Protein AF-0000000078277217 (afdb_homodimer)

Structure (mmCIF, N/CA/C/O backbone):
data_AF-0000000078277217-model_v1
#
loop_
_entity.id
_entity.type
_entity.pdbx_description
1 polymer 'Malate dehydrogenase'
#
loop_
_atom_site.group_PDB
_atom_site.id
_atom_site.type_symbol
_atom_site.label_atom_id
_atom_site.label_alt_id
_atom_site.label_comp_id
_atom_site.label_asym_id
_atom_site.label_entity_id
_atom_site.label_seq_id
_atom_site.pdbx_PDB_ins_code
_atom_site.Cartn_x
_atom_site.Cartn_y
_atom_site.Cartn_z
_atom_site.occupancy
_atom_site.B_iso_or_equiv
_atom_site.auth_seq_id
_atom_site.auth_comp_id
_atom_site.auth_asym_id
_atom_site.auth_atom_id
_atom_site.pdbx_PDB_model_num
ATOM 1 N N . MET A 1 1 ? 22.016 -8.727 4.836 1 88.12 1 MET A N 1
ATOM 2 C CA . MET A 1 1 ? 21.5 -7.742 3.887 1 88.12 1 MET A CA 1
ATOM 3 C C . MET A 1 1 ? 20.453 -8.367 2.971 1 88.12 1 MET A C 1
ATOM 5 O O . MET A 1 1 ? 20.609 -9.492 2.51 1 88.12 1 MET A O 1
ATOM 9 N N . VAL A 1 2 ? 19.281 -7.773 2.893 1 97.25 2 VAL A N 1
ATOM 10 C CA . VAL A 1 2 ? 18.25 -8.219 1.96 1 97.25 2 VAL A CA 1
ATOM 11 C C . VAL A 1 2 ? 18.031 -7.156 0.887 1 97.25 2 VAL A C 1
ATOM 13 O O . VAL A 1 2 ? 17.578 -6.047 1.187 1 97.25 2 VAL A O 1
ATOM 16 N N . ALA A 1 3 ? 18.438 -7.477 -0.335 1 98.75 3 ALA A N 1
ATOM 17 C CA . ALA A 1 3 ? 18.328 -6.562 -1.469 1 98.75 3 ALA A CA 1
ATOM 18 C C . ALA A 1 3 ? 17.234 -7.02 -2.441 1 98.75 3 ALA A C 1
ATOM 20 O O . ALA A 1 3 ? 17.281 -8.148 -2.941 1 98.75 3 ALA A O 1
ATOM 21 N N . VAL A 1 4 ? 16.266 -6.184 -2.717 1 98.94 4 VAL A N 1
ATOM 22 C CA . VAL A 1 4 ? 15.125 -6.512 -3.557 1 98.94 4 VAL A CA 1
ATOM 23 C C . VAL A 1 4 ? 15.023 -5.516 -4.707 1 98.94 4 VAL A C 1
ATOM 25 O O . VAL A 1 4 ? 15.219 -4.312 -4.516 1 98.94 4 VAL A O 1
ATOM 28 N N . ALA A 1 5 ? 14.797 -5.957 -5.906 1 98.94 5 ALA A N 1
ATOM 29 C CA . ALA A 1 5 ? 14.508 -5.113 -7.062 1 98.94 5 ALA A CA 1
ATOM 30 C C . ALA A 1 5 ? 13.094 -5.352 -7.578 1 98.94 5 ALA A C 1
ATOM 32 O O . ALA A 1 5 ? 12.633 -6.496 -7.641 1 98.94 5 ALA A O 1
ATOM 33 N N . VAL A 1 6 ? 12.398 -4.309 -7.867 1 99 6 VAL A N 1
ATOM 34 C CA . VAL A 1 6 ? 11.094 -4.375 -8.516 1 99 6 VAL A CA 1
ATOM 35 C C . VAL A 1 6 ? 11.219 -3.906 -9.969 1 99 6 VAL A C 1
ATOM 37 O O . VAL A 1 6 ? 11.516 -2.74 -10.227 1 99 6 VAL A O 1
ATOM 40 N N . LEU A 1 7 ? 11.031 -4.805 -10.906 1 98.94 7 LEU A N 1
ATOM 41 C CA . LEU A 1 7 ? 11.07 -4.488 -12.336 1 98.94 7 LEU A CA 1
ATOM 42 C C . LEU A 1 7 ? 9.672 -4.238 -12.875 1 98.94 7 LEU A C 1
ATOM 44 O O . LEU A 1 7 ? 8.922 -5.18 -13.133 1 98.94 7 LEU A O 1
ATOM 48 N N . GLY A 1 8 ? 9.375 -3.053 -13.156 1 98.75 8 GLY A N 1
ATOM 49 C CA . GLY A 1 8 ? 8.031 -2.562 -13.43 1 98.75 8 GLY A CA 1
ATOM 50 C C . GLY A 1 8 ? 7.438 -1.786 -12.273 1 98.75 8 GLY A C 1
ATOM 51 O O . GLY A 1 8 ? 6.246 -1.917 -11.977 1 98.75 8 GLY A O 1
ATOM 52 N N . ALA A 1 9 ? 8.258 -0.963 -11.586 1 98.81 9 ALA A N 1
ATOM 53 C CA . ALA A 1 9 ? 7.906 -0.316 -10.32 1 98.81 9 ALA A CA 1
ATOM 54 C C . ALA A 1 9 ? 6.902 0.812 -10.539 1 98.81 9 ALA A C 1
ATOM 56 O O . ALA A 1 9 ? 6.203 1.216 -9.609 1 98.81 9 ALA A O 1
ATOM 57 N N . ALA A 1 10 ? 6.789 1.315 -11.773 1 97.94 10 ALA A N 1
ATOM 58 C CA . ALA A 1 10 ? 5.934 2.477 -12.016 1 97.94 10 ALA A CA 1
ATOM 59 C C . ALA A 1 10 ? 4.547 2.049 -12.484 1 97.94 10 ALA A C 1
ATOM 61 O O . ALA A 1 10 ? 3.66 2.887 -12.664 1 97.94 10 ALA A O 1
ATOM 62 N N . GLY A 1 11 ? 4.336 0.714 -12.672 1 97.12 11 GLY A N 1
ATOM 63 C CA . GLY A 1 11 ? 3.055 0.215 -13.141 1 97.12 11 GLY A CA 1
ATOM 64 C C . GLY A 1 11 ? 2.031 0.064 -12.031 1 97.12 11 GLY A C 1
ATOM 65 O O . GLY A 1 11 ? 2.279 0.46 -10.891 1 97.12 11 GLY A O 1
ATOM 66 N N . GLY A 1 12 ? 0.863 -0.48 -12.406 1 96.44 12 GLY A N 1
ATOM 67 C CA . GLY A 1 12 ? -0.26 -0.616 -11.492 1 96.44 12 GLY A CA 1
ATOM 68 C C . GLY A 1 12 ? 0.045 -1.502 -10.297 1 96.44 12 GLY A C 1
ATOM 69 O O . GLY A 1 12 ? -0.364 -1.201 -9.18 1 96.44 12 GLY A O 1
ATOM 70 N N . ILE A 1 13 ? 0.724 -2.594 -10.492 1 98.44 13 ILE A N 1
ATOM 71 C CA . ILE A 1 13 ? 1.123 -3.479 -9.406 1 98.44 13 ILE A CA 1
ATOM 72 C C . ILE A 1 13 ? 2.42 -2.973 -8.781 1 98.44 13 ILE A C 1
ATOM 74 O O . ILE A 1 13 ? 2.598 -3.039 -7.562 1 98.44 13 ILE A O 1
ATOM 78 N N . GLY A 1 14 ? 3.299 -2.416 -9.633 1 98.75 14 GLY A N 1
ATOM 79 C CA . GLY A 1 14 ? 4.637 -2.014 -9.227 1 98.75 14 GLY A CA 1
ATOM 80 C C . GLY A 1 14 ? 4.637 -0.966 -8.133 1 98.75 14 GLY A C 1
ATOM 81 O O . GLY A 1 14 ? 5.41 -1.062 -7.172 1 98.75 14 GLY A O 1
ATOM 82 N N . GLN A 1 15 ? 3.766 0.031 -8.188 1 98.75 15 GLN A N 1
ATOM 83 C CA . GLN A 1 15 ? 3.746 1.127 -7.227 1 98.75 15 GLN A CA 1
ATOM 84 C C . GLN A 1 15 ? 3.314 0.639 -5.844 1 98.75 15 GLN A C 1
ATOM 86 O O . GLN A 1 15 ? 4.051 0.791 -4.867 1 98.75 15 GLN A O 1
ATOM 91 N N . PRO A 1 16 ? 2.164 -0.044 -5.766 1 98.88 16 PRO A N 1
ATOM 92 C CA . PRO A 1 16 ? 1.774 -0.468 -4.418 1 98.88 16 PRO A CA 1
ATOM 93 C C . PRO A 1 16 ? 2.684 -1.559 -3.857 1 98.88 16 PRO A C 1
ATOM 95 O O . PRO A 1 16 ? 2.895 -1.628 -2.645 1 98.88 16 PRO A O 1
ATOM 98 N N . ILE A 1 17 ? 3.24 -2.432 -4.688 1 98.94 17 ILE A N 1
ATOM 99 C CA . ILE A 1 17 ? 4.125 -3.445 -4.125 1 98.94 17 ILE A CA 1
ATOM 100 C C . ILE A 1 17 ? 5.414 -2.789 -3.637 1 98.94 17 ILE A C 1
ATOM 102 O O . ILE A 1 17 ? 5.992 -3.211 -2.631 1 98.94 17 ILE A O 1
ATOM 106 N N . SER A 1 18 ? 5.898 -1.727 -4.359 1 98.94 18 SER A N 1
ATOM 107 C CA . SER A 1 18 ? 7.059 -0.975 -3.896 1 98.94 18 SER A CA 1
ATOM 108 C C . SER A 1 18 ? 6.793 -0.328 -2.541 1 98.94 18 SER A C 1
ATOM 110 O O . SER A 1 18 ? 7.66 -0.328 -1.665 1 98.94 18 SER A O 1
ATOM 112 N N . LEU A 1 19 ? 5.582 0.19 -2.396 1 98.94 19 LEU A N 1
ATOM 113 C CA . LEU A 1 19 ? 5.168 0.743 -1.111 1 98.94 19 LEU A CA 1
ATOM 114 C C . LEU A 1 19 ? 5.219 -0.321 -0.019 1 98.94 19 LEU A C 1
ATOM 116 O O . LEU A 1 19 ? 5.824 -0.105 1.034 1 98.94 19 LEU A O 1
ATOM 120 N N . LEU A 1 20 ? 4.645 -1.483 -0.256 1 98.94 20 LEU A N 1
ATOM 121 C CA . LEU A 1 20 ? 4.566 -2.541 0.745 1 98.94 20 LEU A CA 1
ATOM 122 C C . LEU A 1 20 ? 5.953 -3.092 1.062 1 98.94 20 LEU A C 1
ATOM 124 O O . LEU A 1 20 ? 6.266 -3.373 2.223 1 98.94 20 LEU A O 1
ATOM 128 N N . LEU A 1 21 ? 6.797 -3.213 0.041 1 98.94 21 LEU A N 1
ATOM 129 C CA . LEU A 1 21 ? 8.148 -3.711 0.275 1 98.94 21 LEU A CA 1
ATOM 130 C C . LEU A 1 21 ? 8.977 -2.691 1.049 1 98.94 21 LEU A C 1
ATOM 132 O O . LEU A 1 21 ? 9.828 -3.062 1.857 1 98.94 21 LEU A O 1
ATOM 136 N N . LYS A 1 22 ? 8.758 -1.411 0.792 1 98.88 22 LYS A N 1
ATOM 137 C CA . LYS A 1 22 ? 9.438 -0.362 1.552 1 98.88 22 LYS A CA 1
ATOM 138 C C . LYS A 1 22 ? 9.086 -0.449 3.035 1 98.88 22 LYS A C 1
ATOM 140 O O . LYS A 1 22 ? 9.914 -0.136 3.891 1 98.88 22 LYS A O 1
ATOM 145 N N . LEU A 1 23 ? 7.93 -0.92 3.342 1 98.62 23 LEU A N 1
ATOM 146 C CA . LEU A 1 23 ? 7.465 -0.995 4.723 1 98.62 23 LEU A CA 1
ATOM 147 C C . LEU A 1 23 ? 8.008 -2.242 5.41 1 98.62 23 LEU A C 1
ATOM 149 O O . LEU A 1 23 ? 7.91 -2.373 6.633 1 98.62 23 LEU A O 1
ATOM 153 N N . ASN A 1 24 ? 8.547 -3.217 4.668 1 98.31 24 ASN A N 1
ATOM 154 C CA . ASN A 1 24 ? 9.195 -4.391 5.242 1 98.31 24 ASN A CA 1
ATOM 155 C C . ASN A 1 24 ? 10.586 -4.059 5.781 1 98.31 24 ASN A C 1
ATOM 157 O O . ASN A 1 24 ? 11.531 -3.877 5.012 1 98.31 24 ASN A O 1
ATOM 161 N N . THR A 1 25 ? 10.742 -4 7.062 1 96.38 25 THR A N 1
ATOM 162 C CA . THR A 1 25 ? 11.938 -3.463 7.703 1 96.38 25 THR A CA 1
ATOM 163 C C . THR A 1 25 ? 13.109 -4.43 7.562 1 96.38 25 THR A C 1
ATOM 165 O O . THR A 1 25 ? 14.25 -4.09 7.898 1 96.38 25 THR A O 1
ATOM 168 N N . GLU A 1 26 ? 12.844 -5.617 7.016 1 97.81 26 GLU A N 1
ATOM 169 C CA . GLU A 1 26 ? 13.93 -6.574 6.797 1 97.81 26 GLU A CA 1
ATOM 170 C C . GLU A 1 26 ? 14.633 -6.309 5.473 1 97.81 26 GLU A C 1
ATOM 172 O O . GLU A 1 26 ? 15.719 -6.848 5.223 1 97.81 26 GLU A O 1
ATOM 177 N N . ILE A 1 27 ? 14.047 -5.496 4.641 1 98.31 27 ILE A N 1
ATOM 178 C CA . ILE A 1 27 ? 14.672 -5.113 3.379 1 98.31 27 ILE A CA 1
ATOM 179 C C . ILE A 1 27 ? 15.641 -3.955 3.615 1 98.31 27 ILE A C 1
ATOM 181 O O . ILE A 1 27 ? 15.266 -2.93 4.188 1 98.31 27 ILE A O 1
ATOM 185 N N . THR A 1 28 ? 16.891 -4.102 3.141 1 97.19 28 THR A N 1
ATOM 186 C CA . THR A 1 28 ? 17.906 -3.094 3.389 1 97.19 28 THR A CA 1
ATOM 187 C C . THR A 1 28 ? 18.156 -2.252 2.141 1 97.19 28 THR A C 1
ATOM 189 O O . THR A 1 28 ? 18.594 -1.105 2.234 1 97.19 28 THR A O 1
ATOM 192 N N . LYS A 1 29 ? 17.953 -2.869 0.96 1 98.38 29 LYS A N 1
ATOM 193 C CA . LYS A 1 29 ? 18.078 -2.205 -0.333 1 98.38 29 LYS A CA 1
ATOM 194 C C . LYS A 1 29 ? 16.891 -2.492 -1.23 1 98.38 29 LYS A C 1
ATOM 196 O O . LYS A 1 29 ? 16.531 -3.652 -1.442 1 98.38 29 LYS A O 1
ATOM 201 N N . LEU A 1 30 ? 16.281 -1.443 -1.669 1 98.81 30 LEU A N 1
ATOM 202 C CA . LEU A 1 30 ? 15.141 -1.554 -2.568 1 98.81 30 LEU A CA 1
ATOM 203 C C . LEU A 1 30 ? 15.398 -0.794 -3.867 1 98.81 30 LEU A C 1
ATOM 205 O O . LEU A 1 30 ? 15.453 0.438 -3.871 1 98.81 30 LEU A O 1
ATOM 209 N N . HIS A 1 31 ? 15.648 -1.521 -4.945 1 98.94 31 HIS A N 1
ATOM 210 C CA . HIS A 1 31 ? 15.812 -0.931 -6.266 1 98.94 31 HIS A CA 1
ATOM 211 C C . HIS A 1 31 ? 14.508 -0.939 -7.047 1 98.94 31 HIS A C 1
ATOM 213 O O . HIS A 1 31 ? 13.812 -1.957 -7.09 1 98.94 31 HIS A O 1
ATOM 219 N N . LEU A 1 32 ? 14.195 0.192 -7.539 1 98.94 32 LEU A N 1
ATOM 220 C CA . LEU A 1 32 ? 13.008 0.334 -8.383 1 98.94 32 LEU A CA 1
ATOM 221 C C . LEU A 1 32 ? 13.406 0.623 -9.828 1 98.94 32 LEU A C 1
ATOM 223 O O . LEU A 1 32 ? 14.25 1.487 -10.086 1 98.94 32 LEU A O 1
ATOM 227 N N . TYR A 1 33 ? 12.789 -0.156 -10.766 1 98.94 33 TYR A N 1
ATOM 228 C CA . TYR A 1 33 ? 13.094 0.007 -12.188 1 98.94 33 TYR A CA 1
ATOM 229 C C . TYR A 1 33 ? 11.82 0.067 -13.016 1 98.94 33 TYR A C 1
ATOM 231 O O . TYR A 1 33 ? 10.859 -0.659 -12.742 1 98.94 33 TYR A O 1
ATOM 239 N N . ASP A 1 34 ? 11.828 0.884 -13.961 1 98.75 34 ASP A N 1
ATOM 240 C CA . ASP A 1 34 ? 10.836 0.894 -15.031 1 98.75 34 ASP A CA 1
ATOM 241 C C . ASP A 1 34 ? 11.391 1.576 -16.281 1 98.75 34 ASP A C 1
ATOM 243 O O . ASP A 1 34 ? 12.414 2.258 -16.219 1 98.75 34 ASP A O 1
ATOM 247 N N . ILE A 1 35 ? 10.695 1.354 -17.344 1 97.81 35 ILE A N 1
ATOM 248 C CA . ILE A 1 35 ? 11.125 2 -18.578 1 97.81 35 ILE A CA 1
ATOM 249 C C . ILE A 1 35 ? 10.734 3.477 -18.547 1 97.81 35 ILE A C 1
ATOM 251 O O . ILE A 1 35 ? 11.383 4.309 -19.188 1 97.81 35 ILE A O 1
ATOM 255 N N . VAL A 1 36 ? 9.742 3.797 -17.75 1 96.12 36 VAL A N 1
ATOM 256 C CA . VAL A 1 36 ? 9.289 5.184 -17.688 1 96.12 36 VAL A CA 1
ATOM 257 C C . VAL A 1 36 ? 8.797 5.512 -16.281 1 96.12 36 VAL A C 1
ATOM 259 O O . VAL A 1 36 ? 8.484 4.613 -15.5 1 96.12 36 VAL A O 1
ATOM 262 N N . ARG A 1 37 ? 8.797 6.797 -15.828 1 96.56 37 ARG A N 1
ATOM 263 C CA . ARG A 1 37 ? 8.125 7.402 -14.68 1 96.56 37 ARG A CA 1
ATOM 264 C C . ARG A 1 37 ? 8.703 6.871 -13.367 1 96.56 37 ARG A C 1
ATOM 266 O O . ARG A 1 37 ? 8.188 7.18 -12.289 1 96.56 37 ARG A O 1
ATOM 273 N N . CYS A 1 38 ? 9.812 6.113 -13.383 1 98.06 38 CYS A N 1
ATOM 274 C CA . CYS A 1 38 ? 10.328 5.426 -12.203 1 98.06 38 CYS A CA 1
ATOM 275 C C . CYS A 1 38 ? 10.906 6.414 -11.195 1 98.06 38 CYS A C 1
ATOM 277 O O . CYS A 1 38 ? 10.75 6.238 -9.984 1 98.06 38 CYS A O 1
ATOM 279 N N . PRO A 1 39 ? 11.523 7.551 -11.656 1 98.06 39 PRO A N 1
ATOM 280 C CA . PRO A 1 39 ? 12.102 8.492 -10.695 1 98.06 39 PRO A CA 1
ATOM 281 C C . PRO A 1 39 ? 11.055 9.094 -9.758 1 98.06 39 PRO A C 1
ATOM 283 O O . PRO A 1 39 ? 11.312 9.242 -8.555 1 98.06 39 PRO A O 1
ATOM 286 N N . GLY A 1 40 ? 9.875 9.398 -10.258 1 98 40 GLY A N 1
ATOM 287 C CA . GLY A 1 40 ? 8.812 9.93 -9.422 1 98 40 GLY A CA 1
ATOM 288 C C . GLY A 1 40 ? 8.359 8.961 -8.344 1 98 40 GLY A C 1
ATOM 289 O O . GLY A 1 40 ? 8.172 9.352 -7.191 1 98 40 GLY A O 1
ATOM 290 N N . VAL A 1 41 ? 8.195 7.652 -8.75 1 98.25 41 VAL A N 1
ATOM 291 C CA . VAL A 1 41 ? 7.801 6.613 -7.809 1 98.25 41 VAL A CA 1
ATOM 292 C C . VAL A 1 41 ? 8.891 6.43 -6.75 1 98.25 41 VAL A C 1
ATOM 294 O O . VAL A 1 41 ? 8.594 6.324 -5.559 1 98.25 41 VAL A O 1
ATOM 297 N N . GLY A 1 42 ? 10.109 6.441 -7.215 1 98.62 42 GLY A N 1
ATOM 298 C CA . GLY A 1 42 ? 11.234 6.273 -6.309 1 98.62 42 GLY A CA 1
ATOM 299 C C . GLY A 1 42 ? 11.352 7.387 -5.289 1 98.62 42 GLY A C 1
ATOM 300 O O . GLY A 1 42 ? 11.586 7.133 -4.105 1 98.62 42 GLY A O 1
ATOM 301 N N . ALA A 1 43 ? 11.211 8.625 -5.738 1 98.44 43 ALA A N 1
ATOM 302 C CA . ALA A 1 43 ? 11.258 9.766 -4.824 1 98.44 43 ALA A CA 1
ATOM 303 C C . ALA A 1 43 ? 10.164 9.672 -3.768 1 98.44 43 ALA A C 1
ATOM 305 O O . ALA A 1 43 ? 10.414 9.891 -2.582 1 98.44 43 ALA A O 1
ATOM 306 N N . ASP A 1 44 ? 9.008 9.289 -4.18 1 98.62 44 ASP A N 1
ATOM 307 C CA . ASP A 1 44 ? 7.855 9.156 -3.293 1 98.62 44 ASP A CA 1
ATOM 308 C C . ASP A 1 44 ? 8.086 8.055 -2.258 1 98.62 44 ASP A C 1
ATOM 310 O O . ASP A 1 44 ? 8.047 8.312 -1.052 1 98.62 44 ASP A O 1
ATOM 314 N N . VAL A 1 45 ? 8.477 6.879 -2.711 1 98.81 45 VAL A N 1
ATOM 315 C CA . VAL A 1 45 ? 8.672 5.711 -1.859 1 98.81 45 VAL A CA 1
ATOM 316 C C . VAL A 1 45 ? 9.852 5.953 -0.918 1 98.81 45 VAL A C 1
ATOM 318 O O . VAL A 1 45 ? 9.82 5.531 0.241 1 98.81 45 VAL A O 1
ATOM 321 N N . SER A 1 46 ? 10.852 6.676 -1.374 1 98.5 46 SER A N 1
ATOM 322 C CA . SER A 1 46 ? 12.062 6.891 -0.589 1 98.5 46 SER A CA 1
ATOM 323 C C . SER A 1 46 ? 11.789 7.789 0.611 1 98.5 46 SER A C 1
ATOM 325 O O . SER A 1 46 ? 12.578 7.824 1.558 1 98.5 46 SER A O 1
ATOM 327 N N . HIS A 1 47 ? 10.68 8.523 0.582 1 98.62 47 HIS A N 1
ATOM 328 C CA . HIS A 1 47 ? 10.367 9.43 1.679 1 98.62 47 HIS A CA 1
ATOM 329 C C . HIS A 1 47 ? 9.781 8.672 2.869 1 98.62 47 HIS A C 1
ATOM 331 O O . HIS A 1 47 ? 9.68 9.227 3.967 1 98.62 47 HIS A O 1
ATOM 337 N N . ILE A 1 48 ? 9.406 7.414 2.707 1 98.69 48 ILE A N 1
ATOM 338 C CA . ILE A 1 48 ? 8.859 6.609 3.795 1 98.69 48 ILE A CA 1
ATOM 339 C C . ILE A 1 48 ? 9.969 6.258 4.785 1 98.69 48 ILE A C 1
ATOM 341 O O . ILE A 1 48 ? 11.062 5.871 4.383 1 98.69 48 ILE A O 1
ATOM 345 N N . ASN A 1 49 ? 9.68 6.426 6.066 1 97.88 49 ASN A N 1
ATOM 346 C CA . ASN A 1 49 ? 10.742 6.383 7.07 1 97.88 49 ASN A CA 1
ATOM 347 C C . ASN A 1 49 ? 10.992 4.957 7.555 1 97.88 49 ASN A C 1
ATOM 349 O O . ASN A 1 49 ? 10.828 4.66 8.742 1 97.88 49 ASN A O 1
ATOM 353 N N . THR A 1 50 ? 11.422 4.066 6.719 1 96.38 50 THR A N 1
ATOM 354 C CA . THR A 1 50 ? 12.062 2.801 7.059 1 96.38 50 THR A CA 1
ATOM 355 C C . THR A 1 50 ? 13.531 2.811 6.633 1 96.38 50 THR A C 1
ATOM 357 O O . THR A 1 50 ? 13.961 3.693 5.887 1 96.38 50 THR A O 1
ATOM 360 N N . ASP A 1 51 ? 14.305 1.901 7.047 1 93.25 51 ASP A N 1
ATOM 361 C CA . ASP A 1 51 ? 15.758 2.047 6.992 1 93.25 51 ASP A CA 1
ATOM 362 C C . ASP A 1 51 ? 16.297 1.639 5.625 1 93.25 51 ASP A C 1
ATOM 364 O O . ASP A 1 51 ? 17.453 1.938 5.293 1 93.25 51 ASP A O 1
ATOM 368 N N . SER A 1 52 ? 15.445 1.035 4.793 1 95.44 52 SER A N 1
ATOM 369 C CA . SER A 1 52 ? 15.938 0.569 3.504 1 95.44 52 SER A CA 1
ATOM 370 C C . SER A 1 52 ? 16.359 1.737 2.617 1 95.44 52 SER A C 1
ATOM 372 O O . SER A 1 52 ? 15.719 2.789 2.621 1 95.44 52 SER A O 1
ATOM 374 N N . GLU A 1 53 ? 17.422 1.605 1.904 1 96.5 53 GLU A N 1
ATOM 375 C CA . GLU A 1 53 ? 17.812 2.555 0.87 1 96.5 53 GLU A CA 1
ATOM 376 C C . GLU A 1 53 ? 17.078 2.291 -0.438 1 96.5 53 GLU A C 1
ATOM 378 O O . GLU A 1 53 ? 17.047 1.158 -0.923 1 96.5 53 GLU A O 1
ATOM 383 N N . VAL A 1 54 ? 16.516 3.334 -1.011 1 98.38 54 VAL A N 1
ATOM 384 C CA . VAL A 1 54 ? 15.797 3.217 -2.273 1 98.38 54 VAL A CA 1
ATOM 385 C C . VAL A 1 54 ? 16.609 3.846 -3.398 1 98.38 54 VAL A C 1
ATOM 387 O O . VAL A 1 54 ? 17.078 4.984 -3.277 1 98.38 54 VAL A O 1
ATOM 390 N N . LYS A 1 55 ? 16.844 3.115 -4.438 1 98.56 55 LYS A N 1
ATOM 391 C CA . LYS A 1 55 ? 17.438 3.652 -5.664 1 98.56 55 LYS A CA 1
ATOM 392 C C . LYS A 1 55 ? 16.516 3.418 -6.859 1 98.56 55 LYS A C 1
ATOM 394 O O . LYS A 1 55 ? 15.797 2.418 -6.914 1 98.56 55 LYS A O 1
ATOM 399 N N . THR A 1 56 ? 16.578 4.328 -7.75 1 98.62 56 THR A N 1
ATOM 400 C CA . THR A 1 56 ? 15.711 4.273 -8.922 1 98.62 56 THR A CA 1
ATOM 401 C C . THR A 1 56 ? 16.531 4.152 -10.203 1 98.62 56 THR A C 1
ATOM 403 O O . THR A 1 56 ? 17.625 4.727 -10.305 1 98.62 56 THR A O 1
ATOM 406 N N . PHE A 1 57 ? 16 3.381 -11.094 1 98.75 57 PHE A N 1
ATOM 407 C CA . PHE A 1 57 ? 16.609 3.135 -12.391 1 98.75 57 PHE A CA 1
ATOM 408 C C . PHE A 1 57 ? 15.57 3.219 -13.5 1 98.75 57 PHE A C 1
ATOM 410 O O . PHE A 1 57 ? 14.453 2.719 -13.352 1 98.75 57 PHE A O 1
ATOM 417 N N . GLN A 1 58 ? 15.906 3.922 -14.547 1 98.38 58 GLN A N 1
ATOM 418 C CA . GLN A 1 58 ? 14.938 4.121 -15.617 1 98.38 58 GLN A CA 1
ATOM 419 C C . GLN A 1 58 ? 15.57 3.875 -16.984 1 98.38 58 GLN A C 1
ATOM 421 O O . GLN A 1 58 ? 16.688 4.301 -17.25 1 98.38 58 GLN A O 1
ATOM 426 N N . GLY A 1 59 ? 14.805 3.242 -17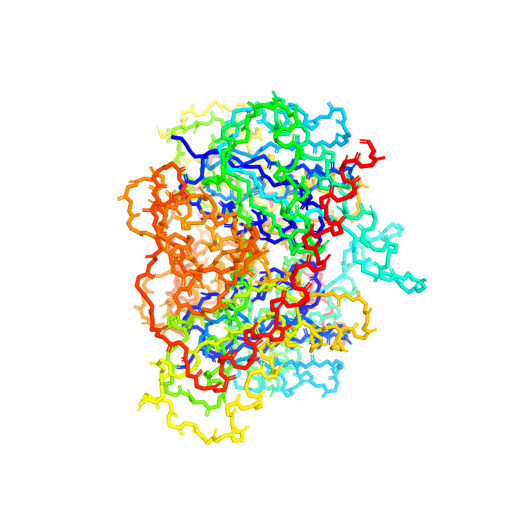.844 1 97.94 59 GLY A N 1
ATOM 427 C CA . GLY A 1 59 ? 15.273 2.975 -19.203 1 97.94 59 GLY A CA 1
ATOM 428 C C . GLY A 1 59 ? 16.094 1.706 -19.297 1 97.94 59 GLY A C 1
ATOM 429 O O . GLY A 1 59 ? 16.75 1.302 -18.344 1 97.94 59 GLY A O 1
ATOM 430 N N . ALA A 1 60 ? 16.109 1.166 -20.484 1 96.88 60 ALA A N 1
ATOM 431 C CA . ALA A 1 60 ? 16.766 -0.119 -20.719 1 96.88 60 ALA A CA 1
ATOM 432 C C . ALA A 1 60 ? 18.234 -0.064 -20.312 1 96.88 60 ALA A C 1
ATOM 434 O O . ALA A 1 60 ? 18.797 -1.055 -19.844 1 96.88 60 ALA A O 1
ATOM 435 N N . THR A 1 61 ? 18.859 1.1 -20.406 1 97.56 61 THR A N 1
ATOM 436 C CA . THR A 1 61 ? 20.297 1.231 -20.203 1 97.56 61 THR A CA 1
ATOM 437 C C . THR A 1 61 ? 20.641 1.118 -18.719 1 97.56 61 THR A C 1
ATOM 439 O O . THR A 1 61 ? 21.781 0.844 -18.359 1 97.56 61 THR A O 1
ATOM 442 N N . GLN A 1 62 ? 19.625 1.274 -17.828 1 98.62 62 GLN A N 1
ATOM 443 C CA . GLN A 1 62 ? 19.922 1.27 -16.406 1 98.62 62 GLN A CA 1
ATOM 444 C C . GLN A 1 62 ? 19.5 -0.048 -15.758 1 98.62 62 GLN A C 1
ATOM 446 O O . GLN A 1 62 ? 19.672 -0.237 -14.555 1 98.62 62 GLN A O 1
ATOM 451 N N . LEU A 1 63 ? 18.969 -0.94 -16.562 1 98.75 63 LEU A N 1
ATOM 452 C CA . LEU A 1 63 ? 18.438 -2.188 -16.031 1 98.75 63 LEU A CA 1
ATOM 453 C C . LEU A 1 63 ? 19.547 -3.016 -15.375 1 98.75 63 LEU A C 1
ATOM 455 O O . LEU A 1 63 ? 19.375 -3.518 -14.266 1 98.75 63 LEU A O 1
ATOM 459 N N . LYS A 1 64 ? 20.641 -3.178 -16.062 1 98.56 64 LYS A N 1
ATOM 460 C CA . LYS A 1 64 ? 21.734 -3.996 -15.523 1 98.56 64 LYS A CA 1
ATOM 461 C C . LYS A 1 64 ? 22.234 -3.445 -14.195 1 98.56 64 LYS A C 1
ATOM 463 O O . LYS A 1 64 ? 22.453 -4.203 -13.25 1 98.56 64 LYS A O 1
ATOM 468 N N . GLU A 1 65 ? 22.438 -2.125 -14.148 1 98.75 65 GLU A N 1
ATOM 469 C CA . GLU A 1 65 ? 22.875 -1.485 -12.914 1 98.75 65 GLU A CA 1
ATOM 470 C C . GLU A 1 65 ? 21.859 -1.709 -11.789 1 98.75 65 GLU A C 1
ATOM 472 O O . GLU A 1 65 ? 22.25 -1.955 -10.641 1 98.75 65 GLU A O 1
ATOM 477 N N . CYS A 1 66 ? 20.609 -1.67 -12.07 1 98.81 66 CYS A N 1
ATOM 478 C CA . CYS A 1 66 ? 19.531 -1.9 -11.109 1 98.81 66 CYS A CA 1
ATOM 479 C C . CYS A 1 66 ? 19.672 -3.27 -10.453 1 98.81 66 CYS A C 1
ATOM 481 O O . CYS A 1 66 ? 19.375 -3.426 -9.273 1 98.81 66 CYS A O 1
ATOM 483 N N . LEU A 1 67 ? 20.156 -4.188 -11.188 1 98.88 67 LEU A N 1
ATOM 484 C CA . LEU A 1 67 ? 20.078 -5.59 -10.797 1 98.88 67 LEU A CA 1
ATOM 485 C C . LEU A 1 67 ? 21.359 -6.012 -10.062 1 98.88 67 LEU A C 1
ATOM 487 O O . LEU A 1 67 ? 21.391 -7.074 -9.438 1 98.88 67 LEU A O 1
ATOM 491 N N . GLU A 1 68 ? 22.391 -5.172 -10.109 1 98.56 68 GLU A N 1
ATOM 492 C CA . GLU A 1 68 ? 23.656 -5.527 -9.484 1 98.56 68 GLU A CA 1
ATOM 493 C C . GLU A 1 68 ? 23.5 -5.75 -7.984 1 98.56 68 GLU A C 1
ATOM 495 O O . GLU A 1 68 ? 23.047 -4.852 -7.262 1 98.56 68 GLU A O 1
ATOM 500 N N . GLY A 1 69 ? 23.734 -6.941 -7.539 1 97.5 69 GLY A N 1
ATOM 501 C CA . GLY A 1 69 ? 23.766 -7.25 -6.117 1 97.5 69 GLY A CA 1
ATOM 502 C C . GLY A 1 69 ? 22.391 -7.602 -5.562 1 97.5 69 GLY A C 1
ATOM 503 O O . GLY A 1 69 ? 22.25 -7.816 -4.355 1 97.5 69 GLY A O 1
ATOM 504 N N . MET A 1 70 ? 21.469 -7.746 -6.391 1 98.75 70 MET A N 1
ATOM 505 C CA . MET A 1 70 ? 20.109 -8.016 -5.914 1 98.75 70 MET A CA 1
ATOM 506 C C . MET A 1 70 ? 19.938 -9.492 -5.578 1 98.75 70 MET A C 1
ATOM 508 O O . MET A 1 70 ? 20.453 -10.359 -6.281 1 98.75 70 MET A O 1
ATOM 512 N N . GLN A 1 71 ? 19.234 -9.758 -4.48 1 98.75 71 GLN A N 1
ATOM 513 C CA . GLN A 1 71 ? 18.984 -11.117 -4.016 1 98.75 71 GLN A CA 1
ATOM 514 C C . GLN A 1 71 ? 17.609 -11.594 -4.453 1 98.75 71 GLN A C 1
ATOM 516 O O . GLN A 1 71 ? 17.391 -12.789 -4.676 1 98.75 71 GLN A O 1
ATOM 521 N N . ILE A 1 72 ? 16.656 -10.742 -4.492 1 98.94 72 ILE A N 1
ATOM 522 C CA . ILE A 1 72 ? 15.289 -11.023 -4.898 1 98.94 72 ILE A CA 1
ATOM 523 C C . ILE A 1 72 ? 14.867 -10.047 -5.992 1 98.94 72 ILE A C 1
ATOM 525 O O . ILE A 1 72 ? 15.07 -8.836 -5.863 1 98.94 72 ILE A O 1
ATOM 529 N N . VAL A 1 73 ? 14.383 -10.547 -7.059 1 99 73 VAL A N 1
ATOM 530 C CA . VAL A 1 73 ? 13.883 -9.75 -8.172 1 99 73 VAL A CA 1
ATOM 531 C C . VAL A 1 73 ? 12.398 -10.031 -8.383 1 99 73 VAL A C 1
ATOM 533 O O . VAL A 1 73 ? 12 -11.18 -8.602 1 99 73 VAL A O 1
ATOM 536 N N . VAL A 1 74 ? 11.578 -9.031 -8.258 1 98.94 74 VAL A N 1
ATOM 537 C CA . VAL A 1 74 ? 10.133 -9.109 -8.461 1 98.94 74 VAL A CA 1
ATOM 538 C C . VAL A 1 74 ? 9.766 -8.5 -9.812 1 98.94 74 VAL A C 1
ATOM 540 O O . VAL A 1 74 ? 10.141 -7.363 -10.102 1 98.94 74 VAL A O 1
ATOM 543 N N . ILE A 1 75 ? 9 -9.211 -10.625 1 98.94 75 ILE A N 1
ATOM 544 C CA . ILE A 1 75 ? 8.758 -8.766 -11.992 1 98.94 75 ILE A CA 1
ATOM 545 C C . ILE A 1 75 ? 7.258 -8.633 -12.234 1 98.94 75 ILE A C 1
ATOM 547 O O . ILE A 1 75 ? 6.629 -9.547 -12.773 1 98.94 75 ILE A O 1
ATOM 551 N N . PRO A 1 76 ? 6.727 -7.531 -11.852 1 98.75 76 PRO A N 1
ATOM 552 C CA . PRO A 1 76 ? 5.336 -7.227 -12.188 1 98.75 76 PRO A CA 1
ATOM 553 C C . PRO A 1 76 ? 5.195 -6.535 -13.539 1 98.75 76 PRO A C 1
ATOM 555 O O . PRO A 1 76 ? 4.086 -6.172 -13.938 1 98.75 76 PRO A O 1
ATOM 558 N N . ALA A 1 77 ? 6.25 -6.395 -14.266 1 98.19 77 ALA A N 1
ATOM 559 C CA . ALA A 1 77 ? 6.258 -5.633 -15.508 1 98.19 77 ALA A CA 1
ATOM 560 C C . ALA A 1 77 ? 5.344 -6.273 -16.547 1 98.19 77 ALA A C 1
ATOM 562 O O . ALA A 1 77 ? 5.27 -7.5 -16.656 1 98.19 77 ALA A O 1
ATOM 563 N N . GLY A 1 78 ? 4.684 -5.527 -17.312 1 93.69 78 GLY A N 1
ATOM 564 C CA . GLY A 1 78 ? 3.785 -5.949 -18.375 1 93.69 78 GLY A CA 1
ATOM 565 C C . GLY A 1 78 ? 2.75 -4.898 -18.734 1 93.69 78 GLY A C 1
ATOM 566 O O . GLY A 1 78 ? 2.746 -3.805 -18.156 1 93.69 78 GLY A O 1
ATOM 567 N N . VAL A 1 79 ? 2.014 -5.207 -19.688 1 89.38 79 VAL A N 1
ATOM 568 C CA . VAL A 1 79 ? 0.917 -4.328 -20.078 1 89.38 79 VAL A CA 1
ATOM 569 C C . VAL A 1 79 ? -0.416 -5.043 -19.875 1 89.38 79 VAL A C 1
ATOM 571 O O . VAL A 1 79 ? -0.5 -6.266 -20.031 1 89.38 79 VAL A O 1
ATOM 574 N N . PRO A 1 80 ? -1.359 -4.273 -19.359 1 80.88 80 PRO A N 1
ATOM 575 C CA . PRO A 1 80 ? -2.699 -4.867 -19.344 1 80.88 80 PRO A CA 1
ATOM 576 C C . PRO A 1 80 ? -3.291 -5.023 -20.734 1 80.88 80 PRO A C 1
ATOM 578 O O . PRO A 1 80 ? -2.816 -4.395 -21.688 1 80.88 80 PRO A O 1
ATOM 581 N N . ARG A 1 81 ? -4.266 -5.992 -20.828 1 76.19 81 ARG A N 1
ATOM 582 C CA . ARG A 1 81 ? -4.938 -6.121 -22.109 1 76.19 81 ARG A CA 1
ATOM 583 C C . ARG A 1 81 ? -5.676 -4.84 -22.484 1 76.19 81 ARG A C 1
ATOM 585 O O . ARG A 1 81 ? -6.434 -4.297 -21.672 1 76.19 81 ARG A O 1
ATOM 592 N N . LYS A 1 82 ? -5.43 -4.262 -23.547 1 77.19 82 LYS A N 1
ATOM 593 C CA . LYS A 1 82 ? -6.094 -3.066 -24.062 1 77.19 82 LYS A CA 1
ATOM 594 C C . LYS A 1 82 ? -7.18 -3.434 -25.062 1 77.19 82 LYS A C 1
ATOM 596 O O . LYS A 1 82 ? -7.152 -4.523 -25.641 1 77.19 82 LYS A O 1
ATOM 601 N N . PRO A 1 83 ? -8.164 -2.518 -25.141 1 79.19 83 PRO A N 1
ATOM 602 C CA . PRO A 1 83 ? -9.172 -2.775 -26.172 1 79.19 83 PRO A CA 1
ATOM 603 C C . PRO A 1 83 ? -8.562 -3.08 -27.531 1 79.19 83 PRO A C 1
ATOM 605 O O . PRO A 1 83 ? -7.609 -2.412 -27.953 1 79.19 83 PRO A O 1
ATOM 608 N N . GLY A 1 84 ? -9.031 -4.09 -28.172 1 83.94 84 GLY A N 1
ATOM 609 C CA . GLY A 1 84 ? -8.555 -4.449 -29.5 1 83.94 84 GLY A CA 1
ATOM 610 C C . GLY A 1 84 ? -7.402 -5.438 -29.469 1 83.94 84 GLY A C 1
ATOM 611 O O . GLY A 1 84 ? -7.051 -6.02 -30.5 1 83.94 84 GLY A O 1
ATOM 612 N N . MET A 1 85 ? -6.809 -5.641 -28.344 1 84.19 85 MET A N 1
ATOM 613 C CA . MET A 1 85 ? -5.672 -6.551 -28.219 1 84.19 85 MET A CA 1
ATOM 614 C C . MET A 1 85 ? -6.148 -7.996 -28.094 1 84.19 85 MET A C 1
ATOM 616 O O . MET A 1 85 ? -7.016 -8.297 -27.266 1 84.19 85 MET A O 1
ATOM 620 N N . THR A 1 86 ? -5.539 -8.82 -29 1 87.94 86 THR A N 1
ATOM 621 C CA . THR A 1 86 ? -5.832 -10.242 -28.875 1 87.94 86 THR A CA 1
ATOM 622 C C . THR A 1 86 ? -5.066 -10.852 -27.703 1 87.94 86 THR A C 1
ATOM 624 O O . THR A 1 86 ? -4.121 -10.25 -27.188 1 87.94 86 THR A O 1
ATOM 627 N N . ARG A 1 87 ? -5.473 -11.992 -27.344 1 83.31 87 ARG A N 1
ATOM 628 C CA . ARG A 1 87 ? -4.754 -12.727 -26.312 1 83.31 87 ARG A CA 1
ATOM 629 C C . ARG A 1 87 ? -3.32 -13.023 -26.734 1 83.31 87 ARG A C 1
ATOM 631 O O . ARG A 1 87 ? -2.396 -12.953 -25.922 1 83.31 87 ARG A O 1
ATOM 638 N N . ASP A 1 88 ? -3.199 -13.312 -27.922 1 89.62 88 ASP A N 1
ATOM 639 C CA . ASP A 1 88 ? -1.879 -13.625 -28.469 1 89.62 88 ASP A CA 1
ATOM 640 C C . ASP A 1 88 ? -0.983 -12.383 -28.469 1 89.62 88 ASP A C 1
ATOM 642 O O . ASP A 1 88 ? 0.216 -12.477 -28.188 1 89.62 88 ASP A O 1
ATOM 646 N N . ASP A 1 89 ? -1.542 -11.281 -28.781 1 90.81 89 ASP A N 1
ATOM 647 C CA . ASP A 1 89 ? -0.787 -10.031 -28.734 1 90.81 89 ASP A CA 1
ATOM 648 C C . ASP A 1 89 ? -0.283 -9.75 -27.312 1 90.81 89 ASP A C 1
ATOM 650 O O . ASP A 1 89 ? 0.892 -9.43 -27.125 1 90.81 89 ASP A O 1
ATOM 654 N N . LEU A 1 90 ? -1.181 -9.891 -26.391 1 89.19 90 LEU A N 1
ATOM 655 C CA . LEU A 1 90 ? -0.822 -9.68 -25 1 89.19 90 LEU A CA 1
ATOM 656 C C . LEU A 1 90 ? 0.286 -10.633 -24.578 1 89.19 90 LEU A C 1
ATOM 658 O O . LEU A 1 90 ? 1.26 -10.219 -23.938 1 89.19 90 LEU A O 1
ATOM 662 N N . PHE A 1 91 ? 0.154 -11.828 -24.969 1 94.19 91 PHE A N 1
ATOM 663 C CA . PHE A 1 91 ? 1.15 -12.844 -24.641 1 94.19 91 PHE A CA 1
ATOM 664 C C . PHE A 1 91 ? 2.514 -12.461 -25.219 1 94.19 91 PHE A C 1
ATOM 666 O O . PHE A 1 91 ? 3.516 -12.477 -24.5 1 94.19 91 PHE A O 1
ATOM 673 N N . ASN A 1 92 ? 2.592 -12.07 -26.438 1 95.44 92 ASN A N 1
ATOM 674 C CA . ASN A 1 92 ? 3.859 -11.781 -27.094 1 95.44 92 ASN A CA 1
ATOM 675 C C . ASN A 1 92 ? 4.559 -10.578 -26.469 1 95.44 92 ASN A C 1
ATOM 677 O O . ASN A 1 92 ? 5.773 -10.594 -26.281 1 95.44 92 ASN A O 1
ATOM 681 N N . ILE A 1 93 ? 3.797 -9.664 -26.141 1 95.56 93 ILE A N 1
ATOM 682 C CA . ILE A 1 93 ? 4.371 -8.461 -25.547 1 95.56 93 ILE A CA 1
ATOM 683 C C . ILE A 1 93 ? 4.949 -8.781 -24.172 1 95.56 93 ILE A C 1
ATOM 685 O O . ILE A 1 93 ? 6.125 -8.516 -23.906 1 95.56 93 ILE A O 1
ATOM 689 N N . ASN A 1 94 ? 4.148 -9.422 -23.297 1 96.88 94 ASN A N 1
ATOM 690 C CA . ASN A 1 94 ? 4.598 -9.695 -21.938 1 96.88 94 ASN A CA 1
ATOM 691 C C . ASN A 1 94 ? 5.688 -10.758 -21.922 1 96.88 94 ASN A C 1
ATOM 693 O O . ASN A 1 94 ? 6.586 -10.719 -21.078 1 96.88 94 ASN A O 1
ATOM 697 N N . ALA A 1 95 ? 5.594 -11.672 -22.875 1 97.81 95 ALA A N 1
ATOM 698 C CA . ALA A 1 95 ? 6.66 -12.664 -23.031 1 97.81 95 ALA A CA 1
ATOM 699 C C . ALA A 1 95 ? 7.992 -11.984 -23.344 1 97.81 95 ALA A C 1
ATOM 701 O O . ALA A 1 95 ? 9.023 -12.344 -22.781 1 97.81 95 ALA A O 1
ATOM 702 N N . GLY A 1 96 ? 7.953 -11.008 -24.281 1 97.94 96 GLY A N 1
ATOM 703 C CA . GLY A 1 96 ? 9.156 -10.266 -24.625 1 97.94 96 GLY A CA 1
ATOM 704 C C . GLY A 1 96 ? 9.719 -9.477 -23.453 1 97.94 96 GLY A C 1
ATOM 705 O O . GLY A 1 96 ? 10.93 -9.453 -23.25 1 97.94 96 GLY A O 1
ATOM 706 N N . ILE A 1 97 ? 8.875 -8.898 -22.719 1 98.19 97 ILE A N 1
ATOM 707 C CA . ILE A 1 97 ? 9.281 -8.109 -21.547 1 98.19 97 ILE A CA 1
ATOM 708 C C . ILE A 1 97 ? 9.961 -9.008 -20.531 1 98.19 97 ILE A C 1
ATOM 710 O O . ILE A 1 97 ? 11.07 -8.719 -20.078 1 98.19 97 ILE A O 1
ATOM 714 N N . VAL A 1 98 ? 9.344 -10.125 -20.203 1 98.62 98 VAL A N 1
ATOM 715 C CA . VAL A 1 98 ? 9.898 -11.031 -19.203 1 98.62 98 VAL A CA 1
ATOM 716 C C . VAL A 1 98 ? 11.211 -11.617 -19.719 1 98.62 98 VAL A C 1
ATOM 718 O O . VAL A 1 98 ? 12.188 -11.711 -18.969 1 98.62 98 VAL A O 1
ATOM 721 N N . ARG A 1 99 ? 11.227 -11.969 -21.016 1 98.5 99 ARG A N 1
ATOM 722 C CA . ARG A 1 99 ? 12.461 -12.477 -21.609 1 98.5 99 ARG A CA 1
ATOM 723 C C . ARG A 1 99 ? 13.609 -11.492 -21.406 1 98.5 99 ARG A C 1
ATOM 725 O O . ARG A 1 99 ? 14.68 -11.859 -20.938 1 98.5 99 ARG A O 1
ATOM 732 N N . ASP A 1 100 ? 13.367 -10.227 -21.719 1 98.38 100 ASP A N 1
ATOM 733 C CA . ASP A 1 100 ? 14.422 -9.219 -21.672 1 98.38 100 ASP A CA 1
ATOM 734 C C . ASP A 1 100 ? 14.859 -8.953 -20.234 1 98.38 100 ASP A C 1
ATOM 736 O O . ASP A 1 100 ? 16.047 -8.797 -19.953 1 98.38 100 ASP A O 1
ATOM 740 N N . LEU A 1 101 ? 13.945 -8.891 -19.344 1 98.88 101 LEU A N 1
ATOM 741 C CA . LEU A 1 101 ? 14.25 -8.648 -17.938 1 98.88 101 LEU A CA 1
ATOM 742 C C . LEU A 1 101 ? 15.039 -9.812 -17.344 1 98.88 101 LEU A C 1
ATOM 744 O O . LEU A 1 101 ? 16.016 -9.602 -16.625 1 98.88 101 LEU A O 1
ATOM 748 N N . VAL A 1 102 ? 14.602 -11.016 -17.656 1 98.88 102 VAL A N 1
ATOM 749 C CA . VAL A 1 102 ? 15.266 -12.188 -17.094 1 98.88 102 VAL A CA 1
ATOM 750 C C . VAL A 1 102 ? 16.641 -12.359 -17.734 1 98.88 102 VAL A C 1
ATOM 752 O O . VAL A 1 102 ? 17.594 -12.797 -17.078 1 98.88 102 VAL A O 1
ATOM 755 N N . GLN A 1 103 ? 16.781 -11.969 -19 1 98.81 103 GLN A N 1
ATOM 756 C CA . GLN A 1 103 ? 18.109 -11.922 -19.609 1 98.81 103 GLN A CA 1
ATOM 757 C C . GLN A 1 103 ? 19.062 -11.047 -18.797 1 98.81 103 GLN A C 1
ATOM 759 O O . GLN A 1 103 ? 20.219 -11.43 -18.547 1 98.81 103 GLN A O 1
ATOM 764 N N . ALA A 1 104 ? 18.594 -9.898 -18.406 1 98.88 104 ALA A N 1
ATOM 765 C CA . ALA A 1 104 ? 19.391 -9 -17.578 1 98.88 104 ALA A CA 1
ATOM 766 C C . ALA A 1 104 ? 19.703 -9.625 -16.219 1 98.88 104 ALA A C 1
ATOM 768 O O . ALA A 1 104 ? 20.797 -9.445 -15.672 1 98.88 104 ALA A O 1
ATOM 769 N N . VAL A 1 105 ? 18.734 -10.344 -15.648 1 98.94 105 VAL A N 1
ATOM 770 C CA . VAL A 1 105 ? 18.953 -11.047 -14.383 1 98.94 105 VAL A CA 1
ATOM 771 C C . VAL A 1 105 ? 20.078 -12.07 -14.547 1 98.94 105 VAL A C 1
ATOM 773 O O . VAL A 1 105 ? 20.984 -12.141 -13.719 1 98.94 105 VAL A O 1
ATOM 776 N N . ALA A 1 106 ? 20.016 -12.852 -15.625 1 98.88 106 ALA A N 1
ATOM 777 C CA . ALA A 1 106 ? 21.016 -13.875 -15.891 1 98.88 106 ALA A CA 1
ATOM 778 C C . ALA A 1 106 ? 22.422 -13.273 -15.922 1 98.88 106 ALA A C 1
ATOM 780 O O . ALA A 1 106 ? 23.391 -13.898 -15.484 1 98.88 106 ALA A O 1
ATOM 781 N N . GLU A 1 107 ? 22.453 -12.031 -16.344 1 98.69 107 GLU A N 1
ATOM 782 C CA . GLU A 1 107 ? 23.75 -11.375 -16.547 1 98.69 107 GLU A CA 1
ATOM 783 C C . GLU A 1 107 ? 24.219 -10.68 -15.266 1 98.69 107 GLU A C 1
ATOM 785 O O . GLU A 1 107 ? 25.406 -10.719 -14.93 1 98.69 107 GLU A O 1
ATOM 790 N N . ALA A 1 108 ? 23.344 -10.094 -14.523 1 98.81 108 ALA A N 1
ATOM 791 C CA . ALA A 1 108 ? 23.75 -9.156 -13.484 1 98.81 108 ALA A CA 1
ATOM 792 C C . ALA A 1 108 ? 23.609 -9.773 -12.102 1 98.81 108 ALA A C 1
ATOM 794 O O . ALA A 1 108 ? 24.328 -9.406 -11.172 1 98.81 108 ALA A O 1
ATOM 795 N N . CYS A 1 109 ? 22.656 -10.688 -11.93 1 98.81 109 CYS A N 1
ATOM 796 C CA . CYS A 1 109 ? 22.453 -11.32 -10.633 1 98.81 109 CYS A CA 1
ATOM 797 C C . CYS A 1 109 ? 21.906 -12.734 -10.805 1 98.81 109 CYS A C 1
ATOM 799 O O . CYS A 1 109 ? 20.812 -13.047 -10.32 1 98.81 109 CYS A O 1
ATOM 801 N N . PRO A 1 110 ? 22.672 -13.648 -11.352 1 98.62 110 PRO A N 1
ATOM 802 C CA . PRO A 1 110 ? 22.203 -14.969 -11.781 1 98.62 110 PRO A CA 1
ATOM 803 C C . PRO A 1 110 ? 21.75 -15.844 -10.617 1 98.62 110 PRO A C 1
ATOM 805 O O . PRO A 1 110 ? 21.125 -16.891 -10.836 1 98.62 110 PRO A O 1
ATOM 808 N N . LYS A 1 111 ? 22.016 -15.492 -9.359 1 98.44 111 LYS A N 1
ATOM 809 C CA . LYS A 1 111 ? 21.641 -16.312 -8.211 1 98.44 111 LYS A CA 1
ATOM 810 C C . LYS A 1 111 ? 20.406 -15.734 -7.516 1 98.44 111 LYS A C 1
ATOM 812 O O . LYS A 1 111 ? 19.969 -16.266 -6.492 1 98.44 111 LYS A O 1
ATOM 817 N N . ALA A 1 112 ? 19.859 -14.656 -8.039 1 98.88 112 ALA A N 1
ATOM 818 C CA . ALA A 1 112 ? 18.703 -14.016 -7.418 1 98.88 112 ALA A CA 1
ATOM 819 C C . ALA A 1 112 ? 17.484 -14.938 -7.441 1 98.88 112 ALA A C 1
ATOM 821 O O . ALA A 1 112 ? 17.359 -15.781 -8.328 1 98.88 112 ALA A O 1
ATOM 822 N N . PHE A 1 113 ? 16.641 -14.828 -6.406 1 98.94 113 PHE A N 1
ATOM 823 C CA . PHE A 1 113 ? 15.281 -15.352 -6.484 1 98.94 113 PHE A CA 1
ATOM 824 C C . PHE A 1 113 ? 14.43 -14.516 -7.438 1 98.94 113 PHE A C 1
ATOM 826 O O . PHE A 1 113 ? 14.32 -13.305 -7.27 1 98.94 113 PHE A O 1
ATOM 833 N N . VAL A 1 114 ? 13.891 -15.156 -8.438 1 98.94 114 VAL A N 1
ATOM 834 C CA . VAL A 1 114 ? 13.102 -14.445 -9.438 1 98.94 114 VAL A CA 1
ATOM 835 C C . VAL A 1 114 ? 11.609 -14.719 -9.211 1 98.94 114 VAL A C 1
ATOM 837 O O . VAL A 1 114 ? 11.156 -15.859 -9.32 1 98.94 114 VAL A O 1
ATOM 840 N N . CYS A 1 115 ? 10.867 -13.672 -8.867 1 98.94 115 CYS A N 1
ATOM 841 C CA . CYS A 1 115 ? 9.43 -13.75 -8.625 1 98.94 115 CYS A CA 1
ATOM 842 C C . CYS A 1 115 ? 8.648 -13.172 -9.797 1 98.94 115 CYS A C 1
ATOM 844 O O . CYS A 1 115 ? 8.586 -11.953 -9.969 1 98.94 115 CYS A O 1
ATOM 846 N N . ILE A 1 116 ? 7.98 -13.984 -10.523 1 98.94 116 ILE A N 1
ATOM 847 C CA . ILE A 1 116 ? 7.289 -13.562 -11.734 1 98.94 116 ILE A CA 1
ATOM 848 C C . ILE A 1 116 ? 5.812 -13.32 -11.43 1 98.94 116 ILE A C 1
ATOM 850 O O . ILE A 1 116 ? 5.09 -14.25 -11.062 1 98.94 116 ILE A O 1
ATOM 854 N N . ILE A 1 117 ? 5.398 -12.109 -11.555 1 98.56 117 ILE A N 1
ATOM 855 C CA . ILE A 1 117 ? 4.004 -11.703 -11.398 1 98.56 117 ILE A CA 1
ATOM 856 C C . ILE A 1 117 ? 3.391 -11.43 -12.773 1 98.56 117 ILE A C 1
ATOM 858 O O . ILE A 1 117 ? 2.18 -11.57 -12.953 1 98.56 117 ILE A O 1
ATOM 862 N N . SER A 1 118 ? 4.219 -11.188 -13.797 1 97.81 118 SER A N 1
ATOM 863 C CA . SER A 1 118 ? 3.801 -10.828 -15.148 1 97.81 118 SER A CA 1
ATOM 864 C C . SER A 1 118 ? 2.932 -11.922 -15.766 1 97.81 118 SER A C 1
ATOM 866 O O . SER A 1 118 ? 3.346 -13.078 -15.852 1 97.81 118 SER A O 1
ATOM 868 N N . ASN A 1 119 ? 1.807 -11.562 -16.234 1 94.31 119 ASN A N 1
ATOM 869 C CA . ASN A 1 119 ? 0.897 -12.5 -16.891 1 94.31 119 ASN A CA 1
ATOM 870 C C . ASN A 1 119 ? 1.318 -12.781 -18.328 1 94.31 119 ASN A C 1
ATOM 872 O O . ASN A 1 119 ? 1.91 -11.922 -18.984 1 94.31 119 ASN A O 1
ATOM 876 N N . PRO A 1 120 ? 1.007 -13.984 -18.734 1 96.31 120 PRO A N 1
ATOM 877 C CA . PRO A 1 120 ? 0.444 -15.117 -18 1 96.31 120 PRO A CA 1
ATOM 878 C C . PRO A 1 120 ? 1.507 -15.922 -17.25 1 96.31 120 PRO A C 1
ATOM 880 O O . PRO A 1 120 ? 2.398 -16.5 -17.875 1 96.31 120 PRO A O 1
ATOM 883 N N . VAL A 1 121 ? 1.377 -16.047 -16.031 1 97.94 121 VAL A N 1
ATOM 884 C CA . VAL A 1 121 ? 2.381 -16.672 -15.172 1 97.94 121 VAL A CA 1
ATOM 885 C C . VAL A 1 121 ? 2.68 -18.094 -15.672 1 97.94 121 VAL A C 1
ATOM 887 O O . VAL A 1 121 ? 3.838 -18.516 -15.695 1 97.94 121 VAL A O 1
ATOM 890 N N . ASN A 1 122 ? 1.677 -18.797 -16.188 1 98.44 122 ASN A N 1
ATOM 891 C CA . ASN A 1 122 ? 1.832 -20.172 -16.656 1 98.44 122 ASN A CA 1
ATOM 892 C C . ASN A 1 122 ? 2.834 -20.266 -17.812 1 98.44 122 ASN A C 1
ATOM 894 O O . ASN A 1 122 ? 3.445 -21.312 -18.031 1 98.44 122 ASN A O 1
ATOM 898 N N . SER A 1 123 ? 2.992 -19.125 -18.531 1 98.44 123 SER A N 1
ATOM 899 C CA . SER A 1 123 ? 3.885 -19.141 -19.688 1 98.44 123 SER A CA 1
ATOM 900 C C . SER A 1 123 ? 5.164 -18.359 -19.406 1 98.44 123 SER A C 1
ATOM 902 O O . SER A 1 123 ? 6.227 -18.672 -19.938 1 98.44 123 SER A O 1
ATOM 904 N N . THR A 1 124 ? 5.039 -17.359 -18.531 1 98.44 124 THR A N 1
ATOM 905 C CA . THR A 1 124 ? 6.18 -16.469 -18.344 1 98.44 124 THR A CA 1
ATOM 906 C C . THR A 1 124 ? 7.219 -17.109 -17.438 1 98.44 124 THR A C 1
ATOM 908 O O . THR A 1 124 ? 8.414 -16.828 -17.547 1 98.44 124 THR A O 1
ATOM 911 N N . VAL A 1 125 ? 6.82 -18.047 -16.547 1 98.88 125 VAL A N 1
ATOM 912 C CA . VAL A 1 125 ? 7.785 -18.766 -15.727 1 98.88 125 VAL A CA 1
ATOM 913 C C . VAL A 1 125 ? 8.625 -19.703 -16.594 1 98.88 125 VAL A C 1
ATOM 915 O O . VAL A 1 125 ? 9.852 -19.688 -16.516 1 98.88 125 VAL A O 1
ATOM 918 N N . PRO A 1 126 ? 7.98 -20.469 -17.5 1 98.81 126 PRO A N 1
ATOM 919 C CA . PRO A 1 126 ? 8.781 -21.266 -18.438 1 98.81 126 PRO A CA 1
ATOM 920 C C . PRO A 1 126 ? 9.703 -20.391 -19.297 1 98.81 126 PRO A C 1
ATOM 922 O O . PRO A 1 126 ? 10.836 -20.797 -19.578 1 98.81 126 PRO A O 1
ATOM 925 N N . ILE A 1 127 ? 9.258 -19.25 -19.719 1 98.81 127 ILE A N 1
ATOM 926 C CA . ILE A 1 127 ? 10.094 -18.344 -20.469 1 98.81 127 ILE A CA 1
ATOM 927 C C . ILE A 1 127 ? 11.336 -17.969 -19.656 1 98.81 127 ILE A C 1
ATOM 929 O O . ILE A 1 127 ? 12.461 -18.047 -20.156 1 98.81 127 ILE A O 1
ATOM 933 N N . ALA A 1 128 ? 11.117 -17.578 -18.422 1 98.88 128 ALA A N 1
ATOM 934 C CA . ALA A 1 128 ? 12.227 -17.219 -17.531 1 98.88 128 ALA A CA 1
ATOM 935 C C . ALA A 1 128 ? 13.195 -18.391 -17.391 1 98.88 128 ALA A C 1
ATOM 937 O O . ALA A 1 128 ? 14.414 -18.203 -17.469 1 98.88 128 ALA A O 1
ATOM 938 N N . ALA A 1 129 ? 12.625 -19.609 -17.188 1 98.81 129 ALA A N 1
ATOM 939 C CA . ALA A 1 129 ? 13.453 -20.797 -17.031 1 98.81 129 ALA A CA 1
ATOM 940 C C . ALA A 1 129 ? 14.336 -21.016 -18.266 1 98.81 129 ALA A C 1
ATOM 942 O O . ALA A 1 129 ? 15.539 -21.234 -18.141 1 98.81 129 ALA A O 1
ATOM 943 N N . GLU A 1 130 ? 13.75 -20.906 -19.453 1 98.69 130 GLU A N 1
ATOM 944 C CA . GLU A 1 130 ? 14.484 -21.141 -20.688 1 98.69 130 GLU A CA 1
ATOM 945 C C . GLU A 1 130 ? 15.57 -20.094 -20.891 1 98.69 130 GLU A C 1
ATOM 947 O O . GLU A 1 130 ? 16.672 -20.406 -21.359 1 98.69 130 GLU A O 1
ATOM 952 N N . VAL A 1 131 ? 15.281 -18.828 -20.594 1 98.75 131 VAL A N 1
ATOM 953 C CA . VAL A 1 131 ? 16.266 -17.766 -20.719 1 98.75 131 VAL A CA 1
ATOM 954 C C . VAL A 1 131 ? 17.453 -18.047 -19.812 1 98.75 131 VAL A C 1
ATOM 956 O O . VAL A 1 131 ? 18.609 -17.922 -20.219 1 98.75 131 VAL A O 1
ATOM 959 N N . LEU A 1 132 ? 17.156 -18.422 -18.578 1 98.88 132 LEU A N 1
ATOM 960 C CA . LEU A 1 132 ? 18.219 -18.703 -17.625 1 98.88 132 LEU A CA 1
ATOM 961 C C . LEU A 1 132 ? 19.016 -19.922 -18.047 1 98.88 132 LEU A C 1
ATOM 963 O O . LEU A 1 132 ? 20.25 -19.969 -17.875 1 98.88 132 LEU A O 1
ATOM 967 N N . LYS A 1 133 ? 18.344 -21 -18.609 1 98.56 133 LYS A N 1
ATOM 968 C CA . LYS A 1 133 ? 19.031 -22.172 -19.125 1 98.56 133 LYS A CA 1
ATOM 969 C C . LYS A 1 133 ? 19.984 -21.812 -20.25 1 98.56 133 LYS A C 1
ATOM 971 O O . LYS A 1 133 ? 21.141 -22.25 -20.266 1 98.56 133 LYS A O 1
ATOM 976 N N . LYS A 1 134 ? 19.5 -20.984 -21.109 1 98.19 134 LYS A N 1
ATOM 977 C CA . LYS A 1 134 ? 20.312 -20.562 -22.266 1 98.19 134 LYS A CA 1
ATOM 978 C C . LYS A 1 134 ? 21.578 -19.844 -21.797 1 98.19 134 LYS A C 1
ATOM 980 O O . LYS A 1 134 ? 22.5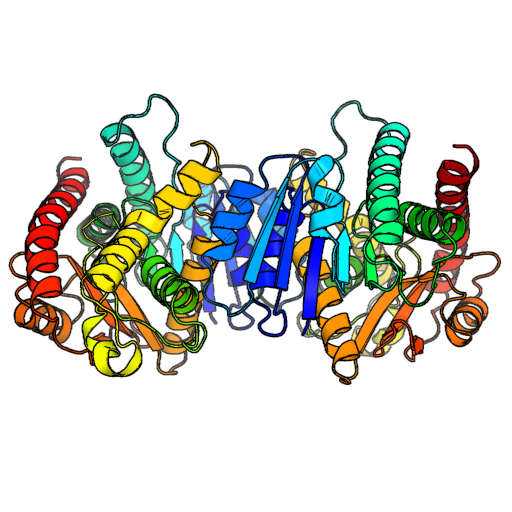94 -19.875 -22.484 1 98.19 134 LYS A O 1
ATOM 985 N N . ASN A 1 135 ? 21.469 -19.203 -20.688 1 98.5 135 ASN A N 1
ATOM 986 C CA . ASN A 1 135 ? 22.609 -18.453 -20.156 1 98.5 135 ASN A CA 1
ATOM 987 C C . ASN A 1 135 ? 23.438 -19.297 -19.203 1 98.5 135 ASN A C 1
ATOM 989 O O . ASN A 1 135 ? 24.406 -18.812 -18.625 1 98.5 135 ASN A O 1
ATOM 993 N N . GLY A 1 136 ? 23.047 -20.578 -18.891 1 98.56 136 GLY A N 1
ATOM 994 C CA . GLY A 1 136 ? 23.812 -21.516 -18.094 1 98.56 136 GLY A CA 1
ATOM 995 C C . GLY A 1 136 ? 23.734 -21.219 -16.609 1 98.56 136 GLY A C 1
ATOM 996 O O . GLY A 1 136 ? 24.641 -21.594 -15.844 1 98.56 136 GLY A O 1
ATOM 997 N N . VAL A 1 137 ? 22.688 -20.516 -16.172 1 98.75 137 VAL A N 1
ATOM 998 C CA . VAL A 1 137 ? 22.656 -20.094 -14.781 1 98.75 137 VAL A CA 1
ATOM 999 C C . VAL A 1 137 ? 21.328 -20.531 -14.141 1 98.75 137 VAL A C 1
ATOM 1001 O O . VAL A 1 137 ? 20.969 -20.062 -13.055 1 98.75 137 VAL A O 1
ATOM 1004 N N . TYR A 1 138 ? 20.656 -21.422 -14.828 1 98.75 138 TYR A N 1
ATOM 1005 C CA . TYR A 1 138 ? 19.328 -21.812 -14.352 1 98.75 138 TYR A CA 1
ATOM 1006 C C . TYR A 1 138 ? 19.438 -22.656 -13.086 1 98.75 138 TYR A C 1
ATOM 1008 O O . TYR A 1 138 ? 20.125 -23.672 -13.055 1 98.75 138 TYR A O 1
ATOM 1016 N N . ASP A 1 139 ? 18.828 -22.219 -12.047 1 98.81 139 ASP A N 1
ATOM 1017 C CA . ASP A 1 139 ? 18.516 -22.969 -10.828 1 98.81 139 ASP A CA 1
ATOM 1018 C C . ASP A 1 139 ? 17 -23.031 -10.594 1 98.81 139 ASP A C 1
ATOM 1020 O O . ASP A 1 139 ? 16.391 -22.031 -10.211 1 98.81 139 ASP A O 1
ATOM 1024 N N . PRO A 1 140 ? 16.375 -24.234 -10.82 1 98.75 140 PRO A N 1
ATOM 1025 C CA . PRO A 1 140 ? 14.914 -24.344 -10.742 1 98.75 140 PRO A CA 1
ATOM 1026 C C . PRO A 1 140 ? 14.375 -24 -9.352 1 98.75 140 PRO A C 1
ATOM 1028 O O . PRO A 1 140 ? 13.172 -23.781 -9.195 1 98.75 140 PRO A O 1
ATOM 1031 N N . ARG A 1 141 ? 15.242 -23.984 -8.312 1 98.62 141 ARG A N 1
ATOM 1032 C CA . ARG A 1 141 ? 14.805 -23.688 -6.949 1 98.62 141 ARG A CA 1
ATOM 1033 C C . ARG A 1 141 ? 14.523 -22.203 -6.77 1 98.62 141 ARG A C 1
ATOM 1035 O O . ARG A 1 141 ? 13.914 -21.797 -5.777 1 98.62 141 ARG A O 1
ATOM 1042 N N . ARG A 1 142 ? 14.883 -21.391 -7.785 1 98.88 142 ARG A N 1
ATOM 1043 C CA . ARG A 1 142 ? 14.977 -19.953 -7.496 1 98.88 142 ARG A CA 1
ATOM 1044 C C . ARG A 1 142 ? 14.086 -19.156 -8.43 1 98.88 142 ARG A C 1
ATOM 1046 O O . ARG A 1 142 ? 14.188 -17.922 -8.5 1 98.88 142 ARG A O 1
ATOM 1053 N N . VAL A 1 143 ? 13.25 -19.781 -9.188 1 98.94 143 VAL A N 1
ATOM 1054 C CA . VAL A 1 143 ? 12.297 -19.109 -10.062 1 98.94 143 VAL A CA 1
ATOM 1055 C C . VAL A 1 143 ? 10.875 -19.453 -9.633 1 98.94 143 VAL A C 1
ATOM 1057 O O . VAL A 1 143 ? 10.5 -20.625 -9.57 1 98.94 143 VAL A O 1
ATOM 1060 N N . PHE A 1 144 ? 10.109 -18.422 -9.344 1 98.94 144 PHE A N 1
ATOM 1061 C CA . PHE A 1 144 ? 8.789 -18.594 -8.75 1 98.94 144 PHE A CA 1
ATOM 1062 C C . PHE A 1 144 ? 7.73 -17.859 -9.562 1 98.94 144 PHE A C 1
ATOM 1064 O O . PHE A 1 144 ? 7.875 -16.672 -9.844 1 98.94 144 PHE A O 1
ATOM 1071 N N . GLY A 1 145 ? 6.734 -18.594 -10.023 1 98.94 145 GLY A N 1
ATOM 1072 C CA . GLY A 1 145 ? 5.496 -17.891 -10.328 1 98.94 145 GLY A CA 1
ATOM 1073 C C . GLY A 1 145 ? 4.699 -17.516 -9.094 1 98.94 145 GLY A C 1
ATOM 1074 O O . GLY A 1 145 ? 4.359 -18.391 -8.281 1 98.94 145 GLY A O 1
ATOM 1075 N N . VAL A 1 146 ? 4.367 -16.281 -8.906 1 98.88 146 VAL A N 1
ATOM 1076 C CA . VAL A 1 146 ? 3.643 -15.812 -7.73 1 98.88 146 VAL A CA 1
ATOM 1077 C C . VAL A 1 146 ? 2.145 -16.047 -7.926 1 98.88 146 VAL A C 1
ATOM 1079 O O . VAL A 1 146 ? 1.471 -15.25 -8.586 1 98.88 146 VAL A O 1
ATOM 1082 N N . THR A 1 147 ? 1.632 -17.094 -7.352 1 98.75 147 THR A N 1
ATOM 1083 C CA . THR A 1 147 ? 0.221 -17.438 -7.453 1 98.75 147 THR A CA 1
ATOM 1084 C C . THR A 1 147 ? -0.511 -17.125 -6.152 1 98.75 147 THR A C 1
ATOM 1086 O O . THR A 1 147 ? -1.652 -17.547 -5.957 1 98.75 147 THR A O 1
ATOM 1089 N N . THR A 1 148 ? 0.162 -16.406 -5.312 1 98.62 148 THR A N 1
ATOM 1090 C CA . THR A 1 148 ? -0.286 -16.141 -3.951 1 98.62 148 THR A CA 1
ATOM 1091 C C . THR A 1 148 ? -1.646 -15.445 -3.957 1 98.62 148 THR A C 1
ATOM 1093 O O . THR A 1 148 ? -2.436 -15.609 -3.025 1 98.62 148 THR A O 1
ATOM 1096 N N . LEU A 1 149 ? -1.944 -14.719 -5.016 1 98.62 149 LEU A N 1
ATOM 1097 C CA . LEU A 1 149 ? -3.236 -14.047 -5.105 1 98.62 149 LEU A CA 1
ATOM 1098 C C . LEU A 1 149 ? -4.379 -15.055 -5.066 1 98.62 149 LEU A C 1
ATOM 1100 O O . LEU A 1 149 ? -5.441 -14.773 -4.512 1 98.62 149 LEU A O 1
ATOM 1104 N N . ASP A 1 150 ? -4.176 -16.281 -5.617 1 98.62 150 ASP A N 1
ATOM 1105 C CA . ASP A 1 150 ? -5.195 -17.328 -5.59 1 98.62 150 ASP A CA 1
ATOM 1106 C C . ASP A 1 150 ? -5.469 -17.781 -4.16 1 98.62 150 ASP A C 1
ATOM 1108 O O . ASP A 1 150 ? -6.617 -18.062 -3.803 1 98.62 150 ASP A O 1
ATOM 1112 N N . VAL A 1 151 ? -4.406 -17.859 -3.375 1 98.38 151 VAL A N 1
ATOM 1113 C CA . VAL A 1 151 ? -4.516 -18.25 -1.975 1 98.38 151 VAL A CA 1
ATOM 1114 C C . VAL A 1 151 ? -5.246 -17.156 -1.189 1 98.38 151 VAL A C 1
ATOM 1116 O O . VAL A 1 151 ? -6.16 -17.453 -0.414 1 98.38 151 VAL A O 1
ATOM 1119 N N . VAL A 1 152 ? -4.863 -15.93 -1.453 1 98.44 152 VAL A N 1
ATOM 1120 C CA . VAL A 1 152 ? -5.461 -14.766 -0.811 1 98.44 152 VAL A CA 1
ATOM 1121 C C . VAL A 1 152 ? -6.961 -14.727 -1.106 1 98.44 152 VAL A C 1
ATOM 1123 O O . VAL A 1 152 ? -7.777 -14.609 -0.19 1 98.44 152 VAL A O 1
ATOM 1126 N N . ARG A 1 153 ? -7.336 -14.883 -2.34 1 98.44 153 ARG A N 1
ATOM 1127 C CA . ARG A 1 153 ? -8.734 -14.883 -2.752 1 98.44 153 ARG A CA 1
ATOM 1128 C C . ARG A 1 153 ? -9.484 -16.062 -2.133 1 98.44 153 ARG A C 1
ATOM 1130 O O . ARG A 1 153 ? -10.625 -15.914 -1.694 1 98.44 153 ARG A O 1
ATOM 1137 N N . SER A 1 154 ? -8.844 -17.219 -2.104 1 98.38 154 SER A N 1
ATOM 1138 C CA . SER A 1 154 ? -9.508 -18.406 -1.567 1 98.38 154 SER A CA 1
ATOM 1139 C C . SER A 1 154 ? -9.914 -18.188 -0.113 1 98.38 154 SER A C 1
ATOM 1141 O O . SER A 1 154 ? -11.07 -18.438 0.252 1 98.38 154 SER A O 1
ATOM 1143 N N . SER A 1 155 ? -8.977 -17.719 0.677 1 97.81 155 SER A N 1
ATOM 1144 C CA . SER A 1 155 ? -9.273 -17.484 2.086 1 97.81 155 SER A CA 1
ATOM 1145 C C . SER A 1 155 ? -10.352 -16.406 2.254 1 97.81 155 SER A C 1
ATOM 1147 O O . SER A 1 155 ? -11.266 -16.578 3.061 1 97.81 155 SER A O 1
ATOM 1149 N N . ARG A 1 156 ? -10.266 -15.359 1.48 1 97.62 156 ARG A N 1
ATOM 1150 C CA . ARG A 1 156 ? -11.211 -14.258 1.595 1 97.62 156 ARG A CA 1
ATOM 1151 C C . ARG A 1 156 ? -12.609 -14.688 1.177 1 97.62 156 ARG A C 1
ATOM 1153 O O . ARG A 1 156 ? -13.594 -14.383 1.856 1 97.62 156 ARG A O 1
ATOM 1160 N N . PHE A 1 157 ? -12.703 -15.391 0.054 1 98 157 PHE A N 1
ATOM 1161 C CA . PHE A 1 157 ? -14 -15.773 -0.502 1 98 157 PHE A CA 1
ATOM 1162 C C . PHE A 1 157 ? -14.688 -16.812 0.384 1 98 157 PHE A C 1
ATOM 1164 O O . PHE A 1 157 ? -15.914 -16.812 0.499 1 98 157 PHE A O 1
ATOM 1171 N N . ILE A 1 158 ? -13.891 -17.688 1.034 1 97.69 158 ILE A N 1
ATOM 1172 C CA . ILE A 1 158 ? -14.469 -18.609 2.004 1 97.69 158 ILE A CA 1
ATOM 1173 C C . ILE A 1 158 ? -15.109 -17.828 3.145 1 97.69 158 ILE A C 1
ATOM 1175 O O . ILE A 1 158 ? -16.25 -18.094 3.537 1 97.69 158 ILE A O 1
ATOM 1179 N N . ARG A 1 159 ? -14.414 -16.844 3.637 1 95.81 159 ARG A N 1
ATOM 1180 C CA . ARG A 1 159 ? -14.922 -16.016 4.73 1 95.81 159 ARG A CA 1
ATOM 1181 C C . ARG A 1 159 ? -16.25 -15.359 4.355 1 95.81 159 ARG A C 1
ATOM 1183 O O . ARG A 1 159 ? -17.125 -15.188 5.207 1 95.81 159 ARG A O 1
ATOM 1190 N N . ASP A 1 160 ? -16.406 -15 3.115 1 95.56 160 ASP A N 1
ATOM 1191 C CA . ASP A 1 160 ? -17.625 -14.344 2.654 1 95.56 160 ASP A CA 1
ATOM 1192 C C . ASP A 1 160 ? -18.844 -15.242 2.867 1 95.56 160 ASP A C 1
ATOM 1194 O O . ASP A 1 160 ? -19.953 -14.75 3.111 1 95.56 160 ASP A O 1
ATOM 1198 N N . ILE A 1 161 ? -18.688 -16.547 2.812 1 95.75 161 ILE A N 1
ATOM 1199 C CA . ILE A 1 161 ? -19.844 -17.422 2.893 1 95.75 161 ILE A CA 1
ATOM 1200 C C . ILE A 1 161 ? -19.844 -18.156 4.23 1 95.75 161 ILE A C 1
ATOM 1202 O O . ILE A 1 161 ? -20.844 -18.75 4.625 1 95.75 161 ILE A O 1
ATOM 1206 N N . ARG A 1 162 ? -18.703 -18.172 4.922 1 96.25 162 ARG A N 1
ATOM 1207 C CA . ARG A 1 162 ? -18.547 -18.672 6.285 1 96.25 162 ARG A CA 1
ATOM 1208 C C . ARG A 1 162 ? -17.875 -17.625 7.176 1 96.25 162 ARG A C 1
ATOM 1210 O O . ARG A 1 162 ? -16.656 -17.672 7.371 1 96.25 162 ARG A O 1
ATOM 1217 N N . PRO A 1 163 ? -18.594 -16.781 7.781 1 92.88 163 PRO A N 1
ATOM 1218 C CA . PRO A 1 163 ? -18.047 -15.656 8.547 1 92.88 163 PRO A CA 1
ATOM 1219 C C . PRO A 1 163 ? -17.156 -16.109 9.711 1 92.88 163 PRO A C 1
ATOM 1221 O O . PRO A 1 163 ? -16.344 -15.336 10.203 1 92.88 163 PRO A O 1
ATOM 1224 N N . GLU A 1 164 ? -17.312 -17.328 10.094 1 92.75 164 GLU A N 1
ATOM 1225 C CA . GLU A 1 164 ? -16.531 -17.844 11.219 1 92.75 164 GLU A CA 1
ATOM 1226 C C . GLU A 1 164 ? -15.141 -18.281 10.758 1 92.75 164 GLU A C 1
ATOM 1228 O O . GLU A 1 164 ? -14.25 -18.5 11.586 1 92.75 164 GLU A O 1
ATOM 1233 N N . PHE A 1 165 ? -14.984 -18.438 9.43 1 94.25 165 PHE A N 1
ATOM 1234 C CA . PHE A 1 165 ? -13.688 -18.844 8.891 1 94.25 165 PHE A CA 1
ATOM 1235 C C . PHE A 1 165 ? -12.664 -17.719 9.039 1 94.25 165 PHE A C 1
ATOM 1237 O O . PHE A 1 165 ? -12.945 -16.578 8.68 1 94.25 165 PHE A O 1
ATOM 1244 N N . SER A 1 166 ? -11.523 -17.984 9.586 1 90.88 166 SER A N 1
ATOM 1245 C CA . SER A 1 166 ? -10.477 -16.984 9.719 1 90.88 166 SER A CA 1
ATOM 1246 C C . SER A 1 166 ? -9.758 -16.766 8.391 1 90.88 166 SER A C 1
ATOM 1248 O O . SER A 1 166 ? -9.266 -17.703 7.777 1 90.88 166 SER A O 1
ATOM 1250 N N . CYS A 1 167 ? -9.555 -15.547 7.977 1 91.69 167 CYS A N 1
ATOM 1251 C CA . CYS A 1 167 ? -8.883 -15.219 6.723 1 91.69 167 CYS A CA 1
ATOM 1252 C C . CYS A 1 167 ? -7.398 -15.531 6.801 1 91.69 167 CYS A C 1
ATOM 1254 O O . CYS A 1 167 ? -6.723 -15.609 5.773 1 91.69 167 CYS A O 1
ATOM 1256 N N . SER A 1 168 ? -6.941 -15.758 7.984 1 88.12 168 SER A N 1
ATOM 1257 C CA . SER A 1 168 ? -5.523 -16.062 8.156 1 88.12 168 SER A CA 1
ATOM 1258 C C . SER A 1 168 ? -5.242 -17.531 7.871 1 88.12 168 SER A C 1
ATOM 1260 O O . SER A 1 168 ? -4.086 -17.922 7.684 1 88.12 168 SER A O 1
ATOM 1262 N N . ARG A 1 169 ? -6.305 -18.328 7.867 1 90.38 169 ARG A N 1
ATOM 1263 C CA . ARG A 1 169 ? -6.148 -19.734 7.504 1 90.38 169 ARG A CA 1
ATOM 1264 C C . ARG A 1 169 ? -5.879 -19.891 6.012 1 90.38 169 ARG A C 1
ATOM 1266 O O . ARG A 1 169 ? -6.648 -19.391 5.184 1 90.38 169 ARG A O 1
ATOM 1273 N N . SER A 1 170 ? -4.801 -20.5 5.742 1 91.12 170 SER A N 1
ATOM 1274 C CA . SER A 1 170 ? -4.41 -20.656 4.344 1 91.12 170 SER A CA 1
ATOM 1275 C C . SER A 1 170 ? -5.156 -21.812 3.686 1 91.12 170 SER A C 1
ATOM 1277 O O . SER A 1 170 ? -5.414 -22.828 4.324 1 91.12 170 SER A O 1
ATOM 1279 N N . VAL A 1 171 ? -5.52 -21.594 2.51 1 95.94 171 VAL A N 1
ATOM 1280 C CA . VAL A 1 171 ? -6.102 -22.609 1.635 1 95.94 171 VAL A CA 1
ATOM 1281 C C . VAL A 1 171 ? -5.086 -23.016 0.567 1 95.94 171 VAL A C 1
ATOM 1283 O O . VAL A 1 171 ? -4.523 -22.156 -0.118 1 95.94 171 VAL A O 1
ATOM 1286 N N . THR A 1 172 ? -4.836 -24.328 0.47 1 97.75 172 THR A N 1
ATOM 1287 C CA . THR A 1 172 ? -3.924 -24.781 -0.573 1 97.75 172 THR A CA 1
ATOM 1288 C C . THR A 1 172 ? -4.547 -24.609 -1.954 1 97.75 172 THR A C 1
ATOM 1290 O O . THR A 1 172 ? -5.668 -25.047 -2.199 1 97.75 172 THR A O 1
ATOM 1293 N N . VAL A 1 173 ? -3.867 -23.922 -2.779 1 98.56 173 VAL A N 1
ATOM 1294 C CA . VAL A 1 173 ? -4.266 -23.766 -4.176 1 98.56 173 VAL A CA 1
ATOM 1295 C C . VAL A 1 173 ? -3.154 -24.281 -5.086 1 98.56 173 VAL A C 1
ATOM 1297 O O . VAL A 1 173 ? -2.014 -23.812 -5.012 1 98.56 173 VAL A O 1
ATOM 1300 N N . ILE A 1 174 ? -3.449 -25.25 -5.969 1 98.56 174 ILE A N 1
ATOM 1301 C CA . ILE A 1 174 ? -2.449 -25.859 -6.844 1 98.56 174 ILE A CA 1
ATOM 1302 C C . ILE A 1 174 ? -2.828 -25.609 -8.305 1 98.56 174 ILE A C 1
ATOM 1304 O O . ILE A 1 174 ? -3.795 -24.906 -8.594 1 98.56 174 ILE A O 1
ATOM 1308 N N . GLY A 1 175 ? -1.994 -26.062 -9.25 1 98.5 175 GLY A N 1
ATOM 1309 C CA . GLY A 1 175 ? -2.281 -25.906 -10.664 1 98.5 175 GLY A CA 1
ATOM 1310 C C . GLY A 1 175 ? -1.472 -24.797 -11.32 1 98.5 175 GLY A C 1
ATOM 1311 O O . GLY A 1 175 ? -0.24 -24.812 -11.281 1 98.5 175 GLY A O 1
ATOM 1312 N N . GLY A 1 176 ? -2.152 -23.859 -11.898 1 98.5 176 GLY A N 1
ATOM 1313 C CA . GLY A 1 176 ? -1.579 -22.672 -12.5 1 98.5 176 GLY A CA 1
ATOM 1314 C C . GLY A 1 176 ? -2.152 -21.391 -11.938 1 98.5 176 GLY A C 1
ATOM 1315 O O . GLY A 1 176 ? -2.52 -21.328 -10.758 1 98.5 176 GLY A O 1
ATOM 1316 N N . HIS A 1 177 ? -2.09 -20.312 -12.703 1 98.06 177 HIS A N 1
ATOM 1317 C CA . HIS A 1 177 ? -2.553 -19.016 -12.234 1 98.06 177 HIS A CA 1
ATOM 1318 C C . HIS A 1 177 ? -3.445 -18.344 -13.273 1 98.06 177 HIS A C 1
ATOM 1320 O O . HIS A 1 177 ? -3.311 -17.141 -13.531 1 98.06 177 HIS A O 1
ATOM 1326 N N . SER A 1 178 ? -4.297 -19.172 -13.914 1 94.88 178 SER A N 1
ATOM 1327 C CA . SER A 1 178 ? -5.234 -18.609 -14.883 1 94.88 178 SER A CA 1
ATOM 1328 C C . SER A 1 178 ? -6.488 -19.469 -15 1 94.88 178 SER A C 1
ATOM 1330 O O . SER A 1 178 ? -6.402 -20.672 -15.273 1 94.88 178 SER A O 1
ATOM 1332 N N . GLY A 1 179 ? -7.551 -18.828 -14.773 1 95.62 179 GLY A N 1
ATOM 1333 C CA . GLY A 1 179 ? -8.836 -19.484 -14.992 1 95.62 179 GLY A CA 1
ATOM 1334 C C . GLY A 1 179 ? -8.93 -20.844 -14.328 1 95.62 179 GLY A C 1
ATOM 1335 O O . GLY A 1 179 ? -8.656 -20.984 -13.141 1 95.62 179 GLY A O 1
ATOM 1336 N N . ASN A 1 180 ? -9.273 -21.859 -15.219 1 96.69 180 ASN A N 1
ATOM 1337 C CA . ASN A 1 180 ? -9.57 -23.203 -14.734 1 96.69 180 ASN A CA 1
ATOM 1338 C C . ASN A 1 180 ? -8.305 -23.922 -14.281 1 96.69 180 ASN A C 1
ATOM 1340 O O . ASN A 1 180 ? -8.375 -25.031 -13.75 1 96.69 180 ASN A O 1
ATOM 1344 N N . THR A 1 181 ? -7.176 -23.312 -14.461 1 98.44 181 THR A N 1
ATOM 1345 C CA . THR A 1 181 ? -5.945 -23.938 -14 1 98.44 181 THR A CA 1
ATOM 1346 C C . THR A 1 181 ? -5.738 -23.688 -12.508 1 98.44 181 THR A C 1
ATOM 1348 O O . THR A 1 181 ? -4.863 -24.281 -11.883 1 98.44 181 THR A O 1
ATOM 1351 N N . ILE A 1 182 ? -6.488 -22.75 -11.914 1 98.69 182 ILE A N 1
ATOM 1352 C CA . ILE A 1 182 ? -6.457 -22.484 -10.477 1 98.69 182 ILE A CA 1
ATOM 1353 C C . ILE A 1 182 ? -7.328 -23.484 -9.742 1 98.69 182 ILE A C 1
ATOM 1355 O O . ILE A 1 182 ? -8.547 -23.531 -9.938 1 98.69 182 ILE A O 1
ATOM 1359 N N . ILE A 1 183 ? -6.727 -24.297 -8.852 1 98.62 183 ILE A N 1
ATOM 1360 C CA . ILE A 1 183 ? -7.477 -25.375 -8.211 1 98.62 183 ILE A CA 1
ATOM 1361 C C . ILE A 1 183 ? -7.363 -25.25 -6.691 1 98.62 183 ILE A C 1
ATOM 1363 O O . ILE A 1 183 ? -6.426 -25.781 -6.09 1 98.62 183 ILE A O 1
ATOM 1367 N N . PRO A 1 184 ? -8.328 -24.609 -6.031 1 98.31 184 PRO A N 1
ATOM 1368 C CA . PRO A 1 184 ? -8.344 -24.609 -4.57 1 98.31 184 PRO A CA 1
ATOM 1369 C C . PRO A 1 184 ? -8.703 -25.984 -3.996 1 98.31 184 PRO A C 1
ATOM 1371 O O . PRO A 1 184 ? -9.656 -26.625 -4.453 1 98.31 184 PRO A O 1
ATOM 1374 N N . ILE A 1 185 ? -7.961 -26.469 -3.059 1 97.88 185 ILE A N 1
ATOM 1375 C CA . ILE A 1 185 ? -8.211 -27.75 -2.432 1 97.88 185 ILE A CA 1
ATOM 1376 C C . ILE A 1 185 ? -9.141 -27.578 -1.234 1 97.88 185 ILE A C 1
ATOM 1378 O O . ILE A 1 185 ? -8.711 -27.703 -0.083 1 97.88 185 ILE A O 1
ATOM 1382 N N . LEU A 1 186 ? -10.422 -27.453 -1.493 1 97.44 186 LEU A N 1
ATOM 1383 C CA . LEU A 1 186 ? -11.43 -27.172 -0.481 1 97.44 186 LEU A CA 1
ATOM 1384 C C . LEU A 1 186 ? -11.773 -28.422 0.306 1 97.44 186 LEU A C 1
ATOM 1386 O O . LEU A 1 186 ? -12.234 -28.344 1.448 1 97.44 186 LEU A O 1
ATOM 1390 N N . SER A 1 187 ? -11.516 -29.594 -0.327 1 95.88 187 SER A N 1
ATOM 1391 C CA . SER A 1 187 ? -11.812 -30.859 0.317 1 95.88 187 SER A CA 1
ATOM 1392 C C . SER A 1 187 ? -11.023 -31.031 1.609 1 95.88 187 SER A C 1
ATOM 1394 O O . SER A 1 187 ? -11.492 -31.672 2.551 1 95.88 187 SER A O 1
ATOM 1396 N N . SER A 1 188 ? -9.852 -30.438 1.667 1 93.94 188 SER A N 1
ATOM 1397 C CA . SER A 1 188 ? -9.008 -30.516 2.857 1 93.94 188 SER A CA 1
ATOM 1398 C C . SER A 1 188 ? -9.648 -29.781 4.035 1 93.94 188 SER A C 1
ATOM 1400 O O . SER A 1 188 ? -9.273 -30 5.188 1 93.94 188 SER A O 1
ATOM 1402 N N . LEU A 1 189 ? -10.578 -28.922 3.779 1 94.56 189 LEU A N 1
ATOM 1403 C CA . LEU A 1 189 ? -11.258 -28.125 4.809 1 94.56 189 LEU A CA 1
ATOM 1404 C C . LEU A 1 189 ? -12.719 -28.547 4.934 1 94.56 189 LEU A C 1
ATOM 1406 O O . LEU A 1 189 ? -13.531 -27.797 5.48 1 94.56 189 LEU A O 1
ATOM 1410 N N . ALA A 1 190 ? -13.102 -29.688 4.422 1 92.31 190 ALA A N 1
ATOM 1411 C CA . ALA A 1 190 ? -14.5 -30.109 4.324 1 92.31 190 ALA A CA 1
ATOM 1412 C C . ALA A 1 190 ? -15.156 -30.156 5.703 1 92.31 190 ALA A C 1
ATOM 1414 O O . ALA A 1 190 ? -16.281 -29.688 5.875 1 92.31 190 ALA A O 1
ATOM 1415 N N . ALA A 1 191 ? -14.445 -30.75 6.66 1 91.25 191 ALA A N 1
ATOM 1416 C CA . ALA A 1 191 ? -15.008 -30.906 8 1 91.25 191 ALA A CA 1
ATOM 1417 C C . ALA A 1 191 ? -15.227 -29.547 8.656 1 91.25 191 ALA A C 1
ATOM 1419 O O . ALA A 1 191 ? -16.172 -29.375 9.43 1 91.25 191 ALA A O 1
ATOM 1420 N N . GLU A 1 192 ? -14.445 -28.625 8.281 1 91.75 192 GLU A N 1
ATOM 1421 C CA . GLU A 1 192 ? -14.508 -27.297 8.891 1 91.75 192 GLU A CA 1
ATOM 1422 C C . GLU A 1 192 ? -15.555 -26.422 8.195 1 91.75 192 GLU A C 1
ATOM 1424 O O . GLU A 1 192 ? -16.297 -25.703 8.859 1 91.75 192 GLU A O 1
ATOM 1429 N N . LEU A 1 193 ? -15.648 -26.5 6.926 1 95 193 LEU A N 1
ATOM 1430 C CA . LEU A 1 193 ? -16.453 -25.562 6.156 1 95 193 LEU A CA 1
ATOM 1431 C C . LEU A 1 193 ? -17.875 -26.078 5.965 1 95 193 LEU A C 1
ATOM 1433 O O . LEU A 1 193 ? -18.812 -25.297 5.797 1 95 193 LEU A O 1
ATOM 1437 N N . ASN A 1 194 ? -18.109 -27.422 5.879 1 95.62 194 ASN A N 1
ATOM 1438 C CA . ASN A 1 194 ? -19.406 -28.047 5.664 1 95.62 194 ASN A CA 1
ATOM 1439 C C . ASN A 1 194 ? -20.141 -27.422 4.48 1 95.62 194 ASN A C 1
ATOM 1441 O O . ASN A 1 194 ? -21.281 -26.969 4.617 1 95.62 194 ASN A O 1
ATOM 1445 N N . LEU A 1 195 ? -19.5 -27.375 3.359 1 95.81 195 LEU A N 1
ATOM 1446 C CA . LEU A 1 195 ? -20.094 -26.797 2.156 1 95.81 195 LEU A CA 1
ATOM 1447 C C . LEU A 1 195 ? -20.891 -27.844 1.383 1 95.81 195 LEU A C 1
ATOM 1449 O O . LEU A 1 195 ? -20.484 -29 1.295 1 95.81 195 LEU A O 1
ATOM 1453 N N . SER A 1 196 ? -21.984 -27.391 0.848 1 96.25 196 SER A N 1
ATOM 1454 C CA . SER A 1 196 ? -22.688 -28.203 -0.128 1 96.25 196 SER A CA 1
ATOM 1455 C C . SER A 1 196 ? -21.922 -28.312 -1.435 1 96.25 196 SER A C 1
ATOM 1457 O O . SER A 1 196 ? -20.969 -27.547 -1.659 1 96.25 196 SER A O 1
ATOM 1459 N N . THR A 1 197 ? -22.281 -29.281 -2.252 1 95.81 197 THR A N 1
ATOM 1460 C CA . THR A 1 197 ? -21.656 -29.422 -3.562 1 95.81 197 THR A CA 1
ATOM 1461 C C . THR A 1 197 ? -21.812 -28.141 -4.375 1 95.81 197 THR A C 1
ATOM 1463 O O . THR A 1 197 ? -20.875 -27.719 -5.062 1 95.81 197 THR A O 1
ATOM 1466 N N . GLU A 1 198 ? -22.984 -27.547 -4.223 1 97.31 198 GLU A N 1
ATOM 1467 C CA . GLU A 1 198 ? -23.266 -26.297 -4.938 1 97.31 198 GLU A CA 1
ATOM 1468 C C . GLU A 1 198 ? -22.359 -25.156 -4.445 1 97.31 198 GLU A C 1
ATOM 1470 O O . GLU A 1 198 ? -21.875 -24.359 -5.242 1 97.31 198 GLU A O 1
ATOM 1475 N N . GLU A 1 199 ? -22.156 -25.109 -3.158 1 97.44 199 GLU A N 1
ATOM 1476 C CA . GLU A 1 199 ? -21.297 -24.078 -2.574 1 97.44 199 GLU A CA 1
ATOM 1477 C C . GLU A 1 199 ? -19.844 -24.266 -2.994 1 97.44 199 GLU A C 1
ATOM 1479 O O . GLU A 1 199 ? -19.141 -23.297 -3.27 1 97.44 199 GLU A O 1
ATOM 1484 N N . VAL A 1 200 ? -19.406 -25.516 -3.053 1 97.5 200 VAL A N 1
ATOM 1485 C CA . VAL A 1 200 ? -18.047 -25.828 -3.463 1 97.5 200 VAL A CA 1
ATOM 1486 C C . VAL A 1 200 ? -17.828 -25.391 -4.91 1 97.5 200 VAL A C 1
ATOM 1488 O O . VAL A 1 200 ? -16.812 -24.766 -5.23 1 97.5 200 VAL A O 1
ATOM 1491 N N . ASP A 1 201 ? -18.781 -25.688 -5.762 1 97.62 201 ASP A N 1
ATOM 1492 C CA . ASP A 1 201 ? -18.672 -25.344 -7.176 1 97.62 201 ASP A CA 1
ATOM 1493 C C . ASP A 1 201 ? -18.656 -23.828 -7.371 1 97.62 201 ASP A C 1
ATOM 1495 O O . ASP A 1 201 ? -17.844 -23.312 -8.148 1 97.62 201 ASP A O 1
ATOM 1499 N N . ALA A 1 202 ? -19.562 -23.156 -6.652 1 98.12 202 ALA A N 1
ATOM 1500 C CA . ALA A 1 202 ? -19.641 -21.703 -6.758 1 98.12 202 ALA A CA 1
ATOM 1501 C C . ALA A 1 202 ? -18.359 -21.047 -6.25 1 98.12 202 ALA A C 1
ATOM 1503 O O . ALA A 1 202 ? -17.859 -20.094 -6.863 1 98.12 202 ALA A O 1
ATOM 1504 N N . LEU A 1 203 ? -17.875 -21.547 -5.141 1 98.19 203 LEU A N 1
ATOM 1505 C CA . LEU A 1 203 ? -16.656 -21 -4.547 1 98.19 203 LEU A CA 1
ATOM 1506 C C . LEU A 1 203 ? -15.461 -21.266 -5.449 1 98.19 203 LEU A C 1
ATOM 1508 O O . LEU A 1 203 ? -14.633 -20.375 -5.66 1 98.19 203 LEU A O 1
ATOM 1512 N N . THR A 1 204 ? -15.336 -22.438 -5.973 1 98.44 204 THR A N 1
ATOM 1513 C CA . THR A 1 204 ? -14.258 -22.781 -6.891 1 98.44 204 THR A CA 1
ATOM 1514 C C . THR A 1 204 ? -14.273 -21.859 -8.109 1 98.44 204 THR A C 1
ATOM 1516 O O . THR A 1 204 ? -13.234 -21.328 -8.5 1 98.44 204 THR A O 1
ATOM 1519 N N . HIS A 1 205 ? -15.453 -21.672 -8.641 1 98.31 205 HIS A N 1
ATOM 1520 C CA . HIS A 1 205 ? -15.594 -20.797 -9.805 1 98.31 205 HIS A CA 1
ATOM 1521 C C . HIS A 1 205 ? -15.172 -19.375 -9.469 1 98.31 205 HIS A C 1
ATOM 1523 O O . HIS A 1 205 ? -14.461 -18.734 -10.25 1 98.31 205 HIS A O 1
ATOM 1529 N N . ARG A 1 206 ? -15.57 -18.875 -8.336 1 98.44 206 ARG A N 1
ATOM 1530 C CA . ARG A 1 206 ? -15.234 -17.516 -7.957 1 98.44 206 ARG A CA 1
ATOM 1531 C C . ARG A 1 206 ? -13.727 -17.359 -7.75 1 98.44 206 ARG A C 1
ATOM 1533 O O . ARG A 1 206 ? -13.148 -16.344 -8.117 1 98.44 206 ARG A O 1
ATOM 1540 N N . ILE A 1 207 ? -13.117 -18.359 -7.16 1 98.44 207 ILE A N 1
ATOM 1541 C CA . ILE A 1 207 ? -11.672 -18.344 -6.945 1 98.44 207 ILE A CA 1
ATOM 1542 C C . ILE A 1 207 ? -10.953 -18.344 -8.289 1 98.44 207 ILE A C 1
ATOM 1544 O O . ILE A 1 207 ? -10.016 -17.578 -8.5 1 98.44 207 ILE A O 1
ATOM 1548 N N . GLN A 1 208 ? -11.43 -19.141 -9.227 1 98.31 208 GLN A N 1
ATOM 1549 C CA . GLN A 1 208 ? -10.812 -19.281 -10.539 1 98.31 208 GLN A CA 1
ATOM 1550 C C . GLN A 1 208 ? -10.961 -18 -11.359 1 98.31 208 GLN A C 1
ATOM 1552 O O . GLN A 1 208 ? -10.07 -17.656 -12.133 1 98.31 208 GLN A O 1
ATOM 1557 N N . PHE A 1 209 ? -12.016 -17.25 -11.117 1 97.25 209 PHE A N 1
ATOM 1558 C CA . PHE A 1 209 ? -12.328 -16.141 -12 1 97.25 209 PHE A CA 1
ATOM 1559 C C . PHE A 1 209 ? -12.484 -14.844 -11.195 1 97.25 209 PHE A C 1
ATOM 1561 O O . PHE A 1 209 ? -13.195 -13.93 -11.617 1 97.25 209 PHE A O 1
ATOM 1568 N N . GLY A 1 210 ? -11.844 -14.844 -9.992 1 96.94 210 GLY A N 1
ATOM 1569 C CA . GLY A 1 210 ? -11.867 -13.648 -9.164 1 96.94 210 GLY A CA 1
ATOM 1570 C C . GLY A 1 210 ? -11.359 -12.414 -9.883 1 96.94 210 GLY A C 1
ATOM 1571 O O . GLY A 1 210 ? -11.883 -11.312 -9.68 1 96.94 210 GLY A O 1
ATOM 1572 N N . GLY A 1 211 ? -10.336 -12.617 -10.773 1 95.69 211 GLY A N 1
ATOM 1573 C CA . GLY A 1 211 ? -9.82 -11.5 -11.547 1 95.69 211 GLY A CA 1
ATOM 1574 C C . GLY A 1 211 ? -10.859 -10.859 -12.445 1 95.69 211 GLY A C 1
ATOM 1575 O O . GLY A 1 211 ? -10.867 -9.641 -12.625 1 95.69 211 GLY A O 1
ATOM 1576 N N . ASP A 1 212 ? -11.727 -11.641 -12.961 1 95 212 ASP A N 1
ATOM 1577 C CA . ASP A 1 212 ? -12.773 -11.148 -13.844 1 95 212 ASP A CA 1
ATOM 1578 C C . ASP A 1 212 ? -13.742 -10.242 -13.094 1 95 212 ASP A C 1
ATOM 1580 O O . ASP A 1 212 ? -14.281 -9.289 -13.664 1 95 212 ASP A O 1
ATOM 1584 N N . GLU A 1 213 ? -13.977 -10.562 -11.797 1 96 213 GLU A N 1
ATOM 1585 C CA . GLU A 1 213 ? -14.82 -9.703 -10.969 1 96 213 GLU A CA 1
ATOM 1586 C C . GLU A 1 213 ? -14.266 -8.281 -10.898 1 96 213 GLU A C 1
ATOM 1588 O O . GLU A 1 213 ? -15.016 -7.309 -11.016 1 96 213 GLU A O 1
ATOM 1593 N N . VAL A 1 214 ? -12.977 -8.211 -10.781 1 96.75 214 VAL A N 1
ATOM 1594 C CA . VAL A 1 214 ? -12.32 -6.91 -10.672 1 96.75 214 VAL A CA 1
ATOM 1595 C C . VAL A 1 214 ? -12.359 -6.195 -12.023 1 96.75 214 VAL A C 1
ATOM 1597 O O . VAL A 1 214 ? -12.641 -5 -12.086 1 96.75 214 VAL A O 1
ATOM 1600 N N . VAL A 1 215 ? -12.047 -6.938 -13.117 1 94.75 215 VAL A N 1
ATOM 1601 C CA . VAL A 1 215 ? -12.055 -6.363 -14.461 1 94.75 215 VAL A CA 1
ATOM 1602 C C . VAL A 1 215 ? -13.438 -5.793 -14.773 1 94.75 215 VAL A C 1
ATOM 1604 O O . VAL A 1 215 ? -13.555 -4.676 -15.281 1 94.75 215 VAL A O 1
ATOM 1607 N N . LYS A 1 216 ? -14.477 -6.582 -14.43 1 95.75 216 LYS A N 1
ATOM 1608 C CA . LYS A 1 216 ? -15.852 -6.141 -14.664 1 95.75 216 LYS A CA 1
ATOM 1609 C C . LYS A 1 216 ? -16.188 -4.898 -13.844 1 95.75 216 LYS A C 1
ATOM 1611 O O . LYS A 1 216 ? -16.781 -3.947 -14.352 1 95.75 216 LYS A O 1
ATOM 1616 N N . ALA A 1 217 ? -15.727 -4.895 -12.594 1 96.75 217 ALA A N 1
ATOM 1617 C CA . ALA A 1 217 ? -16 -3.773 -11.703 1 96.75 217 ALA A CA 1
ATOM 1618 C C . ALA A 1 217 ? -15.266 -2.516 -12.156 1 96.75 217 ALA A C 1
ATOM 1620 O O . ALA A 1 217 ? -15.672 -1.399 -11.828 1 96.75 217 ALA A O 1
ATOM 1621 N N . LYS A 1 218 ? -14.188 -2.658 -12.891 1 94.81 218 LYS A N 1
ATOM 1622 C CA . LYS A 1 218 ? -13.43 -1.539 -13.438 1 94.81 218 LYS A CA 1
ATOM 1623 C C . LYS A 1 218 ? -13.898 -1.193 -14.844 1 94.81 218 LYS A C 1
ATOM 1625 O O . LYS A 1 218 ? -13.203 -0.491 -15.586 1 94.81 218 LYS A O 1
ATOM 1630 N N . ASN A 1 219 ? -14.961 -1.787 -15.289 1 93.38 219 ASN A N 1
ATOM 1631 C CA . ASN A 1 219 ? -15.547 -1.555 -16.609 1 93.38 219 ASN A CA 1
ATOM 1632 C C . ASN A 1 219 ? -14.578 -1.914 -17.734 1 93.38 219 ASN A C 1
ATOM 1634 O O . ASN A 1 219 ? -14.484 -1.198 -18.734 1 93.38 219 ASN A O 1
ATOM 1638 N N . GLY A 1 220 ? -13.773 -3.002 -17.453 1 90.06 220 GLY A N 1
ATOM 1639 C CA . GLY A 1 220 ? -12.859 -3.496 -18.469 1 90.06 220 GLY A CA 1
ATOM 1640 C C . GLY A 1 220 ? -11.602 -2.654 -18.594 1 90.06 220 GLY A C 1
ATOM 1641 O O . GLY A 1 220 ? -10.773 -2.896 -19.469 1 90.06 220 GLY A O 1
ATOM 1642 N N . GLU A 1 221 ? -11.398 -1.664 -17.688 1 86.88 221 GLU A N 1
ATOM 1643 C CA . GLU A 1 221 ? -10.32 -0.696 -17.844 1 86.88 221 GLU A CA 1
ATOM 1644 C C . GLU A 1 221 ? -9.117 -1.072 -16.984 1 86.88 221 GLU A C 1
ATOM 1646 O O . GLU A 1 221 ? -8.172 -0.29 -16.844 1 86.88 221 GLU A O 1
ATOM 1651 N N . GLY A 1 222 ? -9.125 -2.229 -16.438 1 89.56 222 GLY A N 1
ATOM 1652 C CA . GLY A 1 222 ? -7.988 -2.615 -15.617 1 89.56 222 GLY A CA 1
ATOM 1653 C C . GLY A 1 222 ? -8.203 -3.92 -14.875 1 89.56 222 GLY A C 1
ATOM 1654 O O . GLY A 1 222 ? -9.305 -4.48 -14.906 1 89.56 222 GLY A O 1
ATOM 1655 N N . SER A 1 223 ? -7.129 -4.371 -14.273 1 93.19 223 SER A N 1
ATOM 1656 C CA . SER A 1 223 ? -7.148 -5.617 -13.516 1 93.19 223 SER A CA 1
ATOM 1657 C C . SER A 1 223 ? -6.836 -5.367 -12.047 1 93.19 223 SER A C 1
ATOM 1659 O O . SER A 1 223 ? -6.789 -4.219 -11.594 1 93.19 223 SER A O 1
ATOM 1661 N N . ALA A 1 224 ? -6.781 -6.488 -11.32 1 95.5 224 ALA A N 1
ATOM 1662 C CA . ALA A 1 224 ? -6.391 -6.414 -9.914 1 95.5 224 ALA A CA 1
ATOM 1663 C C . ALA A 1 224 ? -4.941 -5.961 -9.773 1 95.5 224 ALA A C 1
ATOM 1665 O O . ALA A 1 224 ? -4.035 -6.562 -10.352 1 95.5 224 ALA A O 1
ATOM 1666 N N . THR A 1 225 ? -4.758 -4.867 -9.086 1 97.69 225 THR A N 1
ATOM 1667 C CA . THR A 1 225 ? -3.404 -4.359 -8.891 1 97.69 225 THR A CA 1
ATOM 1668 C C . THR A 1 225 ? -3.059 -4.305 -7.406 1 97.69 225 THR A C 1
ATOM 1670 O O . THR A 1 225 ? -1.969 -4.711 -7 1 97.69 225 THR A O 1
ATOM 1673 N N . LEU A 1 226 ? -4.004 -3.871 -6.555 1 98.75 226 LEU A N 1
ATOM 1674 C CA . LEU A 1 226 ? -3.773 -3.697 -5.125 1 98.75 226 LEU A CA 1
ATOM 1675 C C . LEU A 1 226 ? -3.701 -5.047 -4.418 1 98.75 226 LEU A C 1
ATOM 1677 O O . LEU A 1 226 ? -2.793 -5.289 -3.619 1 98.75 226 LEU A O 1
ATOM 1681 N N . SER A 1 227 ? -4.613 -5.934 -4.727 1 98.81 227 SER A N 1
ATOM 1682 C CA . SER A 1 227 ? -4.598 -7.254 -4.105 1 98.81 227 SER A CA 1
ATOM 1683 C C . SER A 1 227 ? -3.398 -8.07 -4.574 1 98.81 227 SER A C 1
ATOM 1685 O O . SER A 1 227 ? -2.811 -8.828 -3.793 1 98.81 227 SER A O 1
ATOM 1687 N N . MET A 1 228 ? -3.035 -7.918 -5.867 1 98.62 228 MET A N 1
ATOM 1688 C CA . MET A 1 228 ? -1.853 -8.625 -6.359 1 98.62 228 MET A CA 1
ATOM 1689 C C . MET A 1 228 ? -0.585 -8.07 -5.715 1 98.62 228 MET A C 1
ATOM 1691 O O . MET A 1 228 ? 0.343 -8.82 -5.414 1 98.62 228 MET A O 1
ATOM 1695 N N . ALA A 1 229 ? -0.516 -6.727 -5.512 1 98.94 229 ALA A N 1
ATOM 1696 C CA . ALA A 1 229 ? 0.62 -6.125 -4.824 1 98.94 229 ALA A CA 1
ATOM 1697 C C . ALA A 1 229 ? 0.776 -6.695 -3.416 1 98.94 229 ALA A C 1
ATOM 1699 O O . ALA A 1 229 ? 1.888 -7.016 -2.988 1 98.94 229 ALA A O 1
ATOM 1700 N N . TYR A 1 230 ? -0.365 -6.871 -2.746 1 98.88 230 TYR A N 1
ATOM 1701 C CA . TYR A 1 230 ? -0.332 -7.492 -1.426 1 98.88 230 TYR A CA 1
ATOM 1702 C C . TYR A 1 230 ? 0.166 -8.93 -1.511 1 98.88 230 TYR A C 1
ATOM 1704 O O . TYR A 1 230 ? 1.066 -9.328 -0.768 1 98.88 230 TYR A O 1
ATOM 1712 N N . ALA A 1 231 ? -0.39 -9.695 -2.449 1 98.81 231 ALA A N 1
ATOM 1713 C CA . ALA A 1 231 ? -0.004 -11.094 -2.623 1 98.81 231 ALA A CA 1
ATOM 1714 C C . ALA A 1 231 ? 1.483 -11.219 -2.938 1 98.81 231 ALA A C 1
ATOM 1716 O O . ALA A 1 231 ? 2.18 -12.047 -2.355 1 98.81 231 ALA A O 1
ATOM 1717 N N . GLY A 1 232 ? 1.943 -10.383 -3.848 1 98.88 232 GLY A N 1
ATOM 1718 C CA . GLY A 1 232 ? 3.355 -10.383 -4.195 1 98.88 232 GLY A CA 1
ATOM 1719 C C . GLY A 1 232 ? 4.258 -10.016 -3.027 1 98.88 232 GLY A C 1
ATOM 1720 O O . GLY A 1 232 ? 5.293 -10.648 -2.816 1 98.88 232 GLY A O 1
ATOM 1721 N N . SER A 1 233 ? 3.863 -8.969 -2.262 1 98.88 233 SER A N 1
ATOM 1722 C CA . SER A 1 233 ? 4.656 -8.555 -1.108 1 98.88 233 SER A CA 1
ATOM 1723 C C . SER A 1 233 ? 4.699 -9.648 -0.045 1 98.88 233 SER A C 1
ATOM 1725 O O . SER A 1 233 ? 5.723 -9.828 0.621 1 98.88 233 SER A O 1
ATOM 1727 N N . ARG A 1 234 ? 3.594 -10.367 0.16 1 98.5 234 ARG A N 1
ATOM 1728 C CA . ARG A 1 234 ? 3.543 -11.5 1.076 1 98.5 234 ARG A CA 1
ATOM 1729 C C . ARG A 1 234 ? 4.516 -12.594 0.649 1 98.5 234 ARG A C 1
ATOM 1731 O O . ARG A 1 234 ? 5.215 -13.172 1.484 1 98.5 234 ARG A O 1
ATOM 1738 N N . PHE A 1 235 ? 4.531 -12.891 -0.658 1 98.88 235 PHE A N 1
ATOM 1739 C CA . PHE A 1 235 ? 5.438 -13.906 -1.168 1 98.88 235 PHE A CA 1
ATOM 1740 C C . PHE A 1 235 ? 6.887 -13.531 -0.902 1 98.88 235 PHE A C 1
ATOM 1742 O O . PHE A 1 235 ? 7.676 -14.359 -0.442 1 98.88 235 PHE A O 1
ATOM 1749 N N . VAL A 1 236 ? 7.254 -12.281 -1.182 1 98.94 236 VAL A N 1
ATOM 1750 C CA . VAL A 1 236 ? 8.609 -11.797 -0.967 1 98.94 236 VAL A CA 1
ATOM 1751 C C . VAL A 1 236 ? 8.961 -11.875 0.516 1 98.94 236 VAL A C 1
ATOM 1753 O O . VAL A 1 236 ? 10.078 -12.266 0.875 1 98.94 236 VAL A O 1
ATOM 1756 N N . SER A 1 237 ? 8.016 -11.547 1.378 1 98.75 237 SER A N 1
ATOM 1757 C CA . SER A 1 237 ? 8.242 -11.656 2.814 1 98.75 237 SER A CA 1
ATOM 1758 C C . SER A 1 237 ? 8.531 -13.094 3.223 1 98.75 237 SER A C 1
ATOM 1760 O O . SER A 1 237 ? 9.359 -13.344 4.102 1 98.75 237 SER A O 1
ATOM 1762 N N . SER A 1 238 ? 7.824 -14.031 2.602 1 98.62 238 SER A N 1
ATOM 1763 C CA . SER A 1 238 ? 8.078 -15.438 2.873 1 98.62 238 SER A CA 1
ATOM 1764 C C . SER A 1 238 ? 9.477 -15.844 2.436 1 98.62 238 SER A C 1
ATOM 1766 O O . SER A 1 238 ? 10.156 -16.609 3.129 1 98.62 238 SER A O 1
ATOM 1768 N N . LEU A 1 239 ? 9.898 -15.352 1.263 1 98.81 239 LEU A N 1
ATOM 1769 C CA . LEU A 1 239 ? 11.258 -15.625 0.799 1 98.81 239 LEU A CA 1
ATOM 1770 C C . LEU A 1 239 ? 12.289 -15.055 1.769 1 98.81 239 LEU A C 1
ATOM 1772 O O . LEU A 1 239 ? 13.281 -15.711 2.078 1 98.81 239 LEU A O 1
ATOM 1776 N N . ILE A 1 240 ? 12.07 -13.828 2.264 1 98.81 240 ILE A N 1
ATOM 1777 C CA . ILE A 1 240 ? 12.984 -13.18 3.197 1 98.81 240 ILE A CA 1
ATOM 1778 C C . ILE A 1 240 ? 13.055 -13.984 4.492 1 98.81 240 ILE A C 1
ATOM 1780 O O . ILE A 1 240 ? 14.141 -14.203 5.035 1 98.81 240 ILE A O 1
ATOM 1784 N N . ALA A 1 241 ? 11.867 -14.453 4.945 1 98.56 241 ALA A N 1
ATOM 1785 C CA . ALA A 1 241 ? 11.844 -15.305 6.133 1 98.56 241 ALA A CA 1
ATOM 1786 C C . ALA A 1 241 ? 12.711 -16.547 5.934 1 98.56 241 ALA A C 1
ATOM 1788 O O . ALA A 1 241 ? 13.508 -16.891 6.805 1 98.56 241 ALA A O 1
ATOM 1789 N N . ALA A 1 242 ? 12.594 -17.141 4.793 1 97.94 242 ALA A N 1
ATOM 1790 C CA . ALA A 1 242 ? 13.344 -18.359 4.484 1 97.94 242 ALA A CA 1
ATOM 1791 C C . ALA A 1 242 ? 14.844 -18.078 4.434 1 97.94 242 ALA A C 1
ATOM 1793 O O . ALA A 1 242 ? 15.641 -18.844 4.984 1 97.94 242 ALA A O 1
ATOM 1794 N N . VAL A 1 243 ? 15.195 -17 3.777 1 97.12 243 VAL A N 1
ATOM 1795 C CA . VAL A 1 243 ? 16.594 -16.594 3.658 1 97.12 243 VAL A CA 1
ATOM 1796 C C . VAL A 1 243 ? 17.188 -16.359 5.047 1 97.12 243 VAL A C 1
ATOM 1798 O O . VAL A 1 243 ? 18.359 -16.656 5.289 1 97.12 243 VAL A O 1
ATOM 1801 N N . LYS A 1 244 ? 16.375 -15.953 5.969 1 97.19 244 LYS A N 1
ATOM 1802 C CA . LYS A 1 244 ? 16.828 -15.641 7.324 1 97.19 244 LYS A CA 1
ATOM 1803 C C . LYS A 1 244 ? 16.688 -16.859 8.234 1 97.19 244 LYS A C 1
ATOM 1805 O O . LYS A 1 244 ? 16.891 -16.766 9.445 1 97.19 244 LYS A O 1
ATOM 1810 N N . GLY A 1 245 ? 16.234 -17.922 7.77 1 96.25 245 GLY A N 1
ATOM 1811 C CA . GLY A 1 245 ? 16.234 -19.188 8.5 1 96.25 245 GLY A CA 1
ATOM 1812 C C . GLY A 1 245 ? 14.914 -19.469 9.195 1 96.25 245 GLY A C 1
ATOM 1813 O O . GLY A 1 245 ? 14.812 -20.406 9.992 1 96.25 245 GLY A O 1
ATOM 1814 N N . ARG A 1 246 ? 13.898 -18.688 8.922 1 97.56 246 ARG A N 1
ATOM 1815 C CA . ARG A 1 246 ? 12.578 -18.906 9.5 1 97.56 246 ARG A CA 1
ATOM 1816 C C . ARG A 1 246 ? 11.719 -19.781 8.586 1 97.56 246 ARG A C 1
ATOM 1818 O O . ARG A 1 246 ? 11.812 -19.672 7.359 1 97.56 246 ARG A O 1
ATOM 1825 N N . PRO A 1 247 ? 10.914 -20.641 9.102 1 95.38 247 PRO A N 1
ATOM 1826 C CA . PRO A 1 247 ? 10.031 -21.469 8.273 1 95.38 247 PRO A CA 1
ATOM 1827 C C . PRO A 1 247 ? 9.07 -20.625 7.426 1 95.38 247 PRO A C 1
ATOM 1829 O O . PRO A 1 247 ? 8.531 -19.625 7.902 1 95.38 247 PRO A O 1
ATOM 1832 N N . ALA A 1 248 ? 8.984 -20.969 6.203 1 97.19 248 ALA A N 1
ATOM 1833 C CA . ALA A 1 248 ? 8.062 -20.281 5.293 1 97.19 248 ALA A CA 1
ATOM 1834 C C . ALA A 1 248 ? 7.586 -21.234 4.195 1 97.19 248 ALA A C 1
ATOM 1836 O O . ALA A 1 248 ? 8.352 -22.062 3.711 1 97.19 248 ALA A O 1
ATOM 1837 N N . SER A 1 249 ? 6.289 -21.141 3.869 1 97.5 249 SER A N 1
ATOM 1838 C CA . SER A 1 249 ? 5.684 -21.906 2.785 1 97.5 249 SER A CA 1
ATOM 1839 C C . SER A 1 249 ? 4.68 -21.062 2.006 1 97.5 249 SER A C 1
ATOM 1841 O O . SER A 1 249 ? 3.961 -20.25 2.59 1 97.5 249 SER A O 1
ATOM 1843 N N . GLU A 1 250 ? 4.629 -21.188 0.76 1 98.06 250 GLU A N 1
ATOM 1844 C CA . GLU A 1 250 ? 3.686 -20.531 -0.139 1 98.06 250 GLU A CA 1
ATOM 1845 C C . GLU A 1 250 ? 3.303 -21.453 -1.299 1 98.06 250 GLU A C 1
ATOM 1847 O O . GLU A 1 250 ? 4.098 -22.281 -1.723 1 98.06 250 GLU A O 1
ATOM 1852 N N . CYS A 1 251 ? 2.072 -21.344 -1.751 1 98.56 251 CYS A N 1
ATOM 1853 C CA . CYS A 1 251 ? 1.801 -21.922 -3.057 1 98.56 251 CYS A CA 1
ATOM 1854 C C . CYS A 1 251 ? 2.51 -21.156 -4.164 1 98.56 251 CYS A C 1
ATOM 1856 O O . CYS A 1 251 ? 2.502 -19.922 -4.168 1 98.56 251 CYS A O 1
ATOM 1858 N N . SER A 1 252 ? 3.15 -21.812 -5.023 1 98.88 252 SER A N 1
ATOM 1859 C CA . SER A 1 252 ? 3.896 -21.156 -6.098 1 98.88 252 SER A CA 1
ATOM 1860 C C . SER A 1 252 ? 3.99 -22.062 -7.328 1 98.88 252 SER A C 1
ATOM 1862 O O . SER A 1 252 ? 4.07 -23.281 -7.203 1 98.88 252 SER A O 1
ATOM 1864 N N . TYR A 1 253 ? 3.881 -21.406 -8.461 1 98.94 253 TYR A N 1
ATOM 1865 C CA . TYR A 1 253 ? 4.125 -22.078 -9.734 1 98.94 253 TYR A CA 1
ATOM 1866 C C . TYR A 1 253 ? 5.621 -22.25 -9.977 1 98.94 253 TYR A C 1
ATOM 1868 O O . TYR A 1 253 ? 6.34 -21.281 -10.195 1 98.94 253 TYR A O 1
ATOM 1876 N N . ILE A 1 254 ? 6.113 -23.531 -9.914 1 98.94 254 ILE A N 1
ATOM 1877 C CA . ILE A 1 254 ? 7.551 -23.781 -9.93 1 98.94 254 ILE A CA 1
ATOM 1878 C C . ILE A 1 254 ? 7.875 -24.859 -10.953 1 98.94 254 ILE A C 1
ATOM 1880 O O . ILE A 1 254 ? 6.977 -25.562 -11.43 1 98.94 254 ILE A O 1
ATOM 1884 N N . ASP A 1 255 ? 9.141 -24.891 -11.352 1 98.88 255 ASP A N 1
ATOM 1885 C CA . ASP A 1 255 ? 9.68 -26.047 -12.062 1 98.88 255 ASP A CA 1
ATOM 1886 C C . ASP A 1 255 ? 9.68 -27.297 -11.164 1 98.88 255 ASP A C 1
ATOM 1888 O O . ASP A 1 255 ? 10.234 -27.266 -10.062 1 98.88 255 ASP A O 1
ATOM 1892 N N . LEU A 1 256 ? 9.062 -28.359 -11.617 1 98.62 256 LEU A N 1
ATOM 1893 C CA . LEU A 1 256 ? 8.93 -29.562 -10.812 1 98.62 256 LEU A CA 1
ATOM 1894 C C . LEU A 1 256 ? 10.289 -30.203 -10.57 1 98.62 256 LEU A C 1
ATOM 1896 O O . LEU A 1 256 ? 10.422 -31.062 -9.688 1 98.62 256 LEU A O 1
ATOM 1900 N N . ASP A 1 257 ? 11.336 -29.734 -11.25 1 98.38 257 ASP A N 1
ATOM 1901 C CA . ASP A 1 257 ? 12.711 -30.188 -11.039 1 98.38 257 ASP A CA 1
ATOM 1902 C C . ASP A 1 257 ? 13.367 -29.422 -9.891 1 98.38 257 ASP A C 1
ATOM 1904 O O . ASP A 1 257 ? 14.5 -29.719 -9.508 1 98.38 257 ASP A O 1
ATOM 1908 N N . ALA A 1 258 ? 12.672 -28.469 -9.312 1 98.5 258 ALA A N 1
ATOM 1909 C CA . ALA A 1 258 ? 13.219 -27.656 -8.227 1 98.5 258 ALA A CA 1
ATOM 1910 C C . ALA A 1 258 ? 13.562 -28.516 -7.012 1 98.5 258 ALA A C 1
ATOM 1912 O O . ALA A 1 258 ? 14.43 -28.156 -6.211 1 98.5 258 ALA A O 1
ATOM 1913 N N . HIS A 1 259 ? 12.883 -29.594 -6.883 1 98.19 259 HIS A N 1
ATOM 1914 C CA . HIS A 1 259 ? 13.094 -30.547 -5.789 1 98.19 259 HIS A CA 1
ATOM 1915 C C . HIS A 1 259 ? 12.484 -31.906 -6.113 1 98.19 259 HIS A C 1
ATOM 1917 O O . HIS A 1 259 ? 11.414 -31.969 -6.719 1 98.19 259 HIS A O 1
ATOM 1923 N N . PRO A 1 260 ? 13.062 -33 -5.629 1 97.75 260 PRO A N 1
ATOM 1924 C CA . PRO A 1 260 ? 12.484 -34.312 -5.883 1 97.75 260 PRO A CA 1
ATOM 1925 C C . PRO A 1 260 ? 11.07 -34.438 -5.328 1 97.75 260 PRO A C 1
ATOM 1927 O O . PRO A 1 260 ? 10.203 -35.062 -5.965 1 97.75 260 PRO A O 1
ATOM 1930 N N . SER A 1 261 ? 10.875 -33.844 -4.258 1 97.62 261 SER A N 1
ATOM 1931 C CA . SER A 1 261 ? 9.555 -33.938 -3.639 1 97.62 261 SER A CA 1
ATOM 1932 C C . SER A 1 261 ? 8.492 -33.25 -4.473 1 97.62 261 SER A C 1
ATOM 1934 O O . SER A 1 261 ? 7.305 -33.531 -4.348 1 97.62 261 SER A O 1
ATOM 1936 N N . ALA A 1 262 ? 8.906 -32.25 -5.305 1 97.69 262 ALA A N 1
ATOM 1937 C CA . ALA A 1 262 ? 7.953 -31.562 -6.168 1 97.69 262 ALA A CA 1
ATOM 1938 C C . ALA A 1 262 ? 7.41 -32.5 -7.246 1 97.69 262 ALA A C 1
ATOM 1940 O O . ALA A 1 262 ? 6.191 -32.625 -7.414 1 97.69 262 ALA A O 1
ATOM 1941 N N . ALA A 1 263 ? 8.281 -33.188 -7.895 1 96 263 ALA A N 1
ATOM 1942 C CA . ALA A 1 263 ? 7.891 -34.156 -8.922 1 96 263 ALA A CA 1
ATOM 1943 C C . ALA A 1 263 ? 7.047 -35.281 -8.32 1 96 263 ALA A C 1
ATOM 1945 O O . ALA A 1 263 ? 6.047 -35.688 -8.914 1 96 263 ALA A O 1
ATOM 1946 N N . GLU A 1 264 ? 7.477 -35.719 -7.152 1 96.44 264 GLU A N 1
ATOM 1947 C CA . GLU A 1 264 ? 6.758 -36.781 -6.48 1 96.44 264 GLU A CA 1
ATOM 1948 C C . GLU A 1 264 ? 5.348 -36.344 -6.094 1 96.44 264 GLU A C 1
ATOM 1950 O O . GLU A 1 264 ? 4.387 -37.094 -6.289 1 96.44 264 GLU A O 1
ATOM 1955 N N . SER A 1 265 ? 5.297 -35.188 -5.539 1 96.69 265 SER A N 1
ATOM 1956 C CA . SER A 1 265 ? 3.998 -34.656 -5.129 1 96.69 265 SER A CA 1
ATOM 1957 C C . SER A 1 265 ? 3.064 -34.5 -6.324 1 96.69 265 SER A C 1
ATOM 1959 O O . SER A 1 265 ? 1.879 -34.812 -6.242 1 96.69 265 SER A O 1
ATOM 1961 N N . ALA A 1 266 ? 3.566 -33.938 -7.426 1 96.75 266 ALA A N 1
ATOM 1962 C CA . ALA A 1 266 ? 2.775 -33.781 -8.641 1 96.75 266 ALA A CA 1
ATOM 1963 C C . ALA A 1 266 ? 2.285 -35.125 -9.156 1 96.75 266 ALA A C 1
ATOM 1965 O O . ALA A 1 266 ? 1.104 -35.281 -9.477 1 96.75 266 ALA A O 1
ATOM 1966 N N . ALA A 1 267 ? 3.15 -36.062 -9.164 1 95.38 267 ALA A N 1
ATOM 1967 C CA . ALA A 1 267 ? 2.799 -37.406 -9.633 1 95.38 267 ALA A CA 1
ATOM 1968 C C . ALA A 1 267 ? 1.725 -38.031 -8.742 1 95.38 267 ALA A C 1
ATOM 1970 O O . ALA A 1 267 ? 0.83 -38.719 -9.242 1 95.38 267 ALA A O 1
ATOM 1971 N N . HIS A 1 268 ? 1.857 -37.812 -7.496 1 94.88 268 HIS A N 1
ATOM 1972 C CA . HIS A 1 268 ? 0.945 -38.375 -6.516 1 94.88 268 HIS A CA 1
ATOM 1973 C C . HIS A 1 268 ? -0.485 -37.906 -6.746 1 94.88 268 HIS A C 1
ATOM 1975 O O . HIS A 1 268 ? -1.44 -38.625 -6.41 1 94.88 268 HIS A O 1
ATOM 1981 N N . ILE A 1 269 ? -0.605 -36.781 -7.34 1 95.19 269 ILE A N 1
ATOM 1982 C CA . ILE A 1 269 ? -1.954 -36.25 -7.535 1 95.19 269 ILE A CA 1
ATOM 1983 C C . ILE A 1 269 ? -2.35 -36.375 -9 1 95.19 269 ILE A C 1
ATOM 1985 O O . ILE A 1 269 ? -3.281 -35.719 -9.461 1 95.19 269 ILE A O 1
ATOM 1989 N N . GLY A 1 270 ? -1.571 -37.062 -9.766 1 92.88 270 GLY A N 1
ATOM 1990 C CA . GLY A 1 270 ? -1.946 -37.438 -11.125 1 92.88 270 GLY A CA 1
ATOM 1991 C C . GLY A 1 270 ? -1.398 -36.469 -12.164 1 92.88 270 GLY A C 1
ATOM 1992 O O . GLY A 1 270 ? -1.852 -36.469 -13.312 1 92.88 270 GLY A O 1
ATOM 1993 N N . VAL A 1 271 ? -0.551 -35.594 -11.781 1 95.81 271 VAL A N 1
ATOM 1994 C CA . VAL A 1 271 ? 0.043 -34.656 -12.711 1 95.81 271 VAL A CA 1
ATOM 1995 C C . VAL A 1 271 ? 1.274 -35.281 -13.367 1 95.81 271 VAL A C 1
ATOM 1997 O O . VAL A 1 271 ? 2.271 -35.562 -12.695 1 95.81 271 VAL A O 1
ATOM 2000 N N . THR A 1 272 ? 1.128 -35.562 -14.633 1 90.38 272 THR A N 1
ATOM 2001 C CA . THR A 1 272 ? 2.234 -36.125 -15.383 1 90.38 272 THR A CA 1
ATOM 2002 C C . THR A 1 272 ? 2.521 -35.344 -16.641 1 90.38 272 THR A C 1
ATOM 2004 O O . THR A 1 272 ? 1.611 -34.75 -17.234 1 90.38 272 THR A O 1
ATOM 2007 N N . GLY A 1 273 ? 3.75 -35.219 -16.969 1 93.19 273 GLY A N 1
ATOM 2008 C CA . GLY A 1 273 ? 4.137 -34.656 -18.25 1 93.19 273 GLY A CA 1
ATOM 2009 C C . GLY A 1 273 ? 4.258 -33.125 -18.203 1 93.19 273 GLY A C 1
ATOM 2010 O O . GLY A 1 273 ? 4.297 -32.469 -19.234 1 93.19 273 GLY A O 1
ATOM 2011 N N . LEU A 1 274 ? 4.16 -32.594 -17.062 1 97.88 274 LEU A N 1
ATOM 2012 C CA . LEU A 1 274 ? 4.332 -31.156 -16.906 1 97.88 274 LEU A CA 1
ATOM 2013 C C . LEU A 1 274 ? 5.695 -30.844 -16.312 1 97.88 274 LEU A C 1
ATOM 2015 O O . LEU A 1 274 ? 6.176 -31.547 -15.43 1 97.88 274 LEU A O 1
ATOM 2019 N N . SER A 1 275 ? 6.266 -29.781 -16.797 1 98.44 275 SER A N 1
ATOM 2020 C CA . SER A 1 275 ? 7.523 -29.328 -16.219 1 98.44 275 SER A CA 1
ATOM 2021 C C . SER A 1 275 ? 7.277 -28.359 -15.062 1 98.44 275 SER A C 1
ATOM 2023 O O . SER A 1 275 ? 8.117 -28.219 -14.18 1 98.44 275 SER A O 1
ATOM 2025 N N . HIS A 1 276 ? 6.184 -27.656 -15.117 1 98.81 276 HIS A N 1
ATOM 2026 C CA . HIS A 1 276 ? 5.855 -26.656 -14.102 1 98.81 276 HIS A CA 1
ATOM 2027 C C . HIS A 1 276 ? 4.453 -26.875 -13.539 1 98.81 276 HIS A C 1
ATOM 2029 O O . HIS A 1 276 ? 3.551 -27.297 -14.266 1 98.81 276 HIS A O 1
ATOM 2035 N N . PHE A 1 277 ? 4.277 -26.562 -12.367 1 98.88 277 PHE A N 1
ATOM 2036 C CA . PHE A 1 277 ? 3.008 -26.719 -11.664 1 98.88 277 PHE A CA 1
ATOM 2037 C C . PHE A 1 277 ? 3.033 -25.969 -10.336 1 98.88 277 PHE A C 1
ATOM 2039 O O . PHE A 1 277 ? 4.094 -25.812 -9.727 1 98.88 277 PHE A O 1
ATOM 2046 N N . SER A 1 278 ? 1.903 -25.406 -9.914 1 98.81 278 SER A N 1
ATOM 2047 C CA . SER A 1 278 ? 1.826 -24.75 -8.609 1 98.81 278 SER A CA 1
ATOM 2048 C C . SER A 1 278 ? 1.6 -25.766 -7.492 1 98.81 278 SER A C 1
ATOM 2050 O O . SER A 1 278 ? 0.726 -26.625 -7.598 1 98.81 278 SER A O 1
ATOM 2052 N N . LEU A 1 279 ? 2.377 -25.766 -6.461 1 98.5 279 LEU A N 1
ATOM 2053 C CA . LEU A 1 279 ? 2.33 -26.609 -5.277 1 98.5 279 LEU A CA 1
ATOM 2054 C C . LEU A 1 279 ? 2.607 -25.812 -4.016 1 98.5 279 LEU A C 1
ATOM 2056 O O . LEU A 1 279 ? 3.107 -24.688 -4.09 1 98.5 279 LEU A O 1
ATOM 2060 N N . PRO A 1 280 ? 2.174 -26.266 -2.855 1 98.12 280 PRO A N 1
ATOM 2061 C CA . PRO A 1 280 ? 2.637 -25.641 -1.614 1 98.12 280 PRO A CA 1
ATOM 2062 C C . PRO A 1 280 ? 4.117 -25.906 -1.337 1 98.12 280 PRO A C 1
ATOM 2064 O O . PRO A 1 280 ? 4.469 -26.969 -0.821 1 98.12 280 PRO A O 1
ATOM 2067 N N . VAL A 1 281 ? 4.914 -24.969 -1.594 1 98.5 281 VAL A N 1
ATOM 2068 C CA . VAL A 1 281 ? 6.363 -25.125 -1.547 1 98.5 281 VAL A CA 1
ATOM 2069 C C . VAL A 1 281 ? 6.887 -24.719 -0.174 1 98.5 281 VAL A C 1
ATOM 2071 O O . VAL A 1 281 ? 6.422 -23.719 0.4 1 98.5 281 VAL A O 1
ATOM 2074 N N . ALA A 1 282 ? 7.746 -25.516 0.398 1 98.44 282 ALA A N 1
ATOM 2075 C CA . ALA A 1 282 ? 8.57 -25.109 1.536 1 98.44 282 ALA A CA 1
ATOM 2076 C C . ALA A 1 282 ? 9.797 -24.328 1.076 1 98.44 282 ALA A C 1
ATOM 2078 O O . ALA A 1 282 ? 10.5 -24.766 0.156 1 98.44 282 ALA A O 1
ATOM 2079 N N . LEU A 1 283 ? 10.016 -23.203 1.666 1 98.62 283 LEU A N 1
ATOM 2080 C CA . LEU A 1 283 ? 11.102 -22.328 1.251 1 98.62 283 LEU A CA 1
ATOM 2081 C C . LEU A 1 283 ? 12.258 -22.391 2.244 1 98.62 283 LEU A C 1
ATOM 2083 O O . LEU A 1 283 ? 12.039 -22.453 3.455 1 98.62 283 LEU A O 1
ATOM 2087 N N . GLY A 1 284 ? 13.43 -22.438 1.761 1 97.94 284 GLY A N 1
ATOM 2088 C CA . GLY A 1 284 ? 14.656 -22.328 2.531 1 97.94 284 GLY A CA 1
ATOM 2089 C C . GLY A 1 284 ? 15.578 -21.234 2.041 1 97.94 284 GLY A C 1
ATOM 2090 O O . GLY A 1 284 ? 15.211 -20.469 1.148 1 97.94 284 GLY A O 1
ATOM 2091 N N . PRO A 1 285 ? 16.781 -21.141 2.57 1 97.38 285 PRO A N 1
ATOM 2092 C CA . PRO A 1 285 ? 17.688 -20.047 2.229 1 97.38 285 PRO A CA 1
ATOM 2093 C C . PRO A 1 285 ? 18.109 -20.062 0.759 1 97.38 285 PRO A C 1
ATOM 2095 O O . PRO A 1 285 ? 18.516 -19.031 0.216 1 97.38 285 PRO A O 1
ATOM 2098 N N . ASP A 1 286 ? 17.938 -21.266 0.097 1 97.44 286 ASP A N 1
ATOM 2099 C CA . ASP A 1 286 ? 18.375 -21.375 -1.292 1 97.44 286 ASP A CA 1
ATOM 2100 C C . ASP A 1 286 ? 17.172 -21.5 -2.232 1 97.44 286 ASP A C 1
ATOM 2102 O O . ASP A 1 286 ? 17.328 -21.875 -3.398 1 97.44 286 ASP A O 1
ATOM 2106 N N . GLY A 1 287 ? 15.969 -21.203 -1.716 1 98.25 287 GLY A N 1
ATOM 2107 C CA . GLY A 1 287 ? 14.766 -21.312 -2.527 1 98.25 287 GLY A CA 1
ATOM 2108 C C . GLY A 1 287 ? 13.898 -22.5 -2.154 1 98.25 287 GLY A C 1
ATOM 2109 O O . GLY A 1 287 ? 13.68 -22.766 -0.971 1 98.25 287 GLY A O 1
ATOM 2110 N N . VAL A 1 288 ? 13.422 -23.203 -3.125 1 98.75 288 VAL A N 1
ATOM 2111 C CA . VAL A 1 288 ? 12.57 -24.359 -2.875 1 98.75 288 VAL A CA 1
ATOM 2112 C C . VAL A 1 288 ? 13.352 -25.406 -2.098 1 98.75 288 VAL A C 1
ATOM 2114 O O . VAL A 1 288 ? 14.422 -25.844 -2.529 1 98.75 288 VAL A O 1
ATOM 2117 N N . ASP A 1 289 ? 12.82 -25.75 -0.939 1 98.12 289 ASP A N 1
ATOM 2118 C CA . ASP A 1 289 ? 13.492 -26.719 -0.066 1 98.12 289 ASP A CA 1
ATOM 2119 C C . ASP A 1 289 ? 12.633 -27.953 0.15 1 98.12 289 ASP A C 1
ATOM 2121 O O . ASP A 1 289 ? 12.922 -28.781 1.022 1 98.12 289 ASP A O 1
ATOM 2125 N N . GLY A 1 290 ? 11.492 -28.047 -0.516 1 98.06 290 GLY A N 1
ATOM 2126 C CA . GLY A 1 290 ? 10.555 -29.156 -0.45 1 98.06 290 GLY A CA 1
ATOM 2127 C C . GLY A 1 290 ? 9.117 -28.75 -0.728 1 98.06 290 GLY A C 1
ATOM 2128 O O . GLY A 1 290 ? 8.859 -27.609 -1.153 1 98.06 290 GLY A O 1
ATOM 2129 N N . ILE A 1 291 ? 8.289 -29.688 -0.669 1 98.06 291 ILE A N 1
ATOM 2130 C CA . ILE A 1 291 ? 6.855 -29.438 -0.792 1 98.06 291 ILE A CA 1
ATOM 2131 C C . ILE A 1 291 ? 6.18 -29.641 0.562 1 98.06 291 ILE A C 1
ATOM 2133 O O . ILE A 1 291 ? 6.352 -30.672 1.205 1 98.06 291 ILE A O 1
ATOM 2137 N N . ALA A 1 292 ? 5.531 -28.578 0.99 1 94.69 292 ALA A N 1
ATO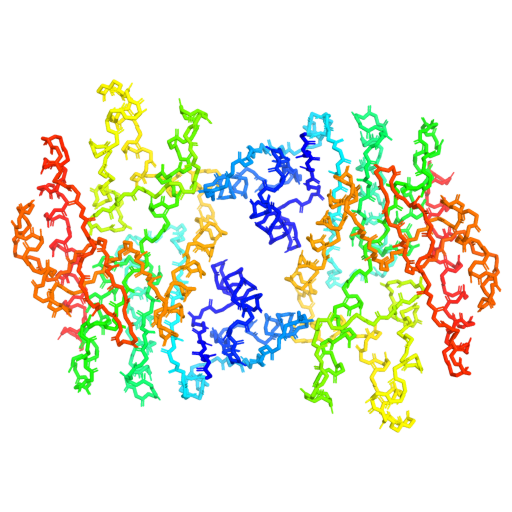M 2138 C CA . ALA A 1 292 ? 4.836 -28.641 2.273 1 94.69 292 ALA A CA 1
ATOM 2139 C C . ALA A 1 292 ? 3.754 -29.719 2.26 1 94.69 292 ALA A C 1
ATOM 2141 O O . ALA A 1 292 ? 3.1 -29.938 1.237 1 94.69 292 ALA A O 1
ATOM 2142 N N . PRO A 1 293 ? 3.582 -30.406 3.391 1 89.56 293 PRO A N 1
ATOM 2143 C CA . PRO A 1 293 ? 2.504 -31.391 3.463 1 89.56 293 PRO A CA 1
ATOM 2144 C C . PRO A 1 293 ? 1.144 -30.812 3.09 1 89.56 293 PRO A C 1
ATOM 2146 O O . PRO A 1 293 ? 0.816 -29.688 3.49 1 89.56 293 PRO A O 1
ATOM 2149 N N . HIS A 1 294 ? 0.517 -31.516 2.248 1 89.12 294 HIS A N 1
ATOM 2150 C CA . HIS A 1 294 ? -0.825 -31.109 1.854 1 89.12 294 HIS A CA 1
ATOM 2151 C C . HIS A 1 294 ? -1.7 -32.312 1.527 1 89.12 294 HIS A C 1
ATOM 2153 O O . HIS A 1 294 ? -1.19 -33.375 1.169 1 89.12 294 HIS A O 1
ATOM 2159 N N . ASP A 1 295 ? -2.916 -32.156 1.732 1 87.88 295 ASP A N 1
ATOM 2160 C CA . ASP A 1 295 ? -3.871 -33.25 1.568 1 87.88 295 ASP A CA 1
ATOM 2161 C C . ASP A 1 295 ? -4.051 -33.594 0.095 1 87.88 295 ASP A C 1
ATOM 2163 O O . ASP A 1 295 ? -3.834 -32.75 -0.783 1 87.88 295 ASP A O 1
ATOM 2167 N N . LYS A 1 296 ? -4.523 -34.844 -0.025 1 89.25 296 LYS A N 1
ATOM 2168 C CA . LYS A 1 296 ? -4.887 -35.312 -1.367 1 89.25 296 LYS A CA 1
ATOM 2169 C C . LYS A 1 296 ? -6.18 -34.656 -1.839 1 89.25 296 LYS A C 1
ATOM 2171 O O . LYS A 1 296 ? -7.129 -34.5 -1.065 1 89.25 296 LYS A O 1
ATOM 2176 N N . PRO A 1 297 ? -6.09 -34.312 -3.104 1 96 297 PRO A N 1
ATOM 2177 C CA . PRO A 1 297 ? -7.312 -33.719 -3.652 1 96 297 PRO A CA 1
ATOM 2178 C C . PRO A 1 297 ? -8.492 -34.688 -3.645 1 96 297 PRO A C 1
ATOM 2180 O O . PRO A 1 297 ? -8.312 -35.875 -3.818 1 96 297 PRO A O 1
ATOM 2183 N N . GLY A 1 298 ? -9.656 -34.125 -3.426 1 95.19 298 GLY A N 1
ATOM 2184 C CA . GLY A 1 298 ? -10.867 -34.938 -3.561 1 95.19 298 GLY A CA 1
ATOM 2185 C C . GLY A 1 298 ? -11.203 -35.25 -5 1 95.19 298 GLY A C 1
ATOM 2186 O O . GLY A 1 298 ? -10.461 -34.906 -5.918 1 95.19 298 GLY A O 1
ATOM 2187 N N . ALA A 1 299 ? -12.344 -36 -5.207 1 94.44 299 ALA A N 1
ATOM 2188 C CA . ALA A 1 299 ? -12.734 -36.469 -6.531 1 94.44 299 ALA A CA 1
ATOM 2189 C C . ALA A 1 299 ? -12.953 -35.312 -7.496 1 94.44 299 ALA A C 1
ATOM 2191 O O . ALA A 1 299 ? -12.492 -35.344 -8.633 1 94.44 299 ALA A O 1
ATOM 2192 N N . ARG A 1 300 ? -13.688 -34.375 -7.039 1 94.88 300 ARG A N 1
ATOM 2193 C CA . ARG A 1 300 ? -13.977 -33.219 -7.879 1 94.88 300 ARG A CA 1
ATOM 2194 C C . ARG A 1 300 ? -12.703 -32.469 -8.258 1 94.88 300 ARG A C 1
ATOM 2196 O O . ARG A 1 300 ? -12.523 -32.062 -9.406 1 94.88 300 ARG A O 1
ATOM 2203 N N . GLU A 1 301 ? -11.82 -32.219 -7.301 1 97.62 301 GLU A N 1
ATOM 2204 C CA . GLU A 1 301 ? -10.547 -31.531 -7.535 1 97.62 301 GLU A CA 1
ATOM 2205 C C . GLU A 1 301 ? -9.648 -32.344 -8.469 1 97.62 301 GLU A C 1
ATOM 2207 O O . GLU A 1 301 ? -8.922 -31.766 -9.281 1 97.62 301 GLU A O 1
ATOM 2212 N N . ALA A 1 302 ? -9.734 -33.656 -8.398 1 96.88 302 ALA A N 1
ATOM 2213 C CA . ALA A 1 302 ? -8.977 -34.531 -9.305 1 96.88 302 ALA A CA 1
ATOM 2214 C C . ALA A 1 302 ? -9.406 -34.312 -10.75 1 96.88 302 ALA A C 1
ATOM 2216 O O . ALA A 1 302 ? -8.578 -34.344 -11.664 1 96.88 302 ALA A O 1
ATOM 2217 N N . GLU A 1 303 ? -10.664 -34.125 -10.93 1 96.94 303 GLU A N 1
ATOM 2218 C CA . GLU A 1 303 ? -11.172 -33.844 -12.266 1 96.94 303 GLU A CA 1
ATOM 2219 C C . GLU A 1 303 ? -10.68 -32.5 -12.773 1 96.94 303 GLU A C 1
ATOM 2221 O O . GLU A 1 303 ? -10.336 -32.344 -13.945 1 96.94 303 GLU A O 1
ATOM 2226 N N . LEU A 1 304 ? -10.711 -31.5 -11.867 1 97.62 304 LEU A N 1
ATOM 2227 C CA . LEU A 1 304 ? -10.211 -30.172 -12.227 1 97.62 304 LEU A CA 1
ATOM 2228 C C . LEU A 1 304 ? -8.734 -30.234 -12.609 1 97.62 304 LEU A C 1
ATOM 2230 O O . LEU A 1 304 ? -8.297 -29.531 -13.523 1 97.62 304 LEU A O 1
ATOM 2234 N N . ILE A 1 305 ? -8 -31.078 -11.898 1 98.12 305 ILE A N 1
ATOM 2235 C CA . ILE A 1 305 ? -6.574 -31.234 -12.164 1 98.12 305 ILE A CA 1
ATOM 2236 C C . ILE A 1 305 ? -6.375 -31.781 -13.586 1 98.12 305 ILE A C 1
ATOM 2238 O O . ILE A 1 305 ? -5.531 -31.266 -14.328 1 98.12 305 ILE A O 1
ATOM 2242 N N . LYS A 1 306 ? -7.156 -32.75 -13.992 1 96.69 306 LYS A N 1
ATOM 2243 C CA . LYS A 1 306 ? -7.047 -33.312 -15.328 1 96.69 306 LYS A CA 1
ATOM 2244 C C . LYS A 1 306 ? -7.246 -32.25 -16.406 1 96.69 306 LYS A C 1
ATOM 2246 O O . LYS A 1 306 ? -6.508 -32.219 -17.391 1 96.69 306 LYS A O 1
ATOM 2251 N N . GLU A 1 307 ? -8.203 -31.453 -16.141 1 96.06 307 GLU A N 1
ATOM 2252 C CA . GLU A 1 307 ? -8.477 -30.359 -17.078 1 96.06 307 GLU A CA 1
ATOM 2253 C C . GLU A 1 307 ? -7.352 -29.344 -17.078 1 96.06 307 GLU A C 1
ATOM 2255 O O . GLU A 1 307 ? -6.941 -28.859 -18.141 1 96.06 307 GLU A O 1
ATOM 2260 N N . ALA A 1 308 ? -6.895 -28.984 -15.93 1 97.69 308 ALA A N 1
ATOM 2261 C CA . ALA A 1 308 ? -5.859 -27.969 -15.773 1 97.69 308 ALA A CA 1
ATOM 2262 C C . ALA A 1 308 ? -4.559 -28.406 -16.438 1 97.69 308 ALA A C 1
ATOM 2264 O O . ALA A 1 308 ? -3.846 -27.578 -17.016 1 97.69 308 ALA A O 1
ATOM 2265 N N . VAL A 1 309 ? -4.285 -29.719 -16.344 1 97.81 309 VAL A N 1
ATOM 2266 C CA . VAL A 1 309 ? -3.037 -30.266 -16.875 1 97.81 309 VAL A CA 1
ATOM 2267 C C . VAL A 1 309 ? -2.955 -30.016 -18.375 1 97.81 309 VAL A C 1
ATOM 2269 O O . VAL A 1 309 ? -1.895 -29.656 -18.891 1 97.81 309 VAL A O 1
ATOM 2272 N N . VAL A 1 310 ? -4.043 -30.125 -19.094 1 97 310 VAL A N 1
ATOM 2273 C CA . VAL A 1 310 ? -4.082 -29.922 -20.531 1 97 310 VAL A CA 1
ATOM 2274 C C . VAL A 1 310 ? -3.758 -28.453 -20.859 1 97 310 VAL A C 1
ATOM 2276 O O . VAL A 1 310 ? -2.906 -28.188 -21.703 1 97 310 VAL A O 1
ATOM 2279 N N . ALA A 1 311 ? -4.406 -27.578 -20.156 1 97.06 311 ALA A N 1
ATOM 2280 C CA . ALA A 1 311 ? -4.203 -26.141 -20.391 1 97.06 311 ALA A CA 1
ATOM 2281 C C . ALA A 1 311 ? -2.785 -25.734 -20.016 1 97.06 311 ALA A C 1
ATOM 2283 O O . ALA A 1 311 ? -2.137 -24.984 -20.75 1 97.06 311 ALA A O 1
ATOM 2284 N N . ILE A 1 312 ? -2.311 -26.203 -18.891 1 98.5 312 ILE A N 1
ATOM 2285 C CA . ILE A 1 312 ? -0.988 -25.828 -18.406 1 98.5 312 ILE A CA 1
ATOM 2286 C C . ILE A 1 312 ? 0.081 -26.344 -19.375 1 98.5 312 ILE A C 1
ATOM 2288 O O . ILE A 1 312 ? 1.063 -25.641 -19.641 1 98.5 312 ILE A O 1
ATOM 2292 N N . LYS A 1 313 ? -0.129 -27.578 -19.875 1 98.12 313 LYS A N 1
ATOM 2293 C CA . LYS A 1 313 ? 0.806 -28.125 -20.844 1 98.12 313 LYS A CA 1
ATOM 2294 C C . LYS A 1 313 ? 0.944 -27.219 -22.062 1 98.12 313 LYS A C 1
ATOM 2296 O O . LYS A 1 313 ? 2.057 -26.953 -22.516 1 98.12 313 LYS A O 1
ATOM 2301 N N . SER A 1 314 ? -0.161 -26.75 -22.547 1 97.38 314 SER A N 1
ATOM 2302 C CA . SER A 1 314 ? -0.169 -25.844 -23.688 1 97.38 314 SER A CA 1
ATOM 2303 C C . SER A 1 314 ? 0.514 -24.516 -23.344 1 97.38 314 SER A C 1
ATOM 2305 O O . SER A 1 314 ? 1.248 -23.969 -24.156 1 97.38 314 SER A O 1
ATOM 2307 N N . ASN A 1 315 ? 0.262 -23.969 -22.141 1 97.5 315 ASN A N 1
ATOM 2308 C CA . ASN A 1 315 ? 0.874 -22.719 -21.719 1 97.5 315 ASN A CA 1
ATOM 2309 C C . ASN A 1 315 ? 2.393 -22.844 -21.625 1 97.5 315 ASN A C 1
ATOM 2311 O O . ASN A 1 315 ? 3.119 -21.938 -22.047 1 97.5 315 ASN A O 1
ATOM 2315 N N . ILE A 1 316 ? 2.842 -23.969 -21.016 1 98.44 316 ILE A N 1
ATOM 2316 C CA . ILE A 1 316 ? 4.273 -24.219 -20.891 1 98.44 316 ILE A CA 1
ATOM 2317 C C . ILE A 1 316 ? 4.91 -24.297 -22.281 1 98.44 316 ILE A C 1
ATOM 2319 O O . ILE A 1 316 ? 5.949 -23.672 -22.516 1 98.44 316 ILE A O 1
ATOM 2323 N N . ALA A 1 317 ? 4.258 -25 -23.172 1 97.88 317 ALA A N 1
ATOM 2324 C CA . ALA A 1 317 ? 4.77 -25.156 -24.531 1 97.88 317 ALA A CA 1
ATOM 2325 C C . ALA A 1 317 ? 4.883 -23.812 -25.234 1 97.88 317 ALA A C 1
ATOM 2327 O O . ALA A 1 317 ? 5.859 -23.547 -25.938 1 97.88 317 ALA A O 1
ATOM 2328 N N . ALA A 1 318 ? 3.885 -23 -25.078 1 96.94 318 ALA A N 1
ATOM 2329 C CA . ALA A 1 318 ? 3.902 -21.672 -25.688 1 96.94 318 ALA A CA 1
ATOM 2330 C C . ALA A 1 318 ? 5.074 -20.844 -25.172 1 96.94 318 ALA A C 1
ATOM 2332 O O . ALA A 1 318 ? 5.758 -20.172 -25.953 1 96.94 318 ALA A O 1
ATOM 2333 N N . GLY A 1 319 ? 5.324 -20.875 -23.859 1 97.5 319 GLY A N 1
ATOM 2334 C CA . GLY A 1 319 ? 6.438 -20.156 -23.266 1 97.5 319 GLY A CA 1
ATOM 2335 C C . GLY A 1 319 ? 7.789 -20.641 -23.75 1 97.5 319 GLY A C 1
ATOM 2336 O O . GLY A 1 319 ? 8.648 -19.844 -24.125 1 97.5 319 GLY A O 1
ATOM 2337 N N . THR A 1 320 ? 7.922 -21.969 -23.75 1 97.12 320 THR A N 1
ATOM 2338 C CA . THR A 1 320 ? 9.188 -22.562 -24.156 1 97.12 320 THR A CA 1
ATOM 2339 C C . THR A 1 320 ? 9.469 -22.297 -25.625 1 97.12 320 THR A C 1
ATOM 2341 O O . THR A 1 320 ? 10.594 -21.953 -26 1 97.12 320 THR A O 1
ATOM 2344 N N . ALA A 1 321 ? 8.453 -22.375 -26.438 1 96.5 321 ALA A N 1
ATOM 2345 C CA . ALA A 1 321 ? 8.594 -22.156 -27.859 1 96.5 321 ALA A CA 1
ATOM 2346 C C . ALA A 1 321 ? 8.961 -20.703 -28.156 1 96.5 321 ALA A C 1
ATOM 2348 O O . ALA A 1 321 ? 9.703 -20.422 -29.109 1 96.5 321 ALA A O 1
ATOM 2349 N N . PHE A 1 322 ? 8.422 -19.812 -27.422 1 96.19 322 PHE A N 1
ATOM 2350 C CA . PHE A 1 322 ? 8.711 -18.391 -27.609 1 96.19 322 PHE A CA 1
ATOM 2351 C C . PHE A 1 322 ? 10.211 -18.125 -27.547 1 96.19 322 PHE A C 1
ATOM 2353 O O . PHE A 1 322 ? 10.742 -17.359 -28.344 1 96.19 322 PHE A O 1
ATOM 2360 N N . VAL A 1 323 ? 10.914 -18.734 -26.547 1 95.12 323 VAL A N 1
ATOM 2361 C CA . VAL A 1 323 ? 12.336 -18.484 -26.328 1 95.12 323 VAL A CA 1
ATOM 2362 C C . VAL A 1 323 ? 13.156 -19.297 -27.328 1 95.12 323 VAL A C 1
ATOM 2364 O O . VAL A 1 323 ? 14.148 -18.812 -27.875 1 95.12 323 VAL A O 1
ATOM 2367 N N . LEU A 1 324 ? 12.719 -20.547 -27.609 1 91.19 324 LEU A N 1
ATOM 2368 C CA . LEU A 1 324 ? 13.508 -21.438 -28.453 1 91.19 324 LEU A CA 1
ATOM 2369 C C . LEU A 1 324 ? 13.414 -21.031 -29.922 1 91.19 324 LEU A C 1
ATOM 2371 O O . LEU A 1 324 ? 14.328 -21.297 -30.703 1 91.19 324 LEU A O 1
ATOM 2375 N N . ASN A 1 325 ? 12.383 -20.453 -30.312 1 83.31 325 ASN A N 1
ATOM 2376 C CA . ASN A 1 325 ? 12.227 -20.031 -31.703 1 83.31 325 ASN A CA 1
ATOM 2377 C C . ASN A 1 325 ? 12.82 -18.641 -31.938 1 83.31 325 ASN A C 1
ATOM 2379 O O . ASN A 1 325 ? 12.828 -18.156 -33.062 1 83.31 325 ASN A O 1
ATOM 2383 N N . LYS A 1 326 ? 13.344 -18.031 -31.016 1 68.62 326 LYS A N 1
ATOM 2384 C CA . LYS A 1 326 ? 13.914 -16.688 -31.141 1 68.62 326 LYS A CA 1
ATOM 2385 C C . LYS A 1 326 ? 15.367 -16.672 -30.672 1 68.62 326 LYS A C 1
ATOM 2387 O O . LYS A 1 326 ? 15.719 -17.328 -29.703 1 68.62 326 LYS A O 1
ATOM 2392 N N . MET B 1 1 ? -15.867 -2.635 17.484 1 88.25 1 MET B N 1
ATOM 2393 C CA . MET B 1 1 ? -15.961 -2.451 16.047 1 88.25 1 MET B CA 1
ATOM 2394 C C . MET B 1 1 ? -15.258 -1.17 15.609 1 88.25 1 MET B C 1
ATOM 2396 O O . MET B 1 1 ? -15.375 -0.139 16.281 1 88.25 1 MET B O 1
ATOM 2400 N N . VAL B 1 2 ? -14.352 -1.266 14.656 1 97.25 2 VAL B N 1
ATOM 2401 C CA . VAL B 1 2 ? -13.703 -0.088 14.086 1 97.25 2 VAL B CA 1
ATOM 2402 C C . VAL B 1 2 ? -14.133 0.086 12.633 1 97.25 2 VAL B C 1
ATOM 2404 O O . VAL B 1 2 ? -13.828 -0.756 11.789 1 97.25 2 VAL B O 1
ATOM 2407 N N . ALA B 1 3 ? -14.906 1.127 12.383 1 98.75 3 ALA B N 1
ATOM 2408 C CA . ALA B 1 3 ? -15.43 1.42 11.047 1 98.75 3 ALA B CA 1
ATOM 2409 C C . ALA B 1 3 ? -14.75 2.646 10.453 1 98.75 3 ALA B C 1
ATOM 2411 O O . ALA B 1 3 ? -14.773 3.727 11.047 1 98.75 3 ALA B O 1
ATOM 2412 N N . VAL B 1 4 ? -14.148 2.504 9.297 1 98.94 4 VAL B N 1
ATOM 2413 C CA . VAL B 1 4 ? -13.383 3.562 8.648 1 98.94 4 VAL B CA 1
ATOM 2414 C C . VAL B 1 4 ? -13.93 3.811 7.246 1 98.94 4 VAL B C 1
ATOM 2416 O O . VAL B 1 4 ? -14.266 2.865 6.527 1 98.94 4 VAL B O 1
ATOM 2419 N N . ALA B 1 5 ? -14.109 5.035 6.848 1 98.94 5 ALA B N 1
ATOM 2420 C CA . ALA B 1 5 ? -14.469 5.422 5.488 1 98.94 5 ALA B CA 1
ATOM 2421 C C . ALA B 1 5 ? -13.352 6.23 4.836 1 98.94 5 ALA B C 1
ATOM 2423 O O . ALA B 1 5 ? -12.734 7.086 5.477 1 98.94 5 ALA B O 1
ATOM 2424 N N . VAL B 1 6 ? -13.039 5.914 3.621 1 99 6 VAL B N 1
ATOM 2425 C CA . VAL B 1 6 ? -12.109 6.695 2.811 1 99 6 VAL B CA 1
ATOM 2426 C C . VAL B 1 6 ? -12.875 7.461 1.736 1 99 6 VAL B C 1
ATOM 2428 O O . VAL B 1 6 ? -13.477 6.859 0.844 1 99 6 VAL B O 1
ATOM 2431 N N . LEU B 1 7 ? -12.898 8.773 1.836 1 98.94 7 LEU B N 1
ATOM 2432 C CA . LEU B 1 7 ? -13.555 9.633 0.855 1 98.94 7 LEU B CA 1
ATOM 2433 C C . LEU B 1 7 ? -12.547 10.148 -0.172 1 98.94 7 LEU B C 1
ATOM 2435 O O . LEU B 1 7 ? -11.789 11.078 0.108 1 98.94 7 LEU B O 1
ATOM 2439 N N . GLY B 1 8 ? -12.617 9.664 -1.323 1 98.75 8 GLY B N 1
ATOM 2440 C CA . GLY B 1 8 ? -11.609 9.812 -2.359 1 98.75 8 GLY B CA 1
ATOM 2441 C C . GLY B 1 8 ? -10.773 8.562 -2.557 1 98.75 8 GLY B C 1
ATOM 2442 O O . GLY B 1 8 ? -9.562 8.648 -2.766 1 98.75 8 GLY B O 1
ATOM 2443 N N . ALA B 1 9 ? -11.398 7.367 -2.496 1 98.81 9 ALA B N 1
ATOM 2444 C CA . ALA B 1 9 ? -10.719 6.074 -2.443 1 98.81 9 ALA B CA 1
ATOM 2445 C C . ALA B 1 9 ? -10.125 5.715 -3.799 1 98.81 9 ALA B C 1
ATOM 2447 O O . ALA B 1 9 ? -9.203 4.891 -3.879 1 98.81 9 ALA B O 1
ATOM 2448 N N . ALA B 1 10 ? -10.602 6.344 -4.871 1 97.94 10 ALA B N 1
ATOM 2449 C CA . ALA B 1 10 ? -10.148 5.953 -6.207 1 97.94 10 ALA B CA 1
ATOM 2450 C C . ALA B 1 10 ? -9 6.84 -6.684 1 97.94 10 ALA B C 1
ATOM 2452 O O . ALA B 1 10 ? -8.438 6.609 -7.754 1 97.94 10 ALA B O 1
ATOM 2453 N N . GLY B 1 11 ? -8.625 7.859 -5.867 1 97.12 11 GLY B N 1
ATOM 2454 C CA . GLY B 1 11 ? -7.559 8.773 -6.246 1 97.12 11 GLY B CA 1
ATOM 2455 C C . GLY B 1 11 ? -6.172 8.227 -5.945 1 97.12 11 GLY B C 1
ATOM 2456 O O . GLY B 1 11 ? -6.027 7.07 -5.543 1 97.12 11 GLY B O 1
ATOM 2457 N N . GLY B 1 12 ? -5.168 9.078 -6.191 1 96.44 12 GLY B N 1
ATOM 2458 C CA . GLY B 1 12 ? -3.773 8.695 -6.043 1 96.44 12 GLY B CA 1
ATOM 2459 C C . GLY B 1 12 ? -3.412 8.305 -4.621 1 96.44 12 GLY B C 1
ATOM 2460 O O . GLY B 1 12 ? -2.664 7.348 -4.406 1 96.44 12 GLY B O 1
ATOM 2461 N N . ILE B 1 13 ? -3.891 9.016 -3.639 1 98.38 13 ILE B N 1
ATOM 2462 C CA . ILE B 1 13 ? -3.652 8.688 -2.238 1 98.38 13 ILE B CA 1
ATOM 2463 C C . ILE B 1 13 ? -4.672 7.648 -1.772 1 98.38 13 ILE B C 1
ATOM 2465 O O . ILE B 1 13 ? -4.344 6.746 -1.001 1 98.38 13 ILE B O 1
ATOM 2469 N N . GLY B 1 14 ? -5.898 7.762 -2.299 1 98.75 14 GLY B N 1
ATOM 2470 C CA . GLY B 1 14 ? -7.02 6.945 -1.861 1 98.75 14 GLY B CA 1
ATOM 2471 C C . GLY B 1 14 ? -6.793 5.457 -2.061 1 98.75 14 GLY B C 1
ATOM 2472 O O . GLY B 1 14 ? -7.09 4.656 -1.174 1 98.75 14 GLY B O 1
ATOM 2473 N N . GLN B 1 15 ? -6.223 5.043 -3.18 1 98.75 15 GLN B N 1
ATOM 2474 C CA . GLN B 1 15 ? -6.035 3.629 -3.492 1 98.75 15 GLN B CA 1
ATOM 2475 C C . GLN B 1 15 ? -5.016 2.988 -2.559 1 98.75 15 GLN B C 1
ATOM 2477 O O . GLN B 1 15 ? -5.324 2.021 -1.859 1 98.75 15 GLN B O 1
ATOM 2482 N N . PRO B 1 16 ? -3.814 3.576 -2.461 1 98.88 16 PRO B N 1
ATOM 2483 C CA . PRO B 1 16 ? -2.855 2.914 -1.573 1 98.88 16 PRO B CA 1
ATOM 2484 C C . PRO B 1 16 ? -3.248 3.014 -0.101 1 98.88 16 PRO B C 1
ATOM 2486 O O . PRO B 1 16 ? -2.949 2.109 0.684 1 98.88 16 PRO B O 1
ATOM 2489 N N . ILE B 1 17 ? -3.914 4.082 0.328 1 98.94 17 ILE B N 1
ATOM 2490 C CA . ILE B 1 17 ? -4.297 4.137 1.734 1 98.94 17 ILE B CA 1
ATOM 2491 C C . ILE B 1 17 ? -5.391 3.105 2.01 1 98.94 17 ILE B C 1
ATOM 2493 O O . ILE B 1 17 ? -5.434 2.51 3.09 1 98.94 17 ILE B O 1
ATOM 2497 N N . SER B 1 18 ? -6.312 2.881 1.013 1 98.94 18 SER B N 1
ATOM 2498 C CA . SER B 1 18 ? -7.32 1.833 1.154 1 98.94 18 SER B CA 1
ATOM 2499 C C . SER B 1 18 ? -6.672 0.459 1.29 1 98.94 18 SER B C 1
ATOM 2501 O O . SER B 1 18 ? -7.109 -0.362 2.098 1 98.94 18 SER B O 1
ATOM 2503 N N . LEU B 1 19 ? -5.625 0.252 0.507 1 98.94 19 LEU B N 1
ATOM 2504 C CA . LEU B 1 19 ? -4.852 -0.98 0.614 1 98.94 19 LEU B CA 1
ATOM 2505 C C . LEU B 1 19 ? -4.27 -1.136 2.016 1 98.94 19 LEU B C 1
ATOM 2507 O O . LEU B 1 19 ? -4.441 -2.178 2.652 1 98.94 19 LEU B O 1
ATOM 2511 N N . LEU B 1 20 ? -3.625 -0.109 2.537 1 98.94 20 LEU B N 1
ATOM 2512 C CA . LEU B 1 20 ? -2.961 -0.174 3.834 1 98.94 20 LEU B CA 1
ATOM 2513 C C . LEU B 1 20 ? -3.979 -0.326 4.961 1 98.94 20 LEU B C 1
ATOM 2515 O O . LEU B 1 20 ? -3.75 -1.074 5.91 1 98.94 20 LEU B O 1
ATOM 2519 N N . LEU B 1 21 ? -5.113 0.354 4.836 1 98.94 21 LEU B N 1
ATOM 2520 C CA . LEU B 1 21 ? -6.141 0.236 5.863 1 98.94 21 LEU B CA 1
ATOM 2521 C C . LEU B 1 21 ? -6.781 -1.149 5.84 1 98.94 21 LEU B C 1
ATOM 2523 O O . LEU B 1 21 ? -7.156 -1.683 6.887 1 98.94 21 LEU B O 1
ATOM 2527 N N . LYS B 1 22 ? -6.934 -1.723 4.652 1 98.88 22 LYS B N 1
ATOM 2528 C CA . LYS B 1 22 ? -7.441 -3.086 4.539 1 98.88 22 LYS B CA 1
ATOM 2529 C C . LYS B 1 22 ? -6.531 -4.078 5.258 1 98.88 22 LYS B C 1
ATOM 2531 O O . LYS B 1 22 ? -7.004 -5.074 5.809 1 98.88 22 LYS B O 1
ATOM 2536 N N . LEU B 1 23 ? -5.277 -3.789 5.316 1 98.62 23 LEU B N 1
ATOM 2537 C CA . LEU B 1 23 ? -4.305 -4.688 5.926 1 98.62 23 LEU B CA 1
ATOM 2538 C C . LEU B 1 23 ? -4.281 -4.516 7.441 1 98.62 23 LEU B C 1
ATOM 2540 O O . LEU B 1 23 ? -3.693 -5.336 8.156 1 98.62 23 LEU B O 1
ATOM 2544 N N . ASN B 1 24 ? -4.871 -3.445 7.996 1 98.31 24 ASN B N 1
ATOM 2545 C CA . ASN B 1 24 ? -5.008 -3.254 9.438 1 98.31 24 ASN B CA 1
ATOM 2546 C C . ASN B 1 24 ? -6.105 -4.137 10.016 1 98.31 24 ASN B C 1
ATOM 2548 O O . ASN B 1 24 ? -7.293 -3.861 9.836 1 98.31 24 ASN B O 1
ATOM 2552 N N . THR B 1 25 ? -5.754 -5.16 10.727 1 96.31 25 THR B N 1
ATOM 2553 C CA . THR B 1 25 ? -6.676 -6.215 11.133 1 96.31 25 THR B CA 1
ATOM 2554 C C . THR B 1 25 ? -7.602 -5.719 12.242 1 96.31 25 THR B C 1
ATOM 2556 O O . THR B 1 25 ? -8.555 -6.406 12.609 1 96.31 25 THR B O 1
ATOM 2559 N N . GLU B 1 26 ? -7.363 -4.504 12.727 1 97.75 26 GLU B N 1
ATOM 2560 C CA . GLU B 1 26 ? -8.242 -3.941 13.75 1 97.75 26 GLU B CA 1
ATOM 2561 C C . GLU B 1 26 ? -9.445 -3.25 13.117 1 97.75 26 GLU B C 1
ATOM 2563 O O . GLU B 1 26 ? -10.414 -2.93 13.812 1 97.75 26 GLU B O 1
ATOM 2568 N N . ILE B 1 27 ? -9.398 -3.031 11.844 1 98.25 27 ILE B N 1
ATOM 2569 C CA . ILE B 1 27 ? -10.531 -2.447 11.125 1 98.25 27 ILE B CA 1
ATOM 2570 C C . ILE B 1 27 ? -11.531 -3.541 10.758 1 98.25 27 ILE B C 1
ATOM 2572 O O . ILE B 1 27 ? -11.164 -4.551 10.148 1 98.25 27 ILE B O 1
ATOM 2576 N N . THR B 1 28 ? -12.812 -3.33 11.102 1 97.19 28 THR B N 1
ATOM 2577 C CA . THR B 1 28 ? -13.828 -4.352 10.875 1 97.19 28 THR B CA 1
ATOM 2578 C C . THR B 1 28 ? -14.695 -3.992 9.68 1 97.19 28 THR B C 1
ATOM 2580 O O . THR B 1 28 ? -15.281 -4.871 9.039 1 97.19 28 THR B O 1
ATOM 2583 N N . LYS B 1 29 ? -14.859 -2.678 9.43 1 98.31 29 LYS B N 1
ATOM 2584 C CA . LYS B 1 29 ? -15.609 -2.152 8.297 1 98.31 29 LYS B CA 1
ATOM 2585 C C . LYS B 1 29 ? -14.828 -1.07 7.562 1 98.31 29 LYS B C 1
ATOM 2587 O O . LYS B 1 29 ? -14.359 -0.108 8.18 1 98.31 29 LYS B O 1
ATOM 2592 N N . LEU B 1 30 ? -14.664 -1.297 6.309 1 98.81 30 LEU B N 1
ATOM 2593 C CA . LEU B 1 30 ? -13.961 -0.334 5.461 1 98.81 30 LEU B CA 1
ATOM 2594 C C . LEU B 1 30 ? -14.844 0.109 4.301 1 98.81 30 LEU B C 1
ATOM 2596 O O . LEU B 1 30 ? -15.133 -0.678 3.395 1 98.81 30 LEU B O 1
ATOM 2600 N N . HIS B 1 31 ? -15.352 1.338 4.371 1 98.94 31 HIS B N 1
ATOM 2601 C CA . HIS B 1 31 ? -16.125 1.924 3.289 1 98.94 31 HIS B CA 1
ATOM 2602 C C . HIS B 1 31 ? -15.258 2.766 2.365 1 98.94 31 HIS B C 1
ATOM 2604 O O . HIS B 1 31 ? -14.453 3.572 2.834 1 98.94 31 HIS B O 1
ATOM 2610 N N . LEU B 1 32 ? -15.383 2.469 1.128 1 98.94 32 LEU B N 1
ATOM 2611 C CA . LEU B 1 32 ? -14.68 3.238 0.109 1 98.94 32 LEU B CA 1
ATOM 2612 C C . LEU B 1 32 ? -15.656 4.062 -0.723 1 98.94 32 LEU B C 1
ATOM 2614 O O . LEU B 1 32 ? -16.672 3.543 -1.177 1 98.94 32 LEU B O 1
ATOM 2618 N N . TYR B 1 33 ? -15.32 5.383 -0.875 1 98.94 33 TYR B N 1
ATOM 2619 C CA . TYR B 1 33 ? -16.188 6.281 -1.635 1 98.94 33 TYR B CA 1
ATOM 2620 C C . TYR B 1 33 ? -15.367 7.109 -2.625 1 98.94 33 TYR B C 1
ATOM 2622 O O . TYR B 1 33 ? -14.258 7.547 -2.312 1 98.94 33 TYR B O 1
ATOM 2630 N N . ASP B 1 34 ? -15.906 7.293 -3.736 1 98.75 34 ASP B N 1
ATOM 2631 C CA . ASP B 1 34 ? -15.438 8.281 -4.703 1 98.75 34 ASP B CA 1
ATOM 2632 C C . ASP B 1 34 ? -16.547 8.68 -5.668 1 98.75 34 ASP B C 1
ATOM 2634 O O . ASP B 1 34 ? -17.578 8.016 -5.738 1 98.75 34 ASP B O 1
ATOM 2638 N N . ILE B 1 35 ? -16.297 9.75 -6.344 1 97.75 35 ILE B N 1
ATOM 2639 C CA . ILE B 1 35 ? -17.297 10.188 -7.316 1 97.75 35 ILE B CA 1
ATOM 2640 C C . ILE B 1 35 ? -17.219 9.305 -8.562 1 97.75 35 ILE B C 1
ATOM 2642 O O . ILE B 1 35 ? -18.219 9.141 -9.266 1 97.75 35 ILE B O 1
ATOM 2646 N N . VAL B 1 36 ? -16.078 8.68 -8.758 1 96 36 VAL B N 1
ATOM 2647 C CA . VAL B 1 36 ? -15.922 7.844 -9.945 1 96 36 VAL B CA 1
ATOM 2648 C C . VAL B 1 36 ? -14.992 6.672 -9.633 1 96 36 VAL B C 1
ATOM 2650 O O . VAL B 1 36 ? -14.227 6.719 -8.664 1 96 36 VAL B O 1
ATOM 2653 N N . ARG B 1 37 ? -15.062 5.512 -10.359 1 96.5 37 ARG B N 1
ATOM 2654 C CA . ARG B 1 37 ? -14.133 4.395 -10.461 1 96.5 37 ARG B CA 1
ATOM 2655 C C . ARG B 1 37 ? -14.023 3.645 -9.141 1 96.5 37 ARG B C 1
ATOM 2657 O O . ARG B 1 37 ? -13.195 2.748 -8.992 1 96.5 37 ARG B O 1
ATOM 2664 N N . CYS B 1 38 ? -14.891 3.916 -8.141 1 98.06 38 CYS B N 1
ATOM 2665 C CA . CYS B 1 38 ? -14.75 3.375 -6.793 1 98.06 38 CYS B CA 1
ATOM 2666 C C . CYS B 1 38 ? -15.062 1.884 -6.773 1 98.06 38 CYS B C 1
ATOM 2668 O O . CYS B 1 38 ? -14.414 1.119 -6.055 1 98.06 38 CYS B O 1
ATOM 2670 N N . PRO B 1 39 ? -16.016 1.395 -7.625 1 98.06 39 PRO B N 1
ATOM 2671 C CA . PRO B 1 39 ? -16.328 -0.034 -7.586 1 98.06 39 PRO B CA 1
ATOM 2672 C C . PRO B 1 39 ? -15.141 -0.917 -7.941 1 98.06 39 PRO B C 1
ATOM 2674 O O . PRO B 1 39 ? -14.93 -1.957 -7.312 1 98.06 39 PRO B O 1
ATOM 2677 N N . GLY B 1 40 ? -14.344 -0.51 -8.898 1 98 40 GLY B N 1
ATOM 2678 C CA . GLY B 1 40 ? -13.164 -1.27 -9.273 1 98 40 GLY B CA 1
ATOM 2679 C C . GLY B 1 40 ? -12.141 -1.376 -8.148 1 98 40 GLY B C 1
ATOM 2680 O O . GLY B 1 40 ? -11.594 -2.451 -7.906 1 98 40 GLY B O 1
ATOM 2681 N N . VAL B 1 41 ? -11.898 -0.218 -7.445 1 98.25 41 VAL B N 1
ATOM 2682 C CA . VAL B 1 41 ? -10.977 -0.186 -6.32 1 98.25 41 VAL B CA 1
ATOM 2683 C C . VAL B 1 41 ? -11.5 -1.073 -5.191 1 98.25 41 VAL B C 1
ATOM 2685 O O . VAL B 1 41 ? -10.742 -1.845 -4.598 1 98.25 41 VAL B O 1
ATOM 2688 N N . GLY B 1 42 ? -12.789 -0.974 -4.977 1 98.62 42 GLY B N 1
ATOM 2689 C CA . GLY B 1 42 ? -13.406 -1.761 -3.922 1 98.62 42 GLY B CA 1
ATOM 2690 C C . GLY B 1 42 ? -13.328 -3.256 -4.168 1 98.62 42 GLY B C 1
ATOM 2691 O O . GLY B 1 42 ? -13.023 -4.027 -3.256 1 98.62 42 GLY B O 1
ATOM 2692 N N . ALA B 1 43 ? -13.617 -3.672 -5.395 1 98.44 43 ALA B N 1
ATOM 2693 C CA . ALA B 1 43 ? -13.523 -5.086 -5.746 1 98.44 43 ALA B CA 1
ATOM 2694 C C . ALA B 1 43 ? -12.102 -5.605 -5.539 1 98.44 43 ALA B C 1
ATOM 2696 O O . ALA B 1 43 ? -11.906 -6.684 -4.977 1 98.44 43 ALA B O 1
ATOM 2697 N N . ASP B 1 44 ? -11.148 -4.832 -5.922 1 98.62 44 ASP B N 1
ATOM 2698 C CA . ASP B 1 44 ? -9.742 -5.188 -5.797 1 98.62 44 ASP B CA 1
ATOM 2699 C C . ASP B 1 44 ? -9.328 -5.312 -4.332 1 98.62 44 ASP B C 1
ATOM 2701 O O . ASP B 1 44 ? -8.875 -6.375 -3.898 1 98.62 44 ASP B O 1
ATOM 2705 N N . VAL B 1 45 ? -9.633 -4.305 -3.535 1 98.81 45 VAL B N 1
ATOM 2706 C CA . VAL B 1 45 ? -9.258 -4.238 -2.127 1 98.81 45 VAL B CA 1
ATOM 2707 C C . VAL B 1 45 ? -9.992 -5.324 -1.345 1 98.81 45 VAL B C 1
ATOM 2709 O O . VAL B 1 45 ? -9.43 -5.922 -0.422 1 98.81 45 VAL B O 1
ATOM 2712 N N . SER B 1 46 ? -11.211 -5.629 -1.746 1 98.5 46 SER B N 1
ATOM 2713 C CA . SER B 1 46 ? -12.039 -6.586 -1.013 1 98.5 46 SER B CA 1
ATOM 2714 C C . SER B 1 46 ? -11.492 -8 -1.153 1 98.5 46 SER B C 1
ATOM 2716 O O . SER B 1 46 ? -11.844 -8.891 -0.368 1 98.5 46 SER B O 1
ATOM 2718 N N . HIS B 1 47 ? -10.641 -8.234 -2.152 1 98.62 47 HIS B N 1
ATOM 2719 C CA . HIS B 1 47 ? -10.102 -9.57 -2.369 1 98.62 47 HIS B CA 1
ATOM 2720 C C . HIS B 1 47 ? -8.969 -9.867 -1.396 1 98.62 47 HIS B C 1
ATOM 2722 O O . HIS B 1 47 ? -8.539 -11.016 -1.268 1 98.62 47 HIS B O 1
ATOM 2728 N N . ILE B 1 48 ? -8.445 -8.875 -0.688 1 98.69 48 ILE B N 1
ATOM 2729 C CA . ILE B 1 48 ? -7.371 -9.078 0.279 1 98.69 48 ILE B CA 1
ATOM 2730 C C . ILE B 1 48 ? -7.91 -9.805 1.507 1 98.69 48 ILE B C 1
ATOM 2732 O O . ILE B 1 48 ? -8.984 -9.469 2.014 1 98.69 48 ILE B O 1
ATOM 2736 N N . ASN B 1 49 ? -7.188 -10.812 1.96 1 97.88 49 ASN B N 1
ATOM 2737 C CA . ASN B 1 49 ? -7.738 -11.734 2.943 1 97.88 49 ASN B CA 1
ATOM 2738 C C . ASN B 1 49 ? -7.508 -11.242 4.367 1 97.88 49 ASN B C 1
ATOM 2740 O O . ASN B 1 49 ? -6.848 -11.914 5.164 1 97.88 49 ASN B O 1
ATOM 2744 N N . THR B 1 50 ? -8.039 -10.133 4.75 1 96.25 50 THR B N 1
ATOM 2745 C CA . THR B 1 50 ? -8.25 -9.703 6.133 1 96.25 50 THR B CA 1
ATOM 2746 C C . THR B 1 50 ? -9.734 -9.672 6.469 1 96.25 50 THR B C 1
ATOM 2748 O O . THR B 1 50 ? -10.586 -9.75 5.574 1 96.25 50 THR B O 1
ATOM 2751 N N . ASP B 1 51 ? -10.102 -9.531 7.676 1 92.94 51 ASP B N 1
ATOM 2752 C CA . ASP B 1 51 ? -11.453 -9.859 8.109 1 92.94 51 ASP B CA 1
ATOM 2753 C C . ASP B 1 51 ? -12.398 -8.68 7.887 1 92.94 51 ASP B C 1
ATOM 2755 O O . ASP B 1 51 ? -13.625 -8.844 7.938 1 92.94 51 ASP B O 1
ATOM 2759 N N . SER B 1 52 ? -11.844 -7.523 7.562 1 95.31 52 SER B N 1
ATOM 2760 C CA . SER B 1 52 ? -12.703 -6.355 7.414 1 95.31 52 SER B CA 1
ATOM 2761 C C . SER B 1 52 ? -13.656 -6.52 6.234 1 95.31 52 SER B C 1
ATOM 2763 O O . SER B 1 52 ? -13.281 -7.066 5.195 1 95.31 52 SER B O 1
ATOM 2765 N N . GLU B 1 53 ? -14.867 -6.113 6.371 1 96.44 53 GLU B N 1
ATOM 2766 C CA . GLU B 1 53 ? -15.812 -6.02 5.266 1 96.44 53 GLU B CA 1
ATOM 2767 C C . GLU B 1 53 ? -15.609 -4.73 4.473 1 96.44 53 GLU B C 1
ATOM 2769 O O . GLU B 1 53 ? -15.562 -3.641 5.051 1 96.44 53 GLU B O 1
ATOM 2774 N N . VAL B 1 54 ? -15.531 -4.855 3.166 1 98.38 54 VAL B N 1
ATOM 2775 C CA . VAL B 1 54 ? -15.352 -3.695 2.297 1 98.38 54 VAL B CA 1
ATOM 2776 C C . VAL B 1 54 ? -16.656 -3.406 1.55 1 98.38 54 VAL B C 1
ATOM 2778 O O . VAL B 1 54 ? -17.25 -4.305 0.944 1 98.38 54 VAL B O 1
ATOM 2781 N N . LYS B 1 55 ? -17.125 -2.203 1.633 1 98.56 55 LYS B N 1
ATOM 2782 C CA . LYS B 1 55 ? -18.234 -1.737 0.807 1 98.56 55 LYS B CA 1
ATOM 2783 C C . LYS B 1 55 ? -17.828 -0.515 -0.014 1 98.56 55 LYS B C 1
ATOM 2785 O O . LYS B 1 55 ? -17.016 0.295 0.428 1 98.56 55 LYS B O 1
ATOM 2790 N N . THR B 1 56 ? -18.406 -0.438 -1.153 1 98.62 56 THR B N 1
ATOM 2791 C CA . THR B 1 56 ? -18.078 0.645 -2.072 1 98.62 56 THR B CA 1
ATOM 2792 C C . THR B 1 56 ? -19.297 1.521 -2.344 1 98.62 56 THR B C 1
ATOM 2794 O O . THR B 1 56 ? -20.422 1.023 -2.398 1 98.62 56 THR B O 1
ATOM 2797 N N . PHE B 1 57 ? -19.016 2.775 -2.438 1 98.75 57 PHE B N 1
ATOM 2798 C CA . PHE B 1 57 ? -20.031 3.791 -2.713 1 98.75 57 PHE B CA 1
ATOM 2799 C C . PHE B 1 57 ? -19.547 4.766 -3.777 1 98.75 57 PHE B C 1
ATOM 2801 O O . PHE B 1 57 ? -18.391 5.184 -3.758 1 98.75 57 PHE B O 1
ATOM 2808 N N . GLN B 1 58 ? -20.391 5.047 -4.73 1 98.38 58 GLN B N 1
ATOM 2809 C CA . GLN B 1 58 ? -19.969 5.906 -5.832 1 98.38 58 GLN B CA 1
ATOM 2810 C C . GLN B 1 58 ? -21.031 6.969 -6.129 1 98.38 58 GLN B C 1
ATOM 2812 O O . GLN B 1 58 ? -22.234 6.68 -6.141 1 98.38 58 GLN B O 1
ATOM 2817 N N . GLY B 1 59 ? -20.562 8.164 -6.398 1 97.88 59 GLY B N 1
ATOM 2818 C CA . GLY B 1 59 ? -21.453 9.258 -6.738 1 97.88 59 GLY B CA 1
ATOM 2819 C C . GLY B 1 59 ? -22 9.977 -5.52 1 97.88 59 GLY B C 1
ATOM 2820 O O . GLY B 1 59 ? -22.125 9.383 -4.445 1 97.88 59 GLY B O 1
ATOM 2821 N N . ALA B 1 60 ? -22.391 11.188 -5.742 1 96.81 60 ALA B N 1
ATOM 2822 C CA . ALA B 1 60 ? -22.828 12.055 -4.648 1 96.81 60 ALA B CA 1
ATOM 2823 C C . ALA B 1 60 ? -24.016 11.438 -3.9 1 96.81 60 ALA B C 1
ATOM 2825 O O . ALA B 1 60 ? -24.141 11.602 -2.686 1 96.81 60 ALA B O 1
ATOM 2826 N N . THR B 1 61 ? -24.812 10.641 -4.578 1 97.5 61 THR B N 1
ATOM 2827 C CA . THR B 1 61 ? -26.047 10.125 -4.004 1 97.5 61 THR B CA 1
ATOM 2828 C C . THR B 1 61 ? -25.766 9.023 -2.99 1 97.5 61 THR B C 1
ATOM 2830 O O . THR B 1 61 ? -26.594 8.711 -2.141 1 97.5 61 THR B O 1
ATOM 2833 N N . GLN B 1 62 ? -24.516 8.453 -3.039 1 98.62 62 GLN B N 1
ATOM 2834 C CA . GLN B 1 62 ? -24.219 7.328 -2.152 1 98.62 62 GLN B CA 1
ATOM 2835 C C . GLN B 1 62 ? -23.344 7.762 -0.989 1 98.62 62 GLN B C 1
ATOM 2837 O O . GLN B 1 62 ? -22.984 6.949 -0.135 1 98.62 62 GLN B O 1
ATOM 2842 N N . LEU B 1 63 ? -23 9.031 -0.958 1 98.75 63 LEU B N 1
ATOM 2843 C CA . LEU B 1 63 ? -22.078 9.523 0.052 1 98.75 63 LEU B CA 1
ATOM 2844 C C . LEU B 1 63 ? -22.656 9.359 1.452 1 98.75 63 LEU B C 1
ATOM 2846 O O . LEU B 1 63 ? -21.969 8.883 2.359 1 98.75 63 LEU B O 1
ATOM 2850 N N . LYS B 1 64 ? -23.875 9.75 1.638 1 98.56 64 LYS B N 1
ATOM 2851 C CA . LYS B 1 64 ? -24.484 9.664 2.961 1 98.56 64 LYS B CA 1
ATOM 2852 C C . LYS B 1 64 ? -24.531 8.219 3.459 1 98.56 64 LYS B C 1
ATOM 2854 O O . LYS B 1 64 ? -24.219 7.953 4.621 1 98.56 64 LYS B O 1
ATOM 2859 N N . GLU B 1 65 ? -24.953 7.32 2.58 1 98.75 65 GLU B N 1
ATOM 2860 C CA . GLU B 1 65 ? -24.984 5.902 2.936 1 98.75 65 GLU B CA 1
ATOM 2861 C C . GLU B 1 65 ? -23.594 5.398 3.307 1 98.75 65 GLU B C 1
ATOM 2863 O O . GLU B 1 65 ? -23.438 4.625 4.254 1 98.75 65 GLU B O 1
ATOM 2868 N N . CYS B 1 66 ? -22.578 5.82 2.625 1 98.81 66 CYS B N 1
ATOM 2869 C CA . CYS B 1 66 ? -21.188 5.457 2.887 1 98.81 66 CYS B CA 1
ATOM 2870 C C . CYS B 1 66 ? -20.797 5.809 4.312 1 98.81 66 CYS B C 1
ATOM 2872 O O . CYS B 1 66 ? -20.031 5.074 4.949 1 98.81 66 CYS B O 1
ATOM 2874 N N . LEU B 1 67 ? -21.344 6.844 4.809 1 98.88 67 LEU B N 1
ATOM 2875 C CA . LEU B 1 67 ? -20.859 7.453 6.043 1 98.88 67 LEU B CA 1
ATOM 2876 C C . LEU B 1 67 ? -21.625 6.926 7.25 1 98.88 67 LEU B C 1
ATOM 2878 O O . LEU B 1 67 ? -21.219 7.125 8.391 1 98.88 67 LEU B O 1
ATOM 2882 N N . GLU B 1 68 ? -22.734 6.238 7 1 98.56 68 GLU B N 1
ATOM 2883 C CA . GLU B 1 68 ? -23.562 5.75 8.102 1 98.56 68 GLU B CA 1
ATOM 2884 C C . GLU B 1 68 ? -22.781 4.793 9 1 98.56 68 GLU B C 1
ATOM 2886 O O . GLU B 1 68 ? -22.281 3.771 8.531 1 98.56 68 GLU B O 1
ATOM 2891 N N . GLY B 1 69 ? -22.594 5.172 10.227 1 97.5 69 GLY B N 1
ATOM 2892 C CA . GLY B 1 69 ? -22 4.297 11.227 1 97.5 69 GLY B CA 1
ATOM 2893 C C . GLY B 1 69 ? -20.484 4.363 11.25 1 97.5 69 GLY B C 1
ATOM 2894 O O . GLY B 1 69 ? -19.844 3.623 11.992 1 97.5 69 GLY B O 1
ATOM 2895 N N . MET B 1 70 ? -19.953 5.254 10.547 1 98.75 70 MET B N 1
ATOM 2896 C CA . MET B 1 70 ? -18.484 5.328 10.477 1 98.75 70 MET B CA 1
ATOM 2897 C C . MET B 1 70 ? -17.922 6.047 11.695 1 98.75 70 MET B C 1
ATOM 2899 O O . MET B 1 70 ? -18.5 7.027 12.172 1 98.75 70 MET B O 1
ATOM 2903 N N . GLN B 1 71 ? -16.812 5.531 12.203 1 98.75 71 GLN B N 1
ATOM 2904 C CA . GLN B 1 71 ? -16.141 6.09 13.367 1 98.75 71 GLN B CA 1
ATOM 2905 C C . GLN B 1 71 ? -14.977 6.988 12.953 1 98.75 71 GLN B C 1
ATOM 2907 O O . GLN B 1 71 ? -14.648 7.953 13.648 1 98.75 71 GLN B O 1
ATOM 2912 N N . ILE B 1 72 ? -14.305 6.648 11.93 1 98.94 72 ILE B N 1
ATOM 2913 C CA . ILE B 1 72 ? -13.18 7.395 11.383 1 98.94 72 ILE B CA 1
ATOM 2914 C C . ILE B 1 72 ? -13.414 7.672 9.898 1 98.94 72 ILE B C 1
ATOM 2916 O O . ILE B 1 72 ? -13.773 6.77 9.141 1 98.94 72 ILE B O 1
ATOM 2920 N N . VAL B 1 73 ? -13.305 8.883 9.516 1 99 73 VAL B N 1
ATOM 2921 C CA . VAL B 1 73 ? -13.445 9.305 8.133 1 99 73 VAL B CA 1
ATOM 2922 C C . VAL B 1 73 ? -12.133 9.93 7.648 1 99 73 VAL B C 1
ATOM 2924 O O . VAL B 1 73 ? -11.641 10.891 8.242 1 99 73 VAL B O 1
ATOM 2927 N N . VAL B 1 74 ? -11.539 9.352 6.641 1 98.94 74 VAL B N 1
ATOM 2928 C CA . VAL B 1 74 ? -10.305 9.836 6.027 1 98.94 74 VAL B CA 1
ATOM 2929 C C . VAL B 1 74 ? -10.625 10.523 4.703 1 98.94 74 VAL B C 1
ATOM 2931 O O . VAL B 1 74 ? -11.289 9.953 3.84 1 98.94 74 VAL B O 1
ATOM 2934 N N . ILE B 1 75 ? -10.117 11.734 4.504 1 98.94 75 ILE B N 1
ATOM 2935 C CA . ILE B 1 75 ? -10.516 12.523 3.346 1 98.94 75 ILE B CA 1
ATOM 2936 C C . ILE B 1 75 ? -9.289 12.906 2.531 1 98.94 75 ILE B C 1
ATOM 2938 O O . ILE B 1 75 ? -8.75 14.008 2.686 1 98.94 75 ILE B O 1
ATOM 2942 N N . PRO B 1 76 ? -8.875 12.023 1.694 1 98.75 76 PRO B N 1
ATOM 2943 C CA . PRO B 1 76 ? -7.812 12.344 0.741 1 98.75 76 PRO B CA 1
ATOM 2944 C C . PRO B 1 76 ? -8.344 12.953 -0.556 1 98.75 76 PRO B C 1
ATOM 2946 O O . PRO B 1 76 ? -7.574 13.227 -1.476 1 98.75 76 PRO B O 1
ATOM 2949 N N . ALA B 1 77 ? -9.609 13.211 -0.633 1 98.12 77 ALA B N 1
ATOM 2950 C CA . ALA B 1 77 ? -10.25 13.656 -1.866 1 98.12 77 ALA B CA 1
ATOM 2951 C C . ALA B 1 77 ? -9.703 15.016 -2.305 1 98.12 77 ALA B C 1
ATOM 2953 O O . ALA B 1 77 ? -9.445 15.883 -1.471 1 98.12 77 ALA B O 1
ATOM 2954 N N . GLY B 1 78 ? -9.562 15.227 -3.527 1 93.62 78 GLY B N 1
ATOM 2955 C CA . GLY B 1 78 ? -9.078 16.453 -4.133 1 93.62 78 GLY B CA 1
ATOM 2956 C C . GLY B 1 78 ? -8.492 16.25 -5.516 1 93.62 78 GLY B C 1
ATOM 2957 O O . GLY B 1 78 ? -8.469 15.133 -6.027 1 93.62 78 GLY B O 1
ATOM 2958 N N . VAL B 1 79 ? -8.148 17.297 -6.086 1 89.06 79 VAL B N 1
ATOM 2959 C CA . VAL B 1 79 ? -7.492 17.25 -7.387 1 89.06 79 VAL B CA 1
ATOM 2960 C C . VAL B 1 79 ? -6.074 17.797 -7.273 1 89.06 79 VAL B C 1
ATOM 2962 O O . VAL B 1 79 ? -5.816 18.703 -6.477 1 89.06 79 VAL B O 1
ATOM 2965 N N . PRO B 1 80 ? -5.172 17.109 -7.945 1 80.19 80 PRO B N 1
ATOM 2966 C CA . PRO B 1 80 ? -3.844 17.734 -8.023 1 80.19 80 PRO B CA 1
ATOM 2967 C C . PRO B 1 80 ? -3.826 18.984 -8.883 1 80.19 80 PRO B C 1
ATOM 2969 O O . PRO B 1 80 ? -4.75 19.219 -9.672 1 80.19 80 PRO B O 1
ATOM 2972 N N . ARG B 1 81 ? -2.791 19.828 -8.586 1 75.69 81 ARG B N 1
ATOM 2973 C CA . ARG B 1 81 ? -2.664 21.016 -9.438 1 75.69 81 ARG B CA 1
ATOM 2974 C C . ARG B 1 81 ? -2.396 20.609 -10.883 1 75.69 81 ARG B C 1
ATOM 2976 O O . ARG B 1 81 ? -1.509 19.812 -11.156 1 75.69 81 ARG B O 1
ATOM 2983 N N . LYS B 1 82 ? -3.148 21 -11.773 1 76.44 82 LYS B N 1
ATOM 2984 C CA . LYS B 1 82 ? -2.986 20.766 -13.203 1 76.44 82 LYS B CA 1
ATOM 2985 C C . LYS B 1 82 ? -2.34 21.953 -13.898 1 76.44 82 LYS B C 1
ATOM 2987 O O . LYS B 1 82 ? -2.377 23.078 -13.375 1 76.44 82 LYS B O 1
ATOM 2992 N N . PRO B 1 83 ? -1.655 21.625 -15.008 1 78.56 83 PRO B N 1
ATOM 2993 C CA . PRO B 1 83 ? -1.105 22.75 -15.758 1 78.56 83 PRO B CA 1
ATOM 2994 C C . PRO B 1 83 ? -2.137 23.844 -16.016 1 78.56 83 PRO B C 1
ATOM 2996 O O . PRO B 1 83 ? -3.283 23.547 -16.359 1 78.56 83 PRO B O 1
ATOM 2999 N N . GLY B 1 84 ? -1.767 25.062 -15.781 1 83.56 84 GLY B N 1
ATOM 3000 C CA . GLY B 1 84 ? -2.65 26.188 -16.031 1 83.56 84 GLY B CA 1
ATOM 3001 C C . GLY B 1 84 ? -3.479 26.578 -14.812 1 83.56 84 GLY B C 1
ATOM 3002 O O . GLY B 1 84 ? -4.086 27.656 -14.789 1 83.56 84 GLY B O 1
ATOM 3003 N N . MET B 1 85 ? -3.518 25.734 -13.836 1 83.5 85 MET B N 1
ATOM 3004 C CA . MET B 1 85 ? -4.312 26 -12.641 1 83.5 85 MET B CA 1
ATOM 3005 C C . MET B 1 85 ? -3.561 26.922 -11.68 1 83.5 85 MET B C 1
ATOM 3007 O O . MET B 1 85 ? -2.398 26.672 -11.359 1 83.5 85 MET B O 1
ATOM 3011 N N . THR B 1 86 ? -4.309 28.016 -11.32 1 87.06 86 THR B N 1
ATOM 3012 C CA . THR B 1 86 ? -3.725 28.891 -10.297 1 87.06 86 THR B CA 1
ATOM 3013 C C . THR B 1 86 ? -3.834 28.25 -8.922 1 87.06 86 THR B C 1
ATOM 3015 O O . THR B 1 86 ? -4.594 27.297 -8.727 1 87.06 86 THR B O 1
ATOM 3018 N N . ARG B 1 87 ? -3.107 28.766 -8.031 1 82.69 87 ARG B N 1
ATOM 3019 C CA . ARG B 1 87 ? -3.205 28.312 -6.645 1 82.69 87 ARG B CA 1
ATOM 3020 C C . ARG B 1 87 ? -4.605 28.562 -6.09 1 82.69 87 ARG B C 1
ATOM 3022 O O . ARG B 1 87 ? -5.133 27.719 -5.348 1 82.69 87 ARG B O 1
ATOM 3029 N N . ASP B 1 88 ? -5.137 29.609 -6.461 1 89.31 88 ASP B N 1
ATOM 3030 C CA . ASP B 1 88 ? -6.477 29.953 -5.996 1 89.31 88 ASP B CA 1
ATOM 3031 C C . ASP B 1 88 ? -7.52 29 -6.57 1 89.31 88 ASP B C 1
ATOM 3033 O O . ASP B 1 88 ? -8.477 28.625 -5.883 1 89.31 88 ASP B O 1
ATOM 3037 N N . ASP B 1 89 ? -7.363 28.641 -7.781 1 90.5 89 ASP B N 1
ATOM 3038 C CA . ASP B 1 89 ? -8.266 27.672 -8.391 1 90.5 89 ASP B CA 1
ATOM 3039 C C . ASP B 1 89 ? -8.211 26.344 -7.648 1 90.5 89 ASP B C 1
ATOM 3041 O O . ASP B 1 89 ? -9.25 25.766 -7.324 1 90.5 89 ASP B O 1
ATOM 3045 N N . LEU B 1 90 ? -7.016 25.906 -7.418 1 88.81 90 LEU B N 1
ATOM 3046 C CA . LEU B 1 90 ? -6.828 24.656 -6.688 1 88.81 90 LEU B CA 1
ATOM 3047 C C . LEU B 1 90 ? -7.469 24.734 -5.309 1 88.81 90 LEU B C 1
ATOM 3049 O O . LEU B 1 90 ? -8.172 23.812 -4.895 1 88.81 90 LEU B O 1
ATOM 3053 N N . PH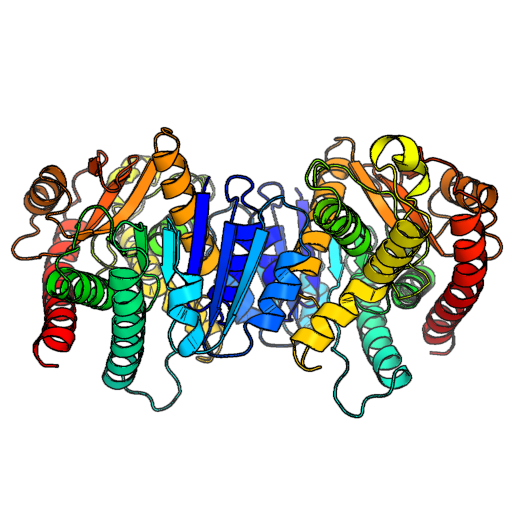E B 1 91 ? -7.289 25.828 -4.68 1 93.94 91 PHE B N 1
ATOM 3054 C CA . PHE B 1 91 ? -7.863 26.016 -3.354 1 93.94 91 PHE B CA 1
ATOM 3055 C C . PHE B 1 91 ? -9.383 25.953 -3.406 1 93.94 91 PHE B C 1
ATOM 3057 O O . PHE B 1 91 ? -10 25.234 -2.621 1 93.94 91 PHE B O 1
ATOM 3064 N N . ASN B 1 92 ? -10.008 26.609 -4.312 1 95.19 92 ASN B N 1
ATOM 3065 C CA . ASN B 1 92 ? -11.461 26.672 -4.387 1 95.19 92 ASN B CA 1
ATOM 3066 C C . ASN B 1 92 ? -12.07 25.297 -4.676 1 95.19 92 ASN B C 1
ATOM 3068 O O . ASN B 1 92 ? -13.094 24.938 -4.094 1 95.19 92 ASN B O 1
ATOM 3072 N N . ILE B 1 93 ? -11.43 24.625 -5.488 1 95.31 93 ILE B N 1
ATOM 3073 C CA . ILE B 1 93 ? -11.945 23.312 -5.852 1 95.31 93 ILE B CA 1
ATOM 3074 C C . ILE B 1 93 ? -11.859 22.375 -4.648 1 95.31 93 ILE B C 1
ATOM 3076 O O . ILE B 1 93 ? -12.859 21.781 -4.242 1 95.31 93 ILE B O 1
ATOM 3080 N N . ASN B 1 94 ? -10.672 22.266 -4.016 1 96.75 94 ASN B N 1
ATOM 3081 C CA . ASN B 1 94 ? -10.492 21.344 -2.906 1 96.75 94 ASN B CA 1
ATOM 3082 C C . ASN B 1 94 ? -11.258 21.797 -1.668 1 96.75 94 ASN B C 1
ATOM 3084 O O . ASN B 1 94 ? -11.742 20.969 -0.898 1 96.75 94 ASN B O 1
ATOM 3088 N N . ALA B 1 95 ? -11.383 23.109 -1.543 1 97.69 95 ALA B N 1
ATOM 3089 C CA . ALA B 1 95 ? -12.211 23.641 -0.467 1 97.69 95 ALA B CA 1
ATOM 3090 C C . ALA B 1 95 ? -13.664 23.203 -0.618 1 97.69 95 ALA B C 1
ATOM 3092 O O . ALA B 1 95 ? -14.305 22.812 0.361 1 97.69 95 ALA B O 1
ATOM 3093 N N . GLY B 1 96 ? -14.18 23.297 -1.862 1 97.88 96 GLY B N 1
ATOM 3094 C CA . GLY B 1 96 ? -15.539 22.859 -2.131 1 97.88 96 GLY B CA 1
ATOM 3095 C C . GLY B 1 96 ? -15.734 21.375 -1.872 1 97.88 96 GLY B C 1
ATOM 3096 O O . GLY B 1 96 ? -16.75 20.969 -1.306 1 97.88 96 GLY B O 1
ATOM 3097 N N . ILE B 1 97 ? -14.797 20.609 -2.24 1 98.12 97 ILE B N 1
ATOM 3098 C CA . ILE B 1 97 ? -14.859 19.156 -2.053 1 98.12 97 ILE B CA 1
ATOM 3099 C C . ILE B 1 97 ? -14.898 18.844 -0.561 1 98.12 97 ILE B C 1
ATOM 3101 O O . ILE B 1 97 ? -15.773 18.094 -0.102 1 98.12 97 ILE B O 1
ATOM 3105 N N . VAL B 1 98 ? -14.008 19.422 0.203 1 98.62 98 VAL B N 1
ATOM 3106 C CA . VAL B 1 98 ? -13.938 19.141 1.635 1 98.62 98 VAL B CA 1
ATOM 3107 C C . VAL B 1 98 ? -15.211 19.641 2.316 1 98.62 98 VAL B C 1
ATOM 3109 O O . VAL B 1 98 ? -15.781 18.953 3.168 1 98.62 98 VAL B O 1
ATOM 3112 N N . ARG B 1 99 ? -15.656 20.828 1.896 1 98.5 99 ARG B N 1
ATOM 3113 C CA . ARG B 1 99 ? -16.906 21.359 2.441 1 98.5 99 ARG B CA 1
ATOM 3114 C C . ARG B 1 99 ? -18.047 20.375 2.254 1 98.5 99 ARG B C 1
ATOM 3116 O O . ARG B 1 99 ? -18.75 20.047 3.209 1 98.5 99 ARG B O 1
ATOM 3123 N N . ASP B 1 100 ? -18.188 19.859 1.05 1 98.31 100 ASP B N 1
ATOM 3124 C CA . ASP B 1 100 ? -19.312 18.969 0.735 1 98.31 100 ASP B CA 1
ATOM 3125 C C . ASP B 1 100 ? -19.188 17.641 1.472 1 98.31 100 ASP B C 1
ATOM 3127 O O . ASP B 1 100 ? -20.188 17.109 1.969 1 98.31 100 ASP B O 1
ATOM 3131 N N . LEU B 1 101 ? -18.031 17.109 1.547 1 98.88 101 LEU B N 1
ATOM 3132 C CA . LEU B 1 101 ? -17.812 15.844 2.234 1 98.88 101 LEU B CA 1
ATOM 3133 C C . LEU B 1 101 ? -18.062 15.992 3.732 1 98.88 101 LEU B C 1
ATOM 3135 O O . LEU B 1 101 ? -18.703 15.133 4.34 1 98.88 101 LEU B O 1
ATOM 3139 N N . VAL B 1 102 ? -17.562 17.062 4.297 1 98.88 102 VAL B N 1
ATOM 3140 C CA . VAL B 1 102 ? -17.719 17.281 5.734 1 98.88 102 VAL B CA 1
ATOM 3141 C C . VAL B 1 102 ? -19.172 17.594 6.059 1 98.88 102 VAL B C 1
ATOM 3143 O O . VAL B 1 102 ? -19.688 17.203 7.105 1 98.88 102 VAL B O 1
ATOM 3146 N N . GLN B 1 103 ? -19.875 18.266 5.145 1 98.75 103 GLN B N 1
ATOM 3147 C CA . GLN B 1 103 ? -21.312 18.438 5.309 1 98.75 103 GLN B CA 1
ATOM 3148 C C . GLN B 1 103 ? -22.016 17.094 5.461 1 98.75 103 GLN B C 1
ATOM 3150 O O . GLN B 1 103 ? -22.875 16.922 6.324 1 98.75 103 GLN B O 1
ATOM 3155 N N . ALA B 1 104 ? -21.656 16.156 4.617 1 98.88 104 ALA B N 1
ATOM 3156 C CA . ALA B 1 104 ? -22.234 14.82 4.699 1 98.88 104 ALA B CA 1
ATOM 3157 C C . ALA B 1 104 ? -21.844 14.141 6.008 1 98.88 104 ALA B C 1
ATOM 3159 O O . ALA B 1 104 ? -22.656 13.414 6.594 1 98.88 104 ALA B O 1
ATOM 3160 N N . VAL B 1 105 ? -20.625 14.352 6.484 1 98.94 105 VAL B N 1
ATOM 3161 C CA . VAL B 1 105 ? -20.203 13.812 7.766 1 98.94 105 VAL B CA 1
ATOM 3162 C C . VAL B 1 105 ? -21.078 14.367 8.883 1 98.94 105 VAL B C 1
ATOM 3164 O O . VAL B 1 105 ? -21.547 13.617 9.742 1 98.94 105 VAL B O 1
ATOM 3167 N N . ALA B 1 106 ? -21.297 15.672 8.859 1 98.88 106 ALA B N 1
ATOM 3168 C CA . ALA B 1 106 ? -22.109 16.328 9.883 1 98.88 106 ALA B CA 1
ATOM 3169 C C . ALA B 1 106 ? -23.5 15.703 9.961 1 98.88 106 ALA B C 1
ATOM 3171 O O . ALA B 1 106 ? -24.062 15.586 11.047 1 98.88 106 ALA B O 1
ATOM 3172 N N . GLU B 1 107 ? -23.922 15.227 8.836 1 98.69 107 GLU B N 1
ATOM 3173 C CA . GLU B 1 107 ? -25.297 14.711 8.742 1 98.69 107 GLU B CA 1
ATOM 3174 C C . GLU B 1 107 ? -25.344 13.227 9.094 1 98.69 107 GLU B C 1
ATOM 3176 O O . GLU B 1 107 ? -26.281 12.773 9.766 1 98.69 107 GLU B O 1
ATOM 3181 N N . ALA B 1 108 ? -24.375 12.469 8.703 1 98.81 108 ALA B N 1
ATOM 3182 C CA . ALA B 1 108 ? -24.516 11.016 8.719 1 98.81 108 ALA B CA 1
ATOM 3183 C C . ALA B 1 108 ? -23.719 10.398 9.875 1 98.81 108 ALA B C 1
ATOM 3185 O O . ALA B 1 108 ? -24.078 9.336 10.383 1 98.81 108 ALA B O 1
ATOM 3186 N N . CYS B 1 109 ? -22.625 11.039 10.273 1 98.81 109 CYS B N 1
ATOM 3187 C CA . CYS B 1 109 ? -21.797 10.516 11.359 1 98.81 109 CYS B CA 1
ATOM 3188 C C . CYS B 1 109 ? -21.109 11.641 12.109 1 98.81 109 CYS B C 1
ATOM 3190 O O . CYS B 1 109 ? -19.875 11.688 12.164 1 98.81 109 CYS B O 1
ATOM 3192 N N . PRO B 1 110 ? -21.844 12.477 12.797 1 98.62 110 PRO B N 1
ATOM 3193 C CA . PRO B 1 110 ? -21.344 13.727 13.375 1 98.62 110 PRO B CA 1
ATOM 3194 C C . PRO B 1 110 ? -20.312 13.5 14.477 1 98.62 110 PRO B C 1
ATOM 3196 O O . PRO B 1 110 ? -19.625 14.438 14.891 1 98.62 110 PRO B O 1
ATOM 3199 N N . LYS B 1 111 ? -20.125 12.281 14.992 1 98.44 111 LYS B N 1
ATOM 3200 C CA . LYS B 1 111 ? -19.172 12.016 16.062 1 98.44 111 LYS B CA 1
ATOM 3201 C C . LYS B 1 111 ? -17.906 11.367 15.531 1 98.44 111 LYS B C 1
ATOM 3203 O O . LYS B 1 111 ? -17.016 11.016 16.297 1 98.44 111 LYS B O 1
ATOM 3208 N N . ALA B 1 112 ? -17.828 11.172 14.227 1 98.88 112 ALA B N 1
ATOM 3209 C CA . ALA B 1 112 ? -16.672 10.523 13.625 1 98.88 112 ALA B CA 1
ATOM 3210 C C . ALA B 1 112 ? -15.406 11.352 13.82 1 98.88 112 ALA B C 1
ATOM 3212 O O . ALA B 1 112 ? -15.477 12.578 13.93 1 98.88 112 ALA B O 1
ATOM 3213 N N . PHE B 1 113 ? -14.25 10.68 13.961 1 98.94 113 PHE B N 1
ATOM 3214 C CA . PHE B 1 113 ? -12.961 11.328 13.781 1 98.94 113 PHE B CA 1
ATOM 3215 C C . PHE B 1 113 ? -12.734 11.68 12.312 1 98.94 113 PHE B C 1
ATOM 3217 O O . PHE B 1 113 ? -12.812 10.805 11.445 1 98.94 113 PHE B O 1
ATOM 3224 N N . VAL B 1 114 ? -12.516 12.93 12.039 1 98.94 114 VAL B N 1
ATOM 3225 C CA . VAL B 1 114 ? -12.328 13.383 10.664 1 98.94 114 VAL B CA 1
ATOM 3226 C C . VAL B 1 114 ? -10.852 13.664 10.406 1 98.94 114 VAL B C 1
ATOM 3228 O O . VAL B 1 114 ? -10.266 14.562 11.023 1 98.94 114 VAL B O 1
ATOM 3231 N N . CYS B 1 115 ? -10.25 12.891 9.516 1 98.94 115 CYS B N 1
ATOM 3232 C CA . CYS B 1 115 ? -8.852 13.039 9.141 1 98.94 115 CYS B CA 1
ATOM 3233 C C . CYS B 1 115 ? -8.719 13.695 7.77 1 98.94 115 CYS B C 1
ATOM 3235 O O . CYS B 1 115 ? -8.961 13.062 6.742 1 98.94 115 CYS B O 1
ATOM 3237 N N . ILE B 1 116 ? -8.242 14.875 7.738 1 98.88 116 ILE B N 1
ATOM 3238 C CA . ILE B 1 116 ? -8.18 15.648 6.504 1 98.88 116 ILE B CA 1
ATOM 3239 C C . ILE B 1 116 ? -6.777 15.547 5.91 1 98.88 116 ILE B C 1
ATOM 3241 O O . ILE B 1 116 ? -5.805 16 6.52 1 98.88 116 ILE B O 1
ATOM 3245 N N . ILE B 1 117 ? -6.691 14.953 4.754 1 98.56 117 ILE B N 1
ATOM 3246 C CA . ILE B 1 117 ? -5.457 14.844 3.988 1 98.56 117 ILE B CA 1
ATOM 3247 C C . ILE B 1 117 ? -5.492 15.812 2.811 1 98.56 117 ILE B C 1
ATOM 3249 O O . ILE B 1 117 ? -4.445 16.266 2.34 1 98.56 117 ILE B O 1
ATOM 3253 N N . SER B 1 118 ? -6.68 16.266 2.416 1 97.75 118 SER B N 1
ATOM 3254 C CA . SER B 1 118 ? -6.898 17.125 1.262 1 97.75 118 SER B CA 1
ATOM 3255 C C . SER B 1 118 ? -6.148 18.453 1.407 1 97.75 118 SER B C 1
ATOM 3257 O O . SER B 1 118 ? -6.324 19.172 2.395 1 97.75 118 SER B O 1
ATOM 3259 N N . ASN B 1 119 ? -5.395 18.797 0.438 1 94.25 119 ASN B N 1
ATOM 3260 C CA . ASN B 1 119 ? -4.648 20.047 0.435 1 94.25 119 ASN B CA 1
ATOM 3261 C C . ASN B 1 119 ? -5.535 21.234 0.038 1 94.25 119 ASN B C 1
ATOM 3263 O O . ASN B 1 119 ? -6.488 21.062 -0.724 1 94.25 119 ASN B O 1
ATOM 3267 N N . PRO B 1 120 ? -5.18 22.359 0.598 1 96.19 120 PRO B N 1
ATOM 3268 C CA . PRO B 1 120 ? -4.172 22.641 1.621 1 96.19 120 PRO B CA 1
ATOM 3269 C C . PRO B 1 120 ? -4.684 22.391 3.039 1 96.19 120 PRO B C 1
ATOM 3271 O O . PRO B 1 120 ? -5.621 23.047 3.486 1 96.19 120 PRO B O 1
ATOM 3274 N N . VAL B 1 121 ? -4.059 21.562 3.75 1 97.88 121 VAL B N 1
ATOM 3275 C CA . VAL B 1 121 ? -4.508 21.141 5.066 1 97.88 121 VAL B CA 1
ATOM 3276 C C . VAL B 1 121 ? -4.707 22.344 5.973 1 97.88 121 VAL B C 1
ATOM 3278 O O . VAL B 1 121 ? -5.68 22.406 6.73 1 97.88 121 VAL B O 1
ATOM 3281 N N . ASN B 1 122 ? -3.871 23.391 5.836 1 98.44 122 ASN B N 1
ATOM 3282 C CA . ASN B 1 122 ? -3.934 24.578 6.676 1 98.44 122 ASN B CA 1
ATOM 3283 C C . ASN B 1 122 ? -5.266 25.312 6.52 1 98.44 122 ASN B C 1
ATOM 3285 O O . ASN B 1 122 ? -5.703 26.016 7.43 1 98.44 122 ASN B O 1
ATOM 3289 N N . SER B 1 123 ? -5.906 25.094 5.348 1 98.44 123 SER B N 1
ATOM 3290 C CA . SER B 1 123 ? -7.16 25.797 5.086 1 98.44 123 SER B CA 1
ATOM 3291 C C . SER B 1 123 ? -8.352 24.844 5.152 1 98.44 123 SER B C 1
ATOM 3293 O O . SER B 1 123 ? -9.453 25.25 5.52 1 98.44 123 SER B O 1
ATOM 3295 N N . THR B 1 124 ? -8.086 23.578 4.828 1 98.44 124 THR B N 1
ATOM 3296 C CA . THR B 1 124 ? -9.203 22.656 4.711 1 98.44 124 THR B CA 1
ATOM 3297 C C . THR B 1 124 ? -9.664 22.188 6.09 1 98.44 124 THR B C 1
ATOM 3299 O O . THR B 1 124 ? -10.844 21.875 6.281 1 98.44 124 THR B O 1
ATOM 3302 N N . VAL B 1 125 ? -8.781 22.203 7.109 1 98.88 125 VAL B N 1
ATOM 3303 C CA . VAL B 1 125 ? -9.195 21.844 8.461 1 98.88 125 VAL B CA 1
ATOM 3304 C C . VAL B 1 125 ? -10.109 22.922 9.031 1 98.88 125 VAL B C 1
ATOM 3306 O O . VAL B 1 125 ? -11.188 22.625 9.547 1 98.88 125 VAL B O 1
ATOM 3309 N N . PRO B 1 126 ? -9.734 24.219 8.867 1 98.81 126 PRO B N 1
ATOM 3310 C CA . PRO B 1 126 ? -10.672 25.281 9.266 1 98.81 126 PRO B CA 1
ATOM 3311 C C . PRO B 1 126 ? -12 25.188 8.523 1 98.81 126 PRO B C 1
ATOM 3313 O O . PRO B 1 126 ? -13.062 25.438 9.109 1 98.81 126 PRO B O 1
ATOM 3316 N N . ILE B 1 127 ? -11.984 24.859 7.273 1 98.81 127 ILE B N 1
ATOM 3317 C CA . ILE B 1 127 ? -13.211 24.688 6.508 1 98.81 127 ILE B CA 1
ATOM 3318 C C . ILE B 1 127 ? -14.078 23.609 7.156 1 98.81 127 ILE B C 1
ATOM 3320 O O . ILE B 1 127 ? -15.273 23.812 7.391 1 98.81 127 ILE B O 1
ATOM 3324 N N . ALA B 1 128 ? -13.469 22.469 7.438 1 98.88 128 ALA B N 1
ATOM 3325 C CA . ALA B 1 128 ? -14.188 21.375 8.078 1 98.88 128 ALA B CA 1
ATOM 3326 C C . ALA B 1 128 ? -14.781 21.812 9.414 1 98.88 128 ALA B C 1
ATOM 3328 O O . ALA B 1 128 ? -15.945 21.516 9.711 1 98.88 128 ALA B O 1
ATOM 3329 N N . ALA B 1 129 ? -13.953 22.547 10.211 1 98.81 129 ALA B N 1
ATOM 3330 C CA . ALA B 1 129 ? -14.406 23.031 11.508 1 98.81 129 ALA B CA 1
ATOM 3331 C C . ALA B 1 129 ? -15.641 23.922 11.359 1 98.81 129 ALA B C 1
ATOM 3333 O O . ALA B 1 129 ? -16.625 23.734 12.062 1 98.81 129 ALA B O 1
ATOM 3334 N N . GLU B 1 130 ? -15.609 24.844 10.406 1 98.69 130 GLU B N 1
ATOM 3335 C CA . GLU B 1 130 ? -16.703 25.781 10.211 1 98.69 130 GLU B CA 1
ATOM 3336 C C . GLU B 1 130 ? -17.969 25.062 9.742 1 98.69 130 GLU B C 1
ATOM 3338 O O . GLU B 1 130 ? -19.078 25.406 10.172 1 98.69 130 GLU B O 1
ATOM 3343 N N . VAL B 1 131 ? -17.828 24.094 8.852 1 98.75 131 VAL B N 1
ATOM 3344 C CA . VAL B 1 131 ? -18.969 23.328 8.375 1 98.75 131 VAL B CA 1
ATOM 3345 C C . VAL B 1 131 ? -19.625 22.594 9.539 1 98.75 131 VAL B C 1
ATOM 3347 O O . VAL B 1 131 ? -20.844 22.594 9.672 1 98.75 131 VAL B O 1
ATOM 3350 N N . LEU B 1 132 ? -18.797 21.969 10.352 1 98.88 132 LEU B N 1
ATOM 3351 C CA . LEU B 1 132 ? -19.328 21.219 11.492 1 98.88 132 LEU B CA 1
ATOM 3352 C C . LEU B 1 132 ? -19.969 22.172 12.508 1 98.88 132 LEU B C 1
ATOM 3354 O O . LEU B 1 132 ? -21 21.828 13.102 1 98.88 132 LEU B O 1
ATOM 3358 N N . LYS B 1 133 ? -19.391 23.406 12.727 1 98.56 133 LYS B N 1
ATOM 3359 C CA . LYS B 1 133 ? -19.984 24.406 13.602 1 98.56 133 LYS B CA 1
ATOM 3360 C C . LYS B 1 133 ? -21.359 24.828 13.102 1 98.56 133 LYS B C 1
ATOM 3362 O O . LYS B 1 133 ? -22.312 24.906 13.875 1 98.56 133 LYS B O 1
ATOM 3367 N N . LYS B 1 134 ? -21.422 25.047 11.844 1 98.12 134 LYS B N 1
ATOM 3368 C CA . LYS B 1 134 ? -22.672 25.484 11.234 1 98.12 134 LYS B CA 1
ATOM 3369 C C . LYS B 1 134 ? -23.766 24.438 11.43 1 98.12 134 LYS B C 1
ATOM 3371 O O . LYS B 1 134 ? -24.953 24.781 11.484 1 98.12 134 LYS B O 1
ATOM 3376 N N . ASN B 1 135 ? -23.359 23.219 11.516 1 98.44 135 ASN B N 1
ATOM 3377 C CA . ASN B 1 135 ? -24.312 22.125 11.68 1 98.44 135 ASN B CA 1
ATOM 3378 C C . ASN B 1 135 ? -24.531 21.797 13.156 1 98.44 135 ASN B C 1
ATOM 3380 O O . ASN B 1 135 ? -25.266 20.859 13.477 1 98.44 135 ASN B O 1
ATOM 3384 N N . GLY B 1 136 ? -23.797 22.453 14.109 1 98.56 136 GLY B N 1
ATOM 3385 C CA . GLY B 1 136 ? -24 22.297 15.539 1 98.56 136 GLY B CA 1
ATOM 3386 C C . GLY B 1 136 ? -23.406 21 16.094 1 98.56 136 GLY B C 1
ATOM 3387 O O . GLY B 1 136 ? -23.844 20.516 17.125 1 98.56 136 GLY B O 1
ATOM 3388 N N . VAL B 1 137 ? -22.438 20.453 15.367 1 98.75 137 VAL B N 1
ATOM 3389 C CA . VAL B 1 137 ? -21.938 19.141 15.797 1 98.75 137 VAL B CA 1
ATOM 3390 C C . VAL B 1 137 ? -20.422 19.188 15.945 1 98.75 137 VAL B C 1
ATOM 3392 O O . VAL B 1 137 ? -19.766 18.156 16.031 1 98.75 137 VAL B O 1
ATOM 3395 N N . TYR B 1 138 ? -19.906 20.406 15.984 1 98.75 138 TYR B N 1
ATOM 3396 C CA . TYR B 1 138 ? -18.453 20.547 16.016 1 98.75 138 TYR B CA 1
ATOM 3397 C C . TYR B 1 138 ? -17.891 20.109 17.359 1 98.75 138 TYR B C 1
ATOM 3399 O O . TYR B 1 138 ? -18.297 20.609 18.406 1 98.75 138 TYR B O 1
ATOM 3407 N N . ASP B 1 139 ? -17 19.172 17.344 1 98.81 139 ASP B N 1
ATOM 3408 C CA . ASP B 1 139 ? -16.109 18.797 18.438 1 98.81 139 ASP B CA 1
ATOM 3409 C C . ASP B 1 139 ? -14.648 18.953 18.016 1 98.81 139 ASP B C 1
ATOM 3411 O O . ASP B 1 139 ? -14.133 18.141 17.234 1 98.81 139 ASP B O 1
ATOM 3415 N N . PRO B 1 140 ? -13.938 20 18.547 1 98.75 140 PRO B N 1
ATOM 3416 C CA . PRO B 1 140 ? -12.57 20.281 18.094 1 98.75 140 PRO B CA 1
ATOM 3417 C C . PRO B 1 140 ? -11.609 19.141 18.375 1 98.75 140 PRO B C 1
ATOM 3419 O O . PRO B 1 140 ? -10.508 19.094 17.812 1 98.75 140 PRO B O 1
ATOM 3422 N N . ARG B 1 141 ? -11.984 18.172 19.25 1 98.62 141 ARG B N 1
ATOM 3423 C CA . ARG B 1 141 ? -11.109 17.047 19.578 1 98.62 141 ARG B CA 1
ATOM 3424 C C . ARG B 1 141 ? -11.078 16.016 18.453 1 98.62 141 ARG B C 1
ATOM 3426 O O . ARG B 1 141 ? -10.227 15.133 18.438 1 98.62 141 ARG B O 1
ATOM 3433 N N . ARG B 1 142 ? -11.961 16.203 17.453 1 98.88 142 ARG B N 1
ATOM 3434 C CA . ARG B 1 142 ? -12.211 15.062 16.562 1 98.88 142 ARG B CA 1
ATOM 3435 C C . ARG B 1 142 ? -11.922 15.422 15.117 1 98.88 142 ARG B C 1
ATOM 3437 O O . ARG B 1 142 ? -12.273 14.672 14.203 1 98.88 142 ARG B O 1
ATOM 3444 N N . VAL B 1 143 ? -11.344 16.547 14.867 1 98.94 143 VAL B N 1
ATOM 3445 C CA . VAL B 1 143 ? -10.961 16.953 13.523 1 98.94 143 VAL B CA 1
ATOM 3446 C C . VAL B 1 143 ? -9.445 17.125 13.445 1 98.94 143 VAL B C 1
ATOM 3448 O O . VAL B 1 143 ? -8.859 17.906 14.211 1 98.94 143 VAL B O 1
ATOM 3451 N N . PHE B 1 144 ? -8.836 16.406 12.516 1 98.94 144 PHE B N 1
ATOM 3452 C CA . PHE B 1 144 ? -7.383 16.328 12.445 1 98.94 144 PHE B CA 1
ATOM 3453 C C . PHE B 1 144 ? -6.891 16.672 11.047 1 98.94 144 PHE B C 1
ATOM 3455 O O . PHE B 1 144 ? -7.359 16.094 10.062 1 98.94 144 PHE B O 1
ATOM 3462 N N . GLY B 1 145 ? -6.039 17.656 10.961 1 98.94 145 GLY B N 1
ATOM 3463 C CA . GLY B 1 145 ? -5.18 17.688 9.789 1 98.94 145 GLY B CA 1
ATOM 3464 C C . GLY B 1 145 ? -4.047 16.672 9.859 1 98.94 145 GLY B C 1
ATOM 3465 O O . GLY B 1 145 ? -3.256 16.688 10.805 1 98.94 145 GLY B O 1
ATOM 3466 N N . VAL B 1 146 ? -3.916 15.82 8.891 1 98.88 146 VAL B N 1
ATOM 3467 C CA . VAL B 1 146 ? -2.889 14.781 8.891 1 98.88 146 VAL B CA 1
ATOM 3468 C C . VAL B 1 146 ? -1.574 15.359 8.367 1 98.88 146 VAL B C 1
ATOM 3470 O O . VAL B 1 146 ? -1.378 15.477 7.156 1 98.88 146 VAL B O 1
ATOM 3473 N N . THR B 1 147 ? -0.692 15.703 9.266 1 98.75 147 THR B N 1
ATOM 3474 C CA . THR B 1 147 ? 0.605 16.266 8.922 1 98.75 147 THR B CA 1
ATOM 3475 C C . THR B 1 147 ? 1.714 15.234 9.094 1 98.75 147 THR B C 1
ATOM 3477 O O . THR B 1 147 ? 2.898 15.578 9.055 1 98.75 147 THR B O 1
ATOM 3480 N N . THR B 1 148 ? 1.294 14.023 9.266 1 98.62 148 THR B N 1
ATOM 3481 C CA . THR B 1 148 ? 2.178 12.914 9.617 1 98.62 148 THR B CA 1
ATOM 3482 C C . THR B 1 148 ? 3.264 12.734 8.555 1 98.62 148 THR B C 1
ATOM 3484 O O . THR B 1 148 ? 4.371 12.289 8.867 1 98.62 148 THR B O 1
ATOM 3487 N N . LEU B 1 149 ? 2.982 13.125 7.332 1 98.62 149 LEU B N 1
ATOM 3488 C CA . LEU B 1 149 ? 3.979 13.008 6.273 1 98.62 149 LEU B CA 1
ATOM 3489 C C . LEU B 1 149 ? 5.219 13.836 6.594 1 98.62 149 LEU B C 1
ATOM 3491 O O . LEU B 1 149 ? 6.34 13.438 6.262 1 98.62 149 LEU B O 1
ATOM 3495 N N . ASP B 1 150 ? 5.062 14.984 7.297 1 98.62 150 ASP B N 1
ATOM 3496 C CA . ASP B 1 150 ? 6.191 15.82 7.691 1 98.62 150 ASP B CA 1
ATOM 3497 C C . ASP B 1 150 ? 7.086 15.102 8.695 1 98.62 150 ASP B C 1
ATOM 3499 O O . ASP B 1 150 ? 8.312 15.227 8.648 1 98.62 150 ASP B O 1
ATOM 3503 N N . VAL B 1 151 ? 6.453 14.352 9.578 1 98.38 151 VAL B N 1
ATOM 3504 C CA . VAL B 1 151 ? 7.172 13.57 10.578 1 98.38 151 VAL B CA 1
ATOM 3505 C C . VAL B 1 151 ? 7.93 12.438 9.898 1 98.38 151 VAL B C 1
ATOM 3507 O O . VAL B 1 151 ? 9.109 12.211 10.18 1 98.38 151 VAL B O 1
ATOM 3510 N N . VAL B 1 152 ? 7.238 11.781 8.992 1 98.44 152 VAL B N 1
ATOM 3511 C CA . VAL B 1 152 ? 7.805 10.672 8.227 1 98.44 152 VAL B CA 1
ATOM 3512 C C . VAL B 1 152 ? 9.031 11.156 7.449 1 98.44 152 VAL B C 1
ATOM 3514 O O . VAL B 1 152 ? 10.102 10.555 7.531 1 98.44 152 VAL B O 1
ATOM 3517 N N . ARG B 1 153 ? 8.914 12.25 6.766 1 98.44 153 ARG B N 1
ATOM 3518 C CA . ARG B 1 153 ? 10.016 12.828 5.992 1 98.44 153 ARG B CA 1
ATOM 3519 C C . ARG B 1 153 ? 11.156 13.258 6.906 1 98.44 153 ARG B C 1
ATOM 3521 O O . ARG B 1 153 ? 12.328 13.055 6.582 1 98.44 153 ARG B O 1
ATOM 3528 N N . SER B 1 154 ? 10.812 13.844 8.039 1 98.38 154 SER B N 1
ATOM 3529 C CA . SER B 1 154 ? 11.844 14.32 8.953 1 98.38 154 SER B CA 1
ATOM 3530 C C . SER B 1 154 ? 12.742 13.18 9.414 1 98.38 154 SER B C 1
ATOM 3532 O O . SER B 1 154 ? 13.969 13.273 9.336 1 98.38 154 SER B O 1
ATOM 3534 N N . SER B 1 155 ? 12.125 12.109 9.844 1 97.81 155 SER B N 1
ATOM 3535 C CA . SER B 1 155 ? 12.891 10.953 10.297 1 97.81 155 SER B CA 1
ATOM 3536 C C . SER B 1 155 ? 13.727 10.359 9.172 1 97.81 155 SER B C 1
ATOM 3538 O O . SER B 1 155 ? 14.898 10.031 9.359 1 97.81 155 SER B O 1
ATOM 3540 N N . ARG B 1 156 ? 13.141 10.258 8 1 97.69 156 ARG B N 1
ATOM 3541 C CA . ARG B 1 156 ? 13.82 9.648 6.863 1 97.69 156 ARG B CA 1
ATOM 3542 C C . ARG B 1 156 ? 15 10.5 6.414 1 97.69 156 ARG B C 1
ATOM 3544 O O . ARG B 1 156 ? 16.094 9.984 6.156 1 97.69 156 ARG B O 1
ATOM 3551 N N . PHE B 1 157 ? 14.781 11.812 6.297 1 98 157 PHE B N 1
ATOM 3552 C CA . PHE B 1 157 ? 15.797 12.711 5.773 1 98 157 PHE B CA 1
ATOM 3553 C C . PHE B 1 157 ? 16.969 12.836 6.746 1 98 157 PHE B C 1
ATOM 3555 O O . PHE B 1 157 ? 18.109 12.992 6.328 1 98 157 PHE B O 1
ATOM 3562 N N . ILE B 1 158 ? 16.672 12.75 8.07 1 97.75 158 ILE B N 1
ATOM 3563 C CA . ILE B 1 158 ? 17.75 12.727 9.047 1 97.75 158 ILE B CA 1
ATOM 3564 C C . ILE B 1 158 ? 18.625 11.492 8.812 1 97.75 158 ILE B C 1
ATOM 3566 O O . ILE B 1 158 ? 19.859 11.602 8.773 1 97.75 158 ILE B O 1
ATOM 3570 N N . ARG B 1 159 ? 18.016 10.367 8.609 1 95.88 159 ARG B N 1
ATOM 3571 C CA . ARG B 1 159 ? 18.75 9.125 8.375 1 95.88 159 ARG B CA 1
ATOM 3572 C C . ARG B 1 159 ? 19.656 9.25 7.156 1 95.88 159 ARG B C 1
ATOM 3574 O O . ARG B 1 159 ? 20.75 8.672 7.133 1 95.88 159 ARG B O 1
ATOM 3581 N N . ASP B 1 160 ? 19.234 9.977 6.164 1 95.56 160 ASP B N 1
ATOM 3582 C CA . ASP B 1 160 ? 20.031 10.148 4.945 1 95.56 160 ASP B CA 1
ATOM 3583 C C . ASP B 1 160 ? 21.375 10.789 5.25 1 95.56 160 ASP B C 1
ATOM 3585 O O . ASP B 1 160 ? 22.375 10.508 4.574 1 95.56 160 ASP B O 1
ATOM 3589 N N . ILE B 1 161 ? 21.469 11.633 6.27 1 95.69 161 ILE B N 1
ATOM 3590 C CA . ILE B 1 161 ? 22.703 12.352 6.516 1 95.69 161 ILE B CA 1
ATOM 3591 C C . ILE B 1 161 ? 23.375 11.812 7.781 1 95.69 161 ILE B C 1
ATOM 3593 O O . ILE B 1 161 ? 24.547 12.086 8.039 1 95.69 161 ILE B O 1
ATOM 3597 N N . ARG B 1 162 ? 22.625 11.078 8.602 1 96.19 162 ARG B N 1
ATOM 3598 C CA . ARG B 1 162 ? 23.109 10.344 9.766 1 96.19 162 ARG B CA 1
ATOM 3599 C C . ARG B 1 162 ? 22.656 8.891 9.727 1 96.19 162 ARG B C 1
ATOM 3601 O O . ARG B 1 162 ? 21.641 8.539 10.328 1 96.19 162 ARG B O 1
ATOM 3608 N N . PRO B 1 163 ? 23.391 8.023 9.125 1 92.88 163 PRO B N 1
ATOM 3609 C CA . PRO B 1 163 ? 22.984 6.637 8.914 1 92.88 163 PRO B CA 1
ATOM 3610 C C . PRO B 1 163 ? 22.719 5.887 10.219 1 92.88 163 PRO B C 1
ATOM 3612 O O . PRO B 1 163 ? 22.031 4.871 10.234 1 92.88 163 PRO B O 1
ATOM 3615 N N . GLU B 1 164 ? 23.25 6.398 11.273 1 92.75 164 GLU B N 1
ATOM 3616 C CA . GLU B 1 164 ? 23.094 5.734 12.57 1 92.75 164 GLU B CA 1
ATOM 3617 C C . GLU B 1 164 ? 21.75 6.094 13.203 1 92.75 164 GLU B C 1
ATOM 3619 O O . GLU B 1 164 ? 21.312 5.438 14.156 1 92.75 164 GLU B O 1
ATOM 3624 N N . PHE B 1 165 ? 21.125 7.176 12.688 1 94.38 165 PHE B N 1
ATOM 3625 C CA . PHE B 1 165 ? 19.828 7.582 13.211 1 94.38 165 PHE B CA 1
ATOM 3626 C C . PHE B 1 165 ? 18.75 6.566 12.844 1 94.38 165 PHE B C 1
ATOM 3628 O O . PHE B 1 165 ? 18.625 6.168 11.68 1 94.38 165 PHE B O 1
ATOM 3635 N N . SER B 1 166 ? 17.984 6.105 13.781 1 91.06 166 SER B N 1
ATOM 3636 C CA . SER B 1 166 ? 16.891 5.168 13.508 1 91.06 166 SER B CA 1
ATOM 3637 C C . SER B 1 166 ? 15.68 5.883 12.922 1 91.06 166 SER B C 1
ATOM 3639 O O . SER B 1 166 ? 15.18 6.848 13.5 1 91.06 166 SER B O 1
ATOM 3641 N N . CYS B 1 167 ? 15.094 5.383 11.867 1 91.81 167 CYS B N 1
ATOM 3642 C CA . CYS B 1 167 ? 13.938 5.992 11.219 1 91.81 167 CYS B CA 1
ATOM 3643 C C . CYS B 1 167 ? 12.688 5.836 12.07 1 91.81 167 CYS B C 1
ATOM 3645 O O . CYS B 1 167 ? 11.688 6.523 11.852 1 91.81 167 CYS B O 1
ATOM 3647 N N . SER B 1 168 ? 12.789 5.008 13.055 1 88 168 SER B N 1
ATOM 3648 C CA . SER B 1 168 ? 11.648 4.801 13.938 1 88 168 SER B CA 1
ATOM 3649 C C . SER B 1 168 ? 11.562 5.891 15 1 88 168 SER B C 1
ATOM 3651 O O . SER B 1 168 ? 10.523 6.059 15.648 1 88 168 SER B O 1
ATOM 3653 N N . ARG B 1 169 ? 12.672 6.598 15.172 1 90.56 169 ARG B N 1
ATOM 3654 C CA . ARG B 1 169 ? 12.656 7.727 16.094 1 90.56 169 ARG B CA 1
ATOM 3655 C C . ARG B 1 169 ? 11.852 8.891 15.531 1 90.56 169 ARG B C 1
ATOM 3657 O O . ARG B 1 169 ? 12.117 9.352 14.414 1 90.56 169 ARG B O 1
ATOM 3664 N N . SER B 1 170 ? 10.906 9.266 16.281 1 91.25 170 SER B N 1
ATOM 3665 C CA . SER B 1 170 ? 10.031 10.336 15.805 1 91.25 170 SER B CA 1
ATOM 3666 C C . SER B 1 170 ? 10.664 11.703 16.016 1 91.25 170 SER B C 1
ATOM 3668 O O . SER B 1 170 ? 11.352 11.922 17.016 1 91.25 170 SER B O 1
ATOM 3670 N N . VAL B 1 171 ? 10.477 12.531 15.102 1 96 171 VAL B N 1
ATOM 3671 C CA . VAL B 1 171 ? 10.852 13.938 15.164 1 96 171 VAL B CA 1
ATOM 3672 C C . VAL B 1 171 ? 9.602 14.805 15.297 1 96 171 VAL B C 1
ATOM 3674 O O . VAL B 1 171 ? 8.656 14.664 14.516 1 96 171 VAL B O 1
ATOM 3677 N N . THR B 1 172 ? 9.586 15.656 16.328 1 97.81 172 THR B N 1
ATOM 3678 C CA . THR B 1 172 ? 8.445 16.547 16.469 1 97.81 172 THR B CA 1
ATOM 3679 C C . THR B 1 172 ? 8.43 17.594 15.352 1 97.81 172 THR B C 1
ATOM 3681 O O . THR B 1 172 ? 9.43 18.266 15.117 1 97.81 172 THR B O 1
ATOM 3684 N N . VAL B 1 173 ? 7.359 17.641 14.656 1 98.56 173 VAL B N 1
ATOM 3685 C CA . VAL B 1 173 ? 7.145 18.672 13.641 1 98.56 173 VAL B CA 1
ATOM 3686 C C . VAL B 1 173 ? 5.883 19.469 13.977 1 98.56 173 VAL B C 1
ATOM 3688 O O . VAL B 1 173 ? 4.801 18.891 14.109 1 98.56 173 VAL B O 1
ATOM 3691 N N . ILE B 1 174 ? 5.996 20.797 14.117 1 98.56 174 ILE B N 1
ATOM 3692 C CA . ILE B 1 174 ? 4.871 21.641 14.492 1 98.56 174 ILE B CA 1
ATOM 3693 C C . ILE B 1 174 ? 4.59 22.656 13.383 1 98.56 174 ILE B C 1
ATOM 3695 O O . ILE B 1 174 ? 5.215 22.609 12.32 1 98.56 174 ILE B O 1
ATOM 3699 N N . GLY B 1 175 ? 3.553 23.484 13.539 1 98.5 175 GLY B N 1
ATOM 3700 C CA . GLY B 1 175 ? 3.223 24.5 12.555 1 98.5 175 GLY B CA 1
ATOM 3701 C C . GLY B 1 175 ? 2.023 24.141 11.695 1 98.5 175 GLY B C 1
ATOM 3702 O O . GLY B 1 175 ? 0.936 23.891 12.219 1 98.5 175 GLY B O 1
ATOM 3703 N N . GLY B 1 176 ? 2.236 24.109 10.414 1 98.5 176 GLY B N 1
ATOM 3704 C CA . GLY B 1 176 ? 1.256 23.688 9.43 1 98.5 176 GLY B CA 1
ATOM 3705 C C . GLY B 1 176 ? 1.749 22.562 8.539 1 98.5 176 GLY B C 1
ATOM 3706 O O . GLY B 1 176 ? 2.531 21.719 8.984 1 98.5 176 GLY B O 1
ATOM 3707 N N . HIS B 1 177 ? 1.179 22.438 7.363 1 98.06 177 HIS B N 1
ATOM 3708 C CA . HIS B 1 177 ? 1.531 21.359 6.457 1 98.06 177 HIS B CA 1
ATOM 3709 C C . HIS B 1 177 ? 1.807 21.875 5.051 1 98.06 177 HIS B C 1
ATOM 3711 O O . HIS B 1 177 ? 1.363 21.281 4.066 1 98.06 177 HIS B O 1
ATOM 3717 N N . SER B 1 178 ? 2.473 23.047 4.992 1 94.81 178 SER B N 1
ATOM 3718 C CA . SER B 1 178 ? 2.828 23.609 3.688 1 94.81 178 SER B CA 1
ATOM 3719 C C . SER B 1 178 ? 4.074 24.484 3.779 1 94.81 178 SER B C 1
ATOM 3721 O O . SER B 1 178 ? 4.117 25.438 4.562 1 94.81 178 SER B O 1
ATOM 3723 N N . GLY B 1 179 ? 4.996 24.109 2.998 1 95.56 179 GLY B N 1
ATOM 3724 C CA . GLY B 1 179 ? 6.188 24.938 2.861 1 95.56 179 GLY B CA 1
ATOM 3725 C C . GLY B 1 179 ? 6.797 25.328 4.195 1 95.56 179 GLY B C 1
ATOM 3726 O O . GLY B 1 179 ? 7.047 24.469 5.047 1 95.56 179 GLY B O 1
ATOM 3727 N N . ASN B 1 180 ? 6.949 26.688 4.348 1 96.62 180 ASN B N 1
ATOM 3728 C CA . ASN B 1 180 ? 7.668 27.234 5.496 1 96.62 180 ASN B CA 1
ATOM 3729 C C . ASN B 1 180 ? 6.848 27.109 6.773 1 96.62 180 ASN B C 1
ATOM 3731 O O . ASN B 1 180 ? 7.336 27.422 7.863 1 96.62 180 ASN B O 1
ATOM 3735 N N . THR B 1 181 ? 5.637 26.641 6.664 1 98.44 181 THR B N 1
ATOM 3736 C CA . THR B 1 181 ? 4.832 26.453 7.867 1 98.44 181 THR B CA 1
ATOM 3737 C C . THR B 1 181 ? 5.188 25.141 8.555 1 98.44 181 THR B C 1
ATOM 3739 O O . THR B 1 181 ? 4.758 24.891 9.688 1 98.44 181 THR B O 1
ATOM 3742 N N . ILE B 1 182 ? 5.918 24.25 7.879 1 98.69 182 ILE B N 1
ATOM 3743 C CA . ILE B 1 182 ? 6.398 23 8.445 1 98.69 182 ILE B CA 1
ATOM 3744 C C . ILE B 1 182 ? 7.664 23.25 9.258 1 98.69 182 ILE B C 1
ATOM 3746 O O . ILE B 1 182 ? 8.688 23.656 8.711 1 98.69 182 ILE B O 1
ATOM 3750 N N . ILE B 1 183 ? 7.637 22.969 10.578 1 98.62 183 ILE B N 1
ATOM 3751 C CA . ILE B 1 183 ? 8.766 23.328 11.43 1 98.62 183 ILE B CA 1
ATOM 3752 C C . ILE B 1 183 ? 9.234 22.078 12.195 1 98.62 183 ILE B C 1
ATOM 3754 O O . ILE B 1 183 ? 8.734 21.797 13.281 1 98.62 183 ILE B O 1
ATOM 3758 N N . PRO B 1 184 ? 10.234 21.375 11.688 1 98.31 184 PRO B N 1
ATOM 3759 C CA . PRO B 1 184 ? 10.828 20.281 12.469 1 98.31 184 PRO B CA 1
ATOM 3760 C C . PRO B 1 184 ? 11.641 20.797 13.664 1 98.31 184 PRO B C 1
ATOM 3762 O O . PRO B 1 184 ? 12.438 21.719 13.516 1 98.31 184 PRO B O 1
ATOM 3765 N N . ILE B 1 185 ? 11.43 20.25 14.805 1 97.88 185 ILE B N 1
ATOM 3766 C CA . ILE B 1 185 ? 12.148 20.641 16.016 1 97.88 185 ILE B CA 1
ATOM 3767 C C . ILE B 1 185 ? 13.422 19.812 16.156 1 97.88 185 ILE B C 1
ATOM 3769 O O . ILE B 1 185 ? 13.508 18.953 17.016 1 97.88 185 ILE B O 1
ATOM 3773 N N . LEU B 1 186 ? 14.438 20.172 15.414 1 97.44 186 LEU B N 1
ATOM 3774 C CA . LEU B 1 186 ? 15.695 19.438 15.344 1 97.44 186 LEU B CA 1
ATOM 3775 C C . LEU B 1 186 ? 16.547 19.703 16.578 1 97.44 186 LEU B C 1
ATOM 3777 O O . LEU B 1 186 ? 17.391 18.891 16.938 1 97.44 186 LEU B O 1
ATOM 3781 N N . SER B 1 187 ? 16.297 20.859 17.203 1 95.88 187 SER B N 1
ATOM 3782 C CA . SER B 1 187 ? 17.062 21.25 18.391 1 95.88 187 SER B CA 1
ATOM 3783 C C . SER B 1 187 ? 16.891 20.234 19.516 1 95.88 187 SER B C 1
ATOM 3785 O O . SER B 1 187 ? 17.812 20.016 20.312 1 95.88 187 SER B O 1
ATOM 3787 N N . SER B 1 188 ? 15.75 19.578 19.547 1 94.06 188 SER B N 1
ATOM 3788 C CA . SER B 1 188 ? 15.477 18.578 20.578 1 94.06 188 SER B CA 1
ATOM 3789 C C . SER B 1 188 ? 16.375 17.344 20.406 1 94.06 188 SER B C 1
ATOM 3791 O O . SER B 1 188 ? 16.531 16.562 21.328 1 94.06 188 SER B O 1
ATOM 3793 N N . LEU B 1 189 ? 16.938 17.172 19.25 1 94.62 189 LEU B N 1
ATOM 3794 C CA . LEU B 1 189 ? 17.797 16.031 18.938 1 94.62 189 LEU B CA 1
ATOM 3795 C C . LEU B 1 189 ? 19.25 16.484 18.75 1 94.62 189 LEU B C 1
ATOM 3797 O O . LEU B 1 189 ? 20.047 15.75 18.172 1 94.62 189 LEU B O 1
ATOM 3801 N N . ALA B 1 190 ? 19.609 17.672 19.172 1 92.31 190 ALA B N 1
ATOM 3802 C CA . ALA B 1 190 ? 20.906 18.266 18.906 1 92.31 190 ALA B CA 1
ATOM 3803 C C . ALA B 1 190 ? 22.047 17.391 19.406 1 92.31 190 ALA B C 1
ATOM 3805 O O . ALA B 1 190 ? 23.047 17.188 18.719 1 92.31 190 ALA B O 1
ATOM 3806 N N . ALA B 1 191 ? 21.891 16.922 20.641 1 91.12 191 ALA B N 1
ATOM 3807 C CA . ALA B 1 191 ? 22.953 16.109 21.25 1 91.12 191 ALA B CA 1
ATOM 3808 C C . ALA B 1 191 ? 23.156 14.805 20.5 1 91.12 191 ALA B C 1
ATOM 3810 O O . ALA B 1 191 ? 24.266 14.289 20.422 1 91.12 191 ALA B O 1
ATOM 3811 N N . GLU B 1 192 ? 22.141 14.352 19.906 1 91.69 192 GLU B N 1
ATOM 3812 C CA . GLU B 1 192 ? 22.172 13.07 19.219 1 91.69 192 GLU B CA 1
ATOM 3813 C C . GLU B 1 192 ? 22.688 13.242 17.781 1 91.69 192 GLU B C 1
ATOM 3815 O O . GLU B 1 192 ? 23.469 12.43 17.297 1 91.69 192 GLU B O 1
ATOM 3820 N N . LEU B 1 193 ? 22.281 14.266 17.125 1 94.88 193 LEU B N 1
ATOM 3821 C CA . LEU B 1 193 ? 22.516 14.398 15.695 1 94.88 193 LEU B CA 1
ATOM 3822 C C . LEU B 1 193 ? 23.828 15.148 15.43 1 94.88 193 LEU B C 1
ATOM 3824 O O . LEU B 1 193 ? 24.453 14.953 14.391 1 94.88 193 LEU B O 1
ATOM 3828 N N . ASN B 1 194 ? 24.25 16.109 16.297 1 95.56 194 ASN B N 1
ATOM 3829 C CA . ASN 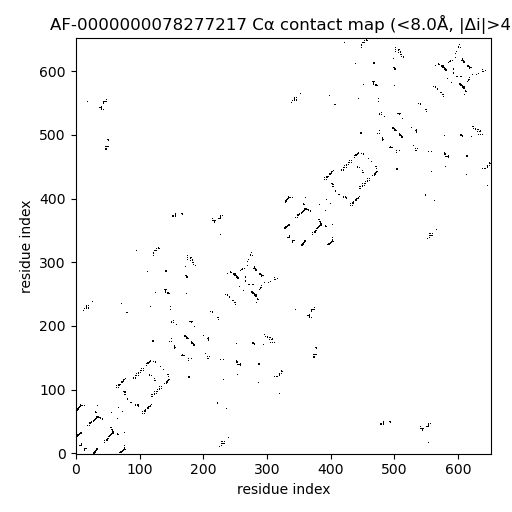B 1 194 ? 25.453 16.906 16.125 1 95.56 194 ASN B CA 1
ATOM 3830 C C . ASN B 1 194 ? 25.531 17.547 14.742 1 95.56 194 ASN B C 1
ATOM 3832 O O . ASN B 1 194 ? 26.531 17.375 14.031 1 95.56 194 ASN B O 1
ATOM 3836 N N . LEU B 1 195 ? 24.5 18.234 14.367 1 95.75 195 LEU B N 1
ATOM 3837 C CA . LEU B 1 195 ? 24.453 18.875 13.062 1 95.75 195 LEU B CA 1
ATOM 3838 C C . LEU B 1 195 ? 25.062 20.266 13.117 1 95.75 195 LEU B C 1
ATOM 3840 O O . LEU B 1 195 ? 24.875 20.984 14.094 1 95.75 195 LEU B O 1
ATOM 3844 N N . SER B 1 196 ? 25.75 20.609 12.055 1 96.19 196 SER B N 1
ATOM 3845 C CA . SER B 1 196 ? 26.156 22 11.875 1 96.19 196 SER B CA 1
ATOM 3846 C C . SER B 1 196 ? 24.969 22.891 11.562 1 96.19 196 SER B C 1
ATOM 3848 O O . SER B 1 196 ? 23.891 22.391 11.242 1 96.19 196 SER B O 1
ATOM 3850 N N . THR B 1 197 ? 25.156 24.172 11.711 1 95.75 197 THR B N 1
ATOM 3851 C CA . THR B 1 197 ? 24.094 25.125 11.359 1 95.75 197 THR B CA 1
ATOM 3852 C C . THR B 1 197 ? 23.672 24.953 9.898 1 95.75 197 THR B C 1
ATOM 3854 O O . THR B 1 197 ? 22.484 25.016 9.578 1 95.75 197 THR B O 1
ATOM 3857 N N . GLU B 1 198 ? 24.688 24.688 9.078 1 97.31 198 GLU B N 1
ATOM 3858 C CA . GLU B 1 198 ? 24.422 24.484 7.652 1 97.31 198 GLU B CA 1
ATOM 3859 C C . GLU B 1 198 ? 23.594 23.234 7.414 1 97.31 198 GLU B C 1
ATOM 3861 O O . GLU B 1 198 ? 22.672 23.219 6.586 1 97.31 198 GLU B O 1
ATOM 3866 N N . GLU B 1 199 ? 23.906 22.188 8.148 1 97.38 199 GLU B N 1
ATOM 3867 C CA . GLU B 1 199 ? 23.156 20.938 8.023 1 97.38 199 GLU B CA 1
ATOM 3868 C C . GLU B 1 199 ? 21.719 21.094 8.523 1 97.38 199 GLU B C 1
ATOM 3870 O O . GLU B 1 199 ? 20.797 20.547 7.922 1 97.38 199 GLU B O 1
ATOM 3875 N N . VAL B 1 200 ? 21.547 21.828 9.578 1 97.5 200 VAL B N 1
ATOM 3876 C CA . VAL B 1 200 ? 20.219 22.078 10.133 1 97.5 200 VAL B CA 1
ATOM 3877 C C . VAL B 1 200 ? 19.359 22.844 9.125 1 97.5 200 VAL B C 1
ATOM 3879 O O . VAL B 1 200 ? 18.203 22.484 8.883 1 97.5 200 VAL B O 1
ATOM 3882 N N . ASP B 1 201 ? 19.953 23.859 8.508 1 97.62 201 ASP B N 1
ATOM 3883 C CA . ASP B 1 201 ? 19.219 24.672 7.543 1 97.62 201 ASP B CA 1
ATOM 3884 C C . ASP B 1 201 ? 18.844 23.859 6.312 1 97.62 201 ASP B C 1
ATOM 3886 O O . ASP B 1 201 ? 17.719 23.953 5.824 1 97.62 201 ASP B O 1
ATOM 3890 N N . ALA B 1 202 ? 19.812 23.078 5.844 1 98.12 202 ALA B N 1
ATOM 3891 C CA . ALA B 1 202 ? 19.562 22.25 4.664 1 98.12 202 ALA B CA 1
ATOM 3892 C C . ALA B 1 202 ? 18.484 21.203 4.941 1 98.12 202 ALA B C 1
ATOM 3894 O O . ALA B 1 202 ? 17.609 20.969 4.105 1 98.12 202 ALA B O 1
ATOM 3895 N N . LEU B 1 203 ? 18.594 20.594 6.094 1 98.19 203 LEU B N 1
ATOM 3896 C CA . LEU B 1 203 ? 17.625 19.578 6.484 1 98.19 203 LEU B CA 1
ATOM 3897 C C . LEU B 1 203 ? 16.234 20.188 6.668 1 98.19 203 LEU B C 1
ATOM 3899 O O . LEU B 1 203 ? 15.234 19.609 6.219 1 98.19 203 LEU B O 1
ATOM 3903 N N . THR B 1 204 ? 16.141 21.297 7.324 1 98.44 204 THR B N 1
ATOM 3904 C CA . THR B 1 204 ? 14.875 22 7.516 1 98.44 204 THR B CA 1
ATOM 3905 C C . THR B 1 204 ? 14.234 22.328 6.172 1 98.44 204 THR B C 1
ATOM 3907 O O . THR B 1 204 ? 13.047 22.078 5.965 1 98.44 204 THR B O 1
ATOM 3910 N N . HIS B 1 205 ? 15.047 22.828 5.281 1 98.31 205 HIS B N 1
ATOM 3911 C CA . HIS B 1 205 ? 14.555 23.172 3.953 1 98.31 205 HIS B CA 1
ATOM 3912 C C . HIS B 1 205 ? 14.031 21.938 3.227 1 98.31 205 HIS B C 1
ATOM 3914 O O . HIS B 1 205 ? 12.961 21.984 2.615 1 98.31 205 HIS B O 1
ATOM 3920 N N . ARG B 1 206 ? 14.742 20.859 3.305 1 98.44 206 ARG B N 1
ATOM 3921 C CA . ARG B 1 206 ? 14.32 19.641 2.621 1 98.44 206 ARG B CA 1
ATOM 3922 C C . ARG B 1 206 ? 13.016 19.109 3.209 1 98.44 206 ARG B C 1
ATOM 3924 O O . ARG B 1 206 ? 12.148 18.625 2.475 1 98.44 206 ARG B O 1
ATOM 3931 N N . ILE B 1 207 ? 12.891 19.172 4.5 1 98.44 207 ILE B N 1
ATOM 3932 C CA . ILE B 1 207 ? 11.672 18.719 5.172 1 98.44 207 ILE B CA 1
ATOM 3933 C C . ILE B 1 207 ? 10.492 19.594 4.742 1 98.44 207 ILE B C 1
ATOM 3935 O O . ILE B 1 207 ? 9.422 19.094 4.418 1 98.44 207 ILE B O 1
ATOM 3939 N N . GLN B 1 208 ? 10.711 20.891 4.656 1 98.25 208 GLN B N 1
ATOM 3940 C CA . GLN B 1 208 ? 9.672 21.859 4.301 1 98.25 208 GLN B CA 1
ATOM 3941 C C . GLN B 1 208 ? 9.234 21.688 2.85 1 98.25 208 GLN B C 1
ATOM 3943 O O . GLN B 1 208 ? 8.062 21.875 2.521 1 98.25 208 GLN B O 1
ATOM 3948 N N . PHE B 1 209 ? 10.133 21.219 2.004 1 97.25 209 PHE B N 1
ATOM 3949 C CA . PHE B 1 209 ? 9.859 21.219 0.571 1 97.25 209 PHE B CA 1
ATOM 3950 C C . PHE B 1 209 ? 10.062 19.844 -0.023 1 97.25 209 PHE B C 1
ATOM 3952 O O . PHE B 1 209 ? 10.359 19.703 -1.212 1 97.25 209 PHE B O 1
ATOM 3959 N N . GLY B 1 210 ? 9.953 18.828 0.881 1 96.88 210 GLY B N 1
ATOM 3960 C CA . GLY B 1 210 ? 10.07 17.453 0.42 1 96.88 210 GLY B CA 1
ATOM 3961 C C . GLY B 1 210 ? 9.094 17.109 -0.689 1 96.88 210 GLY B C 1
ATOM 3962 O O . GLY B 1 210 ? 9.422 16.359 -1.609 1 96.88 210 GLY B O 1
ATOM 3963 N N . GLY B 1 211 ? 7.855 17.703 -0.607 1 95.56 211 GLY B N 1
ATOM 3964 C CA . GLY B 1 211 ? 6.867 17.469 -1.651 1 95.56 211 GLY B CA 1
ATOM 3965 C C . GLY B 1 211 ? 7.328 17.938 -3.018 1 95.56 211 GLY B C 1
ATOM 3966 O O . GLY B 1 211 ? 7.035 17.312 -4.031 1 95.56 211 GLY B O 1
ATOM 3967 N N . ASP B 1 212 ? 8.047 19 -3.051 1 94.88 212 ASP B N 1
ATOM 3968 C CA . ASP B 1 212 ? 8.555 19.547 -4.305 1 94.88 212 ASP B CA 1
ATOM 3969 C C . ASP B 1 212 ? 9.547 18.594 -4.965 1 94.88 212 ASP B C 1
ATOM 3971 O O . ASP B 1 212 ? 9.625 18.531 -6.191 1 94.88 212 ASP B O 1
ATOM 3975 N N . GLU B 1 213 ? 10.328 17.875 -4.125 1 95.94 213 GLU B N 1
ATOM 3976 C CA . GLU B 1 213 ? 11.25 16.875 -4.656 1 95.94 213 GLU B CA 1
ATOM 3977 C C . GLU B 1 213 ? 10.516 15.82 -5.465 1 95.94 213 GLU B C 1
ATOM 3979 O O . GLU B 1 213 ? 10.961 15.43 -6.547 1 95.94 213 GLU B O 1
ATOM 3984 N N . VAL B 1 214 ? 9.391 15.438 -4.945 1 96.69 214 VAL B N 1
ATOM 3985 C CA . VAL B 1 214 ? 8.602 14.398 -5.602 1 96.69 214 VAL B CA 1
ATOM 3986 C C . VAL B 1 214 ? 7.965 14.961 -6.871 1 96.69 214 VAL B C 1
ATOM 3988 O O . VAL B 1 214 ? 7.965 14.305 -7.918 1 96.69 214 VAL B O 1
ATOM 3991 N N . VAL B 1 215 ? 7.395 16.188 -6.785 1 94.69 215 VAL B N 1
ATOM 3992 C CA . VAL B 1 215 ? 6.762 16.828 -7.934 1 94.69 215 VAL B CA 1
ATOM 3993 C C . VAL B 1 215 ? 7.773 16.969 -9.07 1 94.69 215 VAL B C 1
ATOM 3995 O O . VAL B 1 215 ? 7.465 16.656 -10.227 1 94.69 215 VAL B O 1
ATOM 3998 N N . LYS B 1 216 ? 8.992 17.406 -8.711 1 95.75 216 LYS B N 1
ATOM 3999 C CA . LYS B 1 216 ? 10.055 17.578 -9.703 1 95.75 216 LYS B CA 1
ATOM 4000 C C . LYS B 1 216 ? 10.438 16.234 -10.328 1 95.75 216 LYS B C 1
ATOM 4002 O O . LYS B 1 216 ? 10.594 16.125 -11.547 1 95.75 216 LYS B O 1
ATOM 4007 N N . ALA B 1 217 ? 10.516 15.211 -9.484 1 96.75 217 ALA B N 1
ATOM 4008 C CA . ALA B 1 217 ? 10.898 13.875 -9.953 1 96.75 217 ALA B CA 1
ATOM 4009 C C . ALA B 1 217 ? 9.82 13.281 -10.852 1 96.75 217 ALA B C 1
ATOM 4011 O O . ALA B 1 217 ? 10.102 12.406 -11.672 1 96.75 217 ALA B O 1
ATOM 4012 N N . LYS B 1 218 ? 8.594 13.711 -10.711 1 94.75 218 LYS B N 1
ATOM 4013 C CA . LYS B 1 218 ? 7.484 13.266 -11.547 1 94.75 218 LYS B CA 1
ATOM 4014 C C . LYS B 1 218 ? 7.289 14.188 -12.742 1 94.75 218 LYS B C 1
ATOM 4016 O O . LYS B 1 218 ? 6.238 14.164 -13.383 1 94.75 218 LYS B O 1
ATOM 4021 N N . ASN B 1 219 ? 8.172 15.109 -12.953 1 93.25 219 ASN B N 1
ATOM 4022 C CA . ASN B 1 219 ? 8.141 16.062 -14.055 1 93.25 219 ASN B CA 1
ATOM 4023 C C . ASN B 1 219 ? 6.898 16.938 -14.008 1 93.25 219 ASN B C 1
ATOM 4025 O O . ASN B 1 219 ? 6.285 17.219 -15.039 1 93.25 219 ASN B O 1
ATOM 4029 N N . GLY B 1 220 ? 6.48 17.266 -12.734 1 90.06 220 GLY B N 1
ATOM 4030 C CA . GLY B 1 220 ? 5.348 18.156 -12.547 1 90.06 220 GLY B CA 1
ATOM 4031 C C . GLY B 1 220 ? 4.008 17.484 -12.75 1 90.06 220 GLY B C 1
ATOM 4032 O O . GLY B 1 220 ? 2.963 18.125 -12.711 1 90.06 220 GLY B O 1
ATOM 4033 N N . GLU B 1 221 ? 4 16.125 -12.93 1 86.88 221 GLU B N 1
ATOM 4034 C CA . GLU B 1 221 ? 2.781 15.422 -13.305 1 86.88 221 GLU B CA 1
ATOM 4035 C C . GLU B 1 221 ? 2.119 14.773 -12.094 1 86.88 221 GLU B C 1
ATOM 4037 O O . GLU B 1 221 ? 1.199 13.969 -12.234 1 86.88 221 GLU B O 1
ATOM 4042 N N . GLY B 1 222 ? 2.539 15.141 -10.938 1 89.44 222 GLY B N 1
ATOM 4043 C CA . GLY B 1 222 ? 1.921 14.547 -9.766 1 89.44 222 GLY B CA 1
ATOM 4044 C C . GLY B 1 222 ? 2.664 14.859 -8.477 1 89.44 222 GLY B C 1
ATOM 4045 O O . GLY B 1 222 ? 3.738 15.461 -8.508 1 89.44 222 GLY B O 1
ATOM 4046 N N . SER B 1 223 ? 2.027 14.469 -7.395 1 93.19 223 SER B N 1
ATOM 4047 C CA . SER B 1 223 ? 2.586 14.695 -6.066 1 93.19 223 SER B CA 1
ATOM 4048 C C . SER B 1 223 ? 2.832 13.375 -5.34 1 93.19 223 SER B C 1
ATOM 4050 O O . SER B 1 223 ? 2.74 12.305 -5.938 1 93.19 223 SER B O 1
ATOM 4052 N N . ALA B 1 224 ? 3.281 13.539 -4.094 1 95.44 224 ALA B N 1
ATOM 4053 C CA . ALA B 1 224 ? 3.465 12.367 -3.242 1 95.44 224 ALA B CA 1
ATOM 4054 C C . ALA B 1 224 ? 2.129 11.695 -2.939 1 95.44 224 ALA B C 1
ATOM 4056 O O . ALA B 1 224 ? 1.2 12.336 -2.447 1 95.44 224 ALA B O 1
ATOM 4057 N N . THR B 1 225 ? 2.027 10.461 -3.33 1 97.69 225 THR B N 1
ATOM 4058 C CA . THR B 1 225 ? 0.79 9.727 -3.082 1 97.69 225 THR B CA 1
ATOM 4059 C C . THR B 1 225 ? 1.049 8.516 -2.195 1 97.69 225 THR B C 1
ATOM 4061 O O . THR B 1 225 ? 0.303 8.266 -1.245 1 97.69 225 THR B O 1
ATOM 4064 N N . LEU B 1 226 ? 2.15 7.785 -2.432 1 98.75 226 LEU B N 1
ATOM 4065 C CA . LEU B 1 226 ? 2.467 6.559 -1.707 1 98.75 226 LEU B CA 1
ATOM 4066 C C . LEU B 1 226 ? 2.938 6.871 -0.291 1 98.75 226 LEU B C 1
ATOM 4068 O O . LEU B 1 226 ? 2.477 6.258 0.672 1 98.75 226 LEU B O 1
ATOM 4072 N N . SER B 1 227 ? 3.814 7.84 -0.146 1 98.81 227 SER B N 1
ATOM 4073 C CA . SER B 1 227 ? 4.297 8.211 1.181 1 98.81 227 SER B CA 1
ATOM 4074 C C . SER B 1 227 ? 3.191 8.852 2.012 1 98.81 227 SER B C 1
ATOM 4076 O O . SER B 1 227 ? 3.113 8.633 3.223 1 98.81 227 SER B O 1
ATOM 4078 N N . MET B 1 228 ? 2.326 9.648 1.35 1 98.62 228 MET B N 1
ATOM 4079 C CA . MET B 1 228 ? 1.205 10.234 2.078 1 98.62 228 MET B CA 1
ATOM 4080 C C . MET B 1 228 ? 0.212 9.164 2.506 1 98.62 228 MET B C 1
ATOM 4082 O O . MET B 1 228 ? -0.362 9.234 3.594 1 98.62 228 MET B O 1
ATOM 4086 N N . ALA B 1 229 ? -0.032 8.148 1.635 1 98.94 229 ALA B N 1
ATOM 4087 C CA . ALA B 1 229 ? -0.903 7.035 1.996 1 98.94 229 ALA B CA 1
ATOM 4088 C C . ALA B 1 229 ? -0.382 6.312 3.234 1 98.94 229 ALA B C 1
ATOM 4090 O O . ALA B 1 229 ? -1.153 5.977 4.137 1 98.94 229 ALA B O 1
ATOM 4091 N N . TYR B 1 230 ? 0.945 6.133 3.275 1 98.88 230 TYR B N 1
ATOM 4092 C CA . TYR B 1 230 ? 1.554 5.531 4.457 1 98.88 230 TYR B CA 1
ATOM 4093 C C . TYR B 1 230 ? 1.346 6.41 5.684 1 98.88 230 TYR B C 1
ATOM 4095 O O . TYR B 1 230 ? 0.9 5.93 6.73 1 98.88 230 TYR B O 1
ATOM 4103 N N . ALA B 1 231 ? 1.626 7.707 5.547 1 98.81 231 ALA B N 1
ATOM 4104 C CA . ALA B 1 231 ? 1.478 8.648 6.656 1 98.81 231 ALA B CA 1
ATOM 4105 C C . ALA B 1 231 ? 0.038 8.68 7.16 1 98.81 231 ALA B C 1
ATOM 4107 O O . ALA B 1 231 ? -0.204 8.641 8.367 1 98.81 231 ALA B O 1
ATOM 4108 N N . GLY B 1 232 ? -0.893 8.742 6.223 1 98.88 232 GLY B N 1
ATOM 4109 C CA . GLY B 1 232 ? -2.301 8.727 6.586 1 98.88 232 GLY B CA 1
ATOM 4110 C C . GLY B 1 232 ? -2.727 7.453 7.289 1 98.88 232 GLY B C 1
ATOM 4111 O O . GLY B 1 232 ? -3.459 7.496 8.273 1 98.88 232 GLY B O 1
ATOM 4112 N N . SER B 1 233 ? -2.271 6.289 6.762 1 98.88 233 SER B N 1
ATOM 4113 C CA . SER B 1 233 ? -2.615 5.012 7.375 1 98.88 233 SER B CA 1
ATOM 4114 C C . SER B 1 233 ? -2.031 4.902 8.781 1 98.88 233 SER B C 1
ATOM 4116 O O . SER B 1 233 ? -2.654 4.324 9.672 1 98.88 233 SER B O 1
ATOM 4118 N N . ARG B 1 234 ? -0.812 5.41 8.992 1 98.5 234 ARG B N 1
ATOM 4119 C CA . ARG B 1 234 ? -0.188 5.453 10.312 1 98.5 234 ARG B CA 1
ATOM 4120 C C . ARG B 1 234 ? -1.021 6.281 11.289 1 98.5 234 ARG B C 1
ATOM 4122 O O . ARG B 1 234 ? -1.214 5.887 12.438 1 98.5 234 ARG B O 1
ATOM 4129 N N . PHE B 1 235 ? -1.486 7.441 10.82 1 98.88 235 PHE B N 1
ATOM 4130 C CA . PHE B 1 235 ? -2.305 8.297 11.664 1 98.88 235 PHE B CA 1
ATOM 4131 C C . PHE B 1 235 ? -3.58 7.582 12.094 1 98.88 235 PHE B C 1
ATOM 4133 O O . PHE B 1 235 ? -3.953 7.613 13.266 1 98.88 235 PHE B O 1
ATOM 4140 N N . VAL B 1 236 ? -4.262 6.934 11.148 1 98.94 236 VAL B N 1
ATOM 4141 C CA . VAL B 1 236 ? -5.492 6.203 11.43 1 98.94 236 VAL B CA 1
ATOM 4142 C C . VAL B 1 236 ? -5.211 5.078 12.43 1 98.94 236 VAL B C 1
ATOM 4144 O O . VAL B 1 236 ? -6 4.844 13.344 1 98.94 236 VAL B O 1
ATOM 4147 N N . SER B 1 237 ? -4.082 4.402 12.273 1 98.75 237 SER B N 1
ATOM 4148 C CA . SER B 1 237 ? -3.699 3.354 13.211 1 98.75 237 SER B CA 1
ATOM 4149 C C . SER B 1 237 ? -3.525 3.906 14.617 1 98.75 237 SER B C 1
ATOM 4151 O O . SER B 1 237 ? -3.879 3.248 15.602 1 98.75 237 SER B O 1
ATOM 4153 N N . SER B 1 238 ? -2.953 5.102 14.703 1 98.62 238 SER B N 1
ATOM 4154 C CA . SER B 1 238 ? -2.803 5.742 16 1 98.62 238 SER B CA 1
ATOM 4155 C C . SER B 1 238 ? -4.16 6.059 16.625 1 98.62 238 SER B C 1
ATOM 4157 O O . SER B 1 238 ? -4.348 5.895 17.828 1 98.62 238 SER B O 1
ATOM 4159 N N . LEU B 1 239 ? -5.09 6.539 15.797 1 98.81 239 LEU B N 1
ATOM 4160 C CA . LEU B 1 239 ? -6.438 6.801 16.281 1 98.81 239 LEU B CA 1
ATOM 4161 C C . LEU B 1 239 ? -7.094 5.516 16.781 1 98.81 239 LEU B C 1
ATOM 4163 O O . LEU B 1 239 ? -7.742 5.508 17.828 1 98.81 239 LEU B O 1
ATOM 4167 N N . ILE B 1 240 ? -6.938 4.414 16.047 1 98.81 240 ILE B N 1
ATOM 4168 C CA . ILE B 1 240 ? -7.52 3.129 16.422 1 98.81 240 ILE B CA 1
ATOM 4169 C C . ILE B 1 240 ? -6.922 2.658 17.75 1 98.81 240 ILE B C 1
ATOM 4171 O O . ILE B 1 240 ? -7.641 2.18 18.625 1 98.81 240 ILE B O 1
ATOM 4175 N N . ALA B 1 241 ? -5.59 2.844 17.875 1 98.56 241 ALA B N 1
ATOM 4176 C CA . ALA B 1 241 ? -4.941 2.498 19.125 1 98.56 241 ALA B CA 1
ATOM 4177 C C . ALA B 1 241 ? -5.559 3.27 20.297 1 98.56 241 ALA B C 1
ATOM 4179 O O . ALA B 1 241 ? -5.867 2.689 21.344 1 98.56 241 ALA B O 1
ATOM 4180 N N . ALA B 1 242 ? -5.781 4.523 20.094 1 97.94 242 ALA B N 1
ATOM 4181 C CA . ALA B 1 242 ? -6.344 5.387 21.125 1 97.94 242 ALA B CA 1
ATOM 4182 C C . ALA B 1 242 ? -7.766 4.957 21.484 1 97.94 242 ALA B C 1
ATOM 4184 O O . ALA B 1 242 ? -8.125 4.883 22.656 1 97.94 242 ALA B O 1
ATOM 4185 N N . VAL B 1 243 ? -8.539 4.691 20.469 1 97.12 243 VAL B N 1
ATOM 4186 C CA . VAL B 1 243 ? -9.922 4.266 20.656 1 97.12 243 VAL B CA 1
ATOM 4187 C C . VAL B 1 243 ? -9.953 2.963 21.453 1 97.12 243 VAL B C 1
ATOM 4189 O O . VAL B 1 243 ? -10.859 2.744 22.266 1 97.12 243 VAL B O 1
ATOM 4192 N N . LYS B 1 244 ? -8.945 2.166 21.312 1 97.12 244 LYS B N 1
ATOM 4193 C CA . LYS B 1 244 ? -8.883 0.872 21.984 1 97.12 244 LYS B CA 1
ATOM 4194 C C . LYS B 1 244 ? -8.164 0.983 23.328 1 97.12 244 LYS B C 1
ATOM 4196 O O . LYS B 1 244 ? -7.895 -0.027 23.969 1 97.12 244 LYS B O 1
ATOM 4201 N N . GLY B 1 245 ? -7.73 2.104 23.688 1 96.25 245 GLY B N 1
ATOM 4202 C CA . GLY B 1 245 ? -7.199 2.352 25.016 1 96.25 245 GLY B CA 1
ATOM 4203 C C . GLY B 1 245 ? -5.688 2.264 25.094 1 96.25 245 GLY B C 1
ATOM 4204 O O . GLY B 1 245 ? -5.105 2.287 26.172 1 96.25 245 GLY B O 1
ATOM 4205 N N . ARG B 1 246 ? -5.031 2.162 23.953 1 97.56 246 ARG B N 1
ATOM 4206 C CA . ARG B 1 246 ? -3.574 2.129 23.922 1 97.56 246 ARG B CA 1
ATOM 4207 C C . ARG B 1 246 ? -3 3.529 23.734 1 97.56 246 ARG B C 1
ATOM 4209 O O . ARG B 1 246 ? -3.58 4.355 23.031 1 97.56 246 ARG B O 1
ATOM 4216 N N . PRO B 1 247 ? -1.896 3.84 24.344 1 95.31 247 PRO B N 1
ATOM 4217 C CA . PRO B 1 247 ? -1.272 5.156 24.172 1 95.31 247 PRO B CA 1
ATOM 4218 C C . PRO B 1 247 ? -0.899 5.445 22.719 1 95.31 247 PRO B C 1
ATOM 4220 O O . PRO B 1 247 ? -0.41 4.559 22.016 1 95.31 247 PRO B O 1
ATOM 4223 N N . ALA B 1 248 ? -1.243 6.582 22.281 1 97.19 248 ALA B N 1
ATOM 4224 C CA . ALA B 1 248 ? -0.904 7.012 20.922 1 97.19 248 ALA B CA 1
ATOM 4225 C C . ALA B 1 248 ? -0.725 8.523 20.859 1 97.19 248 ALA B C 1
ATOM 4227 O O . ALA B 1 248 ? -1.442 9.273 21.531 1 97.19 248 ALA B O 1
ATOM 4228 N N . SER B 1 249 ? 0.298 8.969 20.125 1 97.5 249 SER B N 1
ATOM 4229 C CA . SER B 1 249 ? 0.561 10.383 19.875 1 97.5 249 SER B CA 1
ATOM 4230 C C . SER B 1 249 ? 0.996 10.617 18.438 1 97.5 249 SER B C 1
ATOM 4232 O O . SER B 1 249 ? 1.711 9.797 17.844 1 97.5 249 SER B O 1
ATOM 4234 N N . GLU B 1 250 ? 0.573 11.641 17.844 1 98.06 250 GLU B N 1
ATOM 4235 C CA . GLU B 1 250 ? 0.946 12.078 16.5 1 98.06 250 GLU B CA 1
ATOM 4236 C C . GLU B 1 250 ? 1.014 13.594 16.422 1 98.06 250 GLU B C 1
ATOM 4238 O O . GLU B 1 250 ? 0.293 14.297 17.125 1 98.06 250 GLU B O 1
ATOM 4243 N N . CYS B 1 251 ? 1.917 14.102 15.602 1 98.56 251 CYS B N 1
ATOM 4244 C CA . CYS B 1 251 ? 1.765 15.508 15.242 1 98.56 251 CYS B CA 1
ATOM 4245 C C . CYS B 1 251 ? 0.546 15.711 14.352 1 98.56 251 CYS B C 1
ATOM 4247 O O . CYS B 1 251 ? 0.315 14.938 13.422 1 98.56 251 CYS B O 1
ATOM 4249 N N . SER B 1 252 ? -0.241 16.656 14.625 1 98.88 252 SER B N 1
ATOM 4250 C CA . SER B 1 252 ? -1.458 16.906 13.859 1 98.88 252 SER B CA 1
ATOM 4251 C C . SER B 1 252 ? -1.851 18.375 13.914 1 98.88 252 SER B C 1
ATOM 4253 O O . SER B 1 252 ? -1.633 19.047 14.93 1 98.88 252 SER B O 1
ATOM 4255 N N . TYR B 1 253 ? -2.32 18.828 12.789 1 98.94 253 TYR B N 1
ATOM 4256 C CA . TYR B 1 253 ? -2.91 20.172 12.711 1 98.94 253 TYR B CA 1
ATOM 4257 C C . TYR B 1 253 ? -4.316 20.172 13.297 1 98.94 253 TYR B C 1
ATOM 4259 O O . TYR B 1 253 ? -5.238 19.578 12.727 1 98.94 253 TYR B O 1
ATOM 4267 N N . ILE B 1 254 ? -4.484 20.844 14.469 1 98.94 254 ILE B N 1
ATOM 4268 C CA . ILE B 1 254 ? -5.738 20.734 15.211 1 98.94 254 ILE B CA 1
ATOM 4269 C C . ILE B 1 254 ? -6.223 22.141 15.602 1 98.94 254 ILE B C 1
ATOM 4271 O O . ILE B 1 254 ? -5.469 23.109 15.523 1 98.94 254 ILE B O 1
ATOM 4275 N N . ASP B 1 255 ? -7.516 22.203 15.922 1 98.88 255 ASP B N 1
ATOM 4276 C CA . ASP B 1 255 ? -8.055 23.375 16.625 1 98.88 255 ASP B CA 1
ATOM 4277 C C . ASP B 1 255 ? -7.469 23.484 18.031 1 98.88 255 ASP B C 1
ATOM 4279 O O . ASP B 1 255 ? -7.539 22.531 18.812 1 98.88 255 ASP B O 1
ATOM 4283 N N . LEU B 1 256 ? -6.887 24.609 18.344 1 98.62 256 LEU B N 1
ATOM 4284 C CA . LEU B 1 256 ? -6.223 24.797 19.625 1 98.62 256 LEU B CA 1
ATOM 4285 C C . LEU B 1 256 ? -7.227 24.766 20.766 1 98.62 256 LEU B C 1
ATOM 4287 O O . LEU B 1 256 ? -6.848 24.625 21.938 1 98.62 256 LEU B O 1
ATOM 4291 N N . ASP B 1 257 ? -8.523 24.781 20.438 1 98.31 257 ASP B N 1
ATOM 4292 C CA . ASP B 1 257 ? -9.594 24.641 21.438 1 98.31 257 ASP B CA 1
ATOM 4293 C C . ASP B 1 257 ? -9.875 23.172 21.734 1 98.31 257 ASP B C 1
ATOM 4295 O O . ASP B 1 257 ? -10.688 22.859 22.609 1 98.31 257 ASP B O 1
ATOM 4299 N N . ALA B 1 258 ? -9.211 22.266 21.062 1 98.5 258 ALA B N 1
ATOM 4300 C CA . ALA B 1 258 ? -9.438 20.828 21.25 1 98.5 258 ALA B CA 1
ATOM 4301 C C . ALA B 1 258 ? -9.102 20.406 22.688 1 98.5 258 ALA B C 1
ATOM 4303 O O . ALA B 1 258 ? -9.648 19.406 23.188 1 98.5 258 ALA B O 1
ATOM 4304 N N . HIS B 1 259 ? -8.234 21.125 23.297 1 98.19 259 HIS B N 1
ATOM 4305 C CA . HIS B 1 259 ? -7.809 20.859 24.656 1 98.19 259 HIS B CA 1
ATOM 4306 C C . HIS B 1 259 ? -7.129 22.078 25.266 1 98.19 259 HIS B C 1
ATOM 4308 O O . HIS B 1 259 ? -6.387 22.797 24.578 1 98.19 259 HIS B O 1
ATOM 4314 N N . PRO B 1 260 ? -7.254 22.312 26.578 1 97.69 260 PRO B N 1
ATOM 4315 C CA . PRO B 1 260 ? -6.578 23.453 27.188 1 97.69 260 PRO B CA 1
ATOM 4316 C C . PRO B 1 260 ? -5.059 23.391 27.047 1 97.69 260 PRO B C 1
ATOM 4318 O O . PRO B 1 260 ? -4.418 24.422 26.812 1 97.69 260 PRO B O 1
ATOM 4321 N N . SER B 1 261 ? -4.578 22.25 27.078 1 97.62 261 SER B N 1
ATOM 4322 C CA . SER B 1 261 ? -3.129 22.109 26.969 1 97.62 261 SER B CA 1
ATOM 4323 C C . SER B 1 261 ? -2.639 22.469 25.578 1 97.62 261 SER B C 1
ATOM 4325 O O . SER B 1 261 ? -1.463 22.797 25.391 1 97.62 261 SER B O 1
ATOM 4327 N N . ALA B 1 262 ? -3.523 22.391 24.562 1 97.62 262 ALA B N 1
ATOM 4328 C CA . ALA B 1 262 ? -3.131 22.781 23.219 1 97.62 262 ALA B CA 1
ATOM 4329 C C . ALA B 1 262 ? -2.883 24.281 23.125 1 97.62 262 ALA B C 1
ATOM 4331 O O . ALA B 1 262 ? -1.834 24.719 22.641 1 97.62 262 ALA B O 1
ATOM 4332 N N . ALA B 1 263 ? -3.801 25.031 23.625 1 95.94 263 ALA B N 1
ATOM 4333 C CA . ALA B 1 263 ? -3.664 26.484 23.641 1 95.94 263 ALA B CA 1
ATOM 4334 C C . ALA B 1 263 ? -2.459 26.922 24.484 1 95.94 263 ALA B C 1
ATOM 4336 O O . ALA B 1 263 ? -1.707 27.812 24.078 1 95.94 263 ALA B O 1
ATOM 4337 N N . GLU B 1 264 ? -2.295 26.234 25.594 1 96.38 264 GLU B N 1
ATOM 4338 C CA . GLU B 1 264 ? -1.18 26.547 26.484 1 96.38 264 GLU B CA 1
ATOM 4339 C C . GLU B 1 264 ? 0.16 26.25 25.812 1 96.38 264 GLU B C 1
ATOM 4341 O O . GLU B 1 264 ? 1.093 27.062 25.906 1 96.38 264 GLU B O 1
ATOM 4346 N N . SER B 1 265 ? 0.196 25.109 25.219 1 96.62 265 SER B N 1
ATOM 4347 C CA . SER B 1 265 ? 1.424 24.703 24.547 1 96.62 265 SER B CA 1
ATOM 4348 C C . SER B 1 265 ? 1.769 25.672 23.422 1 96.62 265 SER B C 1
ATOM 4350 O O . SER B 1 265 ? 2.932 26.047 23.234 1 96.62 265 SER B O 1
ATOM 4352 N N . ALA B 1 266 ? 0.78 26.062 22.609 1 96.69 266 ALA B N 1
ATOM 4353 C CA . ALA B 1 266 ? 0.991 27.016 21.531 1 96.69 266 ALA B CA 1
ATOM 4354 C C . ALA B 1 266 ? 1.491 28.359 22.062 1 96.69 266 ALA B C 1
ATOM 4356 O O . ALA B 1 266 ? 2.459 28.922 21.547 1 96.69 266 ALA B O 1
ATOM 4357 N N . ALA B 1 267 ? 0.886 28.797 23.109 1 95.38 267 ALA B N 1
ATOM 4358 C CA . ALA B 1 267 ? 1.276 30.062 23.719 1 95.38 267 ALA B CA 1
ATOM 4359 C C . ALA B 1 267 ? 2.709 30 24.25 1 95.38 267 ALA B C 1
ATOM 4361 O O . ALA B 1 267 ? 3.455 30.969 24.141 1 95.38 267 ALA B O 1
ATOM 4362 N N . HIS B 1 268 ? 3.035 28.891 24.797 1 94.81 268 HIS B N 1
ATOM 4363 C CA . HIS B 1 268 ? 4.348 28.703 25.391 1 94.81 268 HIS B CA 1
ATOM 4364 C C . HIS B 1 268 ? 5.457 28.828 24.359 1 94.81 268 HIS B C 1
ATOM 4366 O O . HIS B 1 268 ? 6.582 29.203 24.688 1 94.81 268 HIS B O 1
ATOM 4372 N N . ILE B 1 269 ? 5.113 28.578 23.141 1 95.12 269 ILE B N 1
ATOM 4373 C CA . ILE B 1 269 ? 6.152 28.641 22.109 1 95.12 269 ILE B CA 1
ATOM 4374 C C . ILE B 1 269 ? 5.961 29.906 21.266 1 95.12 269 ILE B C 1
ATOM 4376 O O . ILE B 1 269 ? 6.488 30 20.156 1 95.12 269 ILE B O 1
ATOM 4380 N N . GLY B 1 270 ? 5.09 30.781 21.688 1 92.81 270 GLY B N 1
ATOM 4381 C CA . GLY B 1 270 ? 4.973 32.094 21.078 1 92.81 270 GLY B CA 1
ATOM 4382 C C . GLY B 1 270 ? 3.887 32.156 20.016 1 92.81 270 GLY B C 1
ATOM 4383 O O . GLY B 1 270 ? 3.85 33.094 19.219 1 92.81 270 GLY B O 1
ATOM 4384 N N . VAL B 1 271 ? 3.104 31.172 19.906 1 95.81 271 VAL B N 1
ATOM 4385 C CA . VAL B 1 271 ? 2.02 31.156 18.938 1 95.81 271 VAL B CA 1
ATOM 4386 C C . VAL B 1 271 ? 0.775 31.812 19.531 1 95.81 271 VAL B C 1
ATOM 4388 O O . VAL B 1 271 ? 0.196 31.281 20.5 1 95.81 271 VAL B O 1
ATOM 4391 N N . THR B 1 272 ? 0.46 32.969 19.016 1 90.25 272 THR B N 1
ATOM 4392 C CA . THR B 1 272 ? -0.716 33.688 19.484 1 90.25 272 THR B CA 1
ATOM 4393 C C . THR B 1 272 ? -1.626 34.062 18.328 1 90.25 272 THR B C 1
ATOM 4395 O O . THR B 1 272 ? -1.151 34.281 17.219 1 90.25 272 THR B O 1
ATOM 4398 N N . GLY B 1 273 ? -2.887 34 18.547 1 93.19 273 GLY B N 1
ATOM 4399 C CA . GLY B 1 273 ? -3.844 34.5 17.578 1 93.19 273 GLY B CA 1
ATOM 4400 C C . GLY B 1 273 ? -4.223 33.5 16.516 1 93.19 273 GLY B C 1
ATOM 4401 O O . GLY B 1 273 ? -4.793 33.844 15.484 1 93.19 273 GLY B O 1
ATOM 4402 N N . LEU B 1 274 ? -3.785 32.312 16.703 1 97.81 274 LEU B N 1
ATOM 4403 C CA . LEU B 1 274 ? -4.16 31.266 15.766 1 97.81 274 LEU B CA 1
ATOM 4404 C C . LEU B 1 274 ? -5.215 30.344 16.375 1 97.81 274 LEU B C 1
ATOM 4406 O O . LEU B 1 274 ? -5.164 30.047 17.578 1 97.81 274 LEU B O 1
ATOM 4410 N N . SER B 1 275 ? -6.117 29.953 15.547 1 98.38 275 SER B N 1
ATOM 4411 C CA . SER B 1 275 ? -7.105 28.984 16.016 1 98.38 275 SER B CA 1
ATOM 4412 C C . SER B 1 275 ? -6.629 27.547 15.805 1 98.38 275 SER B C 1
ATOM 4414 O O . SER B 1 275 ? -7.07 26.625 16.5 1 98.38 275 SER B O 1
ATOM 4416 N N . HIS B 1 276 ? -5.785 27.344 14.812 1 98.81 276 HIS B N 1
ATOM 4417 C CA . HIS B 1 276 ? -5.289 26.016 14.477 1 98.81 276 HIS B CA 1
ATOM 4418 C C . HIS B 1 276 ? -3.766 26 14.391 1 98.81 276 HIS B C 1
ATOM 4420 O O . HIS B 1 276 ? -3.154 26.984 13.969 1 98.81 276 HIS B O 1
ATOM 4426 N N . PHE B 1 277 ? -3.217 24.953 14.719 1 98.88 277 PHE B N 1
ATOM 4427 C CA . PHE B 1 277 ? -1.771 24.766 14.711 1 98.88 277 PHE B CA 1
ATOM 4428 C C . PHE B 1 277 ? -1.419 23.297 14.867 1 98.88 277 PHE B C 1
ATOM 4430 O O . PHE B 1 277 ? -2.166 22.531 15.492 1 98.88 277 PHE B O 1
ATOM 4437 N N . SER B 1 278 ? -0.337 22.844 14.234 1 98.81 278 SER B N 1
ATOM 4438 C CA . SER B 1 278 ? 0.115 21.469 14.406 1 98.81 278 SER B CA 1
ATOM 4439 C C . SER B 1 278 ? 0.953 21.312 15.672 1 98.81 278 SER B C 1
ATOM 4441 O O . SER B 1 278 ? 1.864 22.094 15.922 1 98.81 278 SER B O 1
ATOM 4443 N N . LEU B 1 279 ? 0.659 20.391 16.531 1 98.56 279 LEU B N 1
ATOM 4444 C CA . LEU B 1 279 ? 1.331 20.047 17.781 1 98.56 279 LEU B CA 1
ATOM 4445 C C . LEU B 1 279 ? 1.416 18.531 17.953 1 98.56 279 LEU B C 1
ATOM 4447 O O . LEU B 1 279 ? 0.716 17.781 17.266 1 98.56 279 LEU B O 1
ATOM 4451 N N . PRO B 1 280 ? 2.348 18.031 18.75 1 98.12 280 PRO B N 1
ATOM 4452 C CA . PRO B 1 280 ? 2.289 16.625 19.125 1 98.12 280 PRO B CA 1
ATOM 4453 C C . PRO B 1 280 ? 1.115 16.312 20.062 1 98.12 280 PRO B C 1
ATOM 4455 O O . PRO B 1 280 ? 1.191 16.562 21.266 1 98.12 280 PRO B O 1
ATOM 4458 N N . VAL B 1 281 ? 0.13 15.734 19.531 1 98.5 281 VAL B N 1
ATOM 4459 C CA . VAL B 1 281 ? -1.125 15.523 20.25 1 98.5 281 VAL B CA 1
ATOM 4460 C C . VAL B 1 281 ? -1.141 14.133 20.875 1 98.5 281 VAL B C 1
ATOM 4462 O O . VAL B 1 281 ? -0.689 13.164 20.25 1 98.5 281 VAL B O 1
ATOM 4465 N N . ALA B 1 282 ? -1.546 14.055 22.109 1 98.44 282 ALA B N 1
ATOM 4466 C CA . ALA B 1 282 ? -1.919 12.789 22.734 1 98.44 282 ALA B CA 1
ATOM 4467 C C . ALA B 1 282 ? -3.355 12.406 22.391 1 98.44 282 ALA B C 1
ATOM 4469 O O . ALA B 1 282 ? -4.262 13.234 22.5 1 98.44 282 ALA B O 1
ATOM 4470 N N . LEU B 1 283 ? -3.535 11.195 21.953 1 98.62 283 LEU B N 1
ATOM 4471 C CA . LEU B 1 283 ? -4.844 10.742 21.5 1 98.62 283 LEU B CA 1
ATOM 4472 C C . LEU B 1 283 ? -5.488 9.82 22.516 1 98.62 283 LEU B C 1
ATOM 4474 O O . LEU B 1 283 ? -4.805 8.992 23.125 1 98.62 283 LEU B O 1
ATOM 4478 N N . GLY B 1 284 ? -6.715 10 22.75 1 97.94 284 GLY B N 1
ATOM 4479 C CA . GLY B 1 284 ? -7.539 9.125 23.562 1 97.94 284 GLY B CA 1
ATOM 4480 C C . GLY B 1 284 ? -8.766 8.617 22.844 1 97.94 284 GLY B C 1
ATOM 4481 O O . GLY B 1 284 ? -8.938 8.859 21.641 1 97.94 284 GLY B O 1
ATOM 4482 N N . PRO B 1 285 ? -9.664 7.934 23.531 1 97.38 285 PRO B N 1
ATOM 4483 C CA . PRO B 1 285 ? -10.828 7.316 22.891 1 97.38 285 PRO B CA 1
ATOM 4484 C C . PRO B 1 285 ? -11.773 8.344 22.266 1 97.38 285 PRO B C 1
ATOM 4486 O O . PRO B 1 285 ? -12.539 8.016 21.359 1 97.38 285 PRO B O 1
ATOM 4489 N N . ASP B 1 286 ? -11.648 9.641 22.75 1 97.44 286 ASP B N 1
ATOM 4490 C CA . ASP B 1 286 ? -12.555 10.664 22.25 1 97.44 286 ASP B CA 1
ATOM 4491 C C . ASP B 1 286 ? -11.82 11.688 21.391 1 97.44 286 ASP B C 1
ATOM 4493 O O . ASP B 1 286 ? -12.336 12.766 21.109 1 97.44 286 ASP B O 1
ATOM 4497 N N . GLY B 1 287 ? -10.594 11.328 20.969 1 98.25 287 GLY B N 1
ATOM 4498 C CA . GLY B 1 287 ? -9.805 12.234 20.141 1 98.25 287 GLY B CA 1
ATOM 4499 C C . GLY B 1 287 ? -8.656 12.875 20.891 1 98.25 287 GLY B C 1
ATOM 4500 O O . GLY B 1 287 ? -7.953 12.203 21.656 1 98.25 287 GLY B O 1
ATOM 4501 N N . VAL B 1 288 ? -8.469 14.141 20.719 1 98.75 288 VAL B N 1
ATOM 4502 C CA . VAL B 1 288 ? -7.383 14.852 21.391 1 98.75 288 VAL B CA 1
ATOM 4503 C C . VAL B 1 288 ? -7.578 14.789 22.891 1 98.75 288 VAL B C 1
ATOM 4505 O O . VAL B 1 288 ? -8.625 15.18 23.406 1 98.75 288 VAL B O 1
ATOM 4508 N N . ASP B 1 289 ? -6.574 14.242 23.562 1 98.12 289 ASP B N 1
ATOM 4509 C CA . ASP B 1 289 ? -6.652 14.062 25 1 98.12 289 ASP B CA 1
ATOM 4510 C C . ASP B 1 289 ? -5.559 14.859 25.719 1 98.12 289 ASP B C 1
ATOM 4512 O O . ASP B 1 289 ? -5.316 14.656 26.906 1 98.12 289 ASP B O 1
ATOM 4516 N N . GLY B 1 290 ? -4.781 15.641 24.984 1 98.06 290 GLY B N 1
ATOM 4517 C CA . GLY B 1 290 ? -3.701 16.484 25.484 1 98.06 290 GLY B CA 1
ATOM 4518 C C . GLY B 1 290 ? -2.598 16.703 24.469 1 98.06 290 GLY B C 1
ATOM 4519 O O . GLY B 1 290 ? -2.748 16.344 23.281 1 98.06 290 GLY B O 1
ATOM 4520 N N . ILE B 1 291 ? -1.643 17.406 24.891 1 98.06 291 ILE B N 1
ATOM 4521 C CA . ILE B 1 291 ? -0.451 17.609 24.078 1 98.06 291 ILE B CA 1
ATOM 4522 C C . ILE B 1 291 ? 0.725 16.844 24.672 1 98.06 291 ILE B C 1
ATOM 4524 O O . ILE B 1 291 ? 1.025 16.984 25.859 1 98.06 291 ILE B O 1
ATOM 4528 N N . ALA B 1 292 ? 1.27 15.984 23.844 1 94.81 292 ALA B N 1
ATOM 4529 C CA . ALA B 1 292 ? 2.406 15.188 24.297 1 94.81 292 ALA B CA 1
ATOM 4530 C C . ALA B 1 292 ? 3.586 16.078 24.672 1 94.81 292 ALA B C 1
ATOM 4532 O O . ALA B 1 292 ? 3.814 17.109 24.047 1 94.81 292 ALA B O 1
ATOM 4533 N N . PRO B 1 293 ? 4.32 15.695 25.719 1 89.81 293 PRO B N 1
ATOM 4534 C CA . PRO B 1 293 ? 5.508 16.469 26.078 1 89.81 293 PRO B CA 1
ATOM 4535 C C . PRO B 1 293 ? 6.473 16.641 24.906 1 89.81 293 PRO B C 1
ATOM 4537 O O . PRO B 1 293 ? 6.707 15.695 24.156 1 89.81 293 PRO B O 1
ATOM 4540 N N . HIS B 1 294 ? 6.848 17.828 24.734 1 89.31 294 HIS B N 1
ATOM 4541 C CA . HIS B 1 294 ? 7.82 18.125 23.688 1 89.31 294 HIS B CA 1
ATOM 4542 C C . HIS B 1 294 ? 8.711 19.297 24.078 1 89.31 294 HIS B C 1
ATOM 4544 O O . HIS B 1 294 ? 8.32 20.141 24.891 1 89.31 294 HIS B O 1
ATOM 4550 N N . ASP B 1 295 ? 9.852 19.297 23.578 1 88.25 295 ASP B N 1
ATOM 4551 C CA . ASP B 1 295 ? 10.852 20.297 23.938 1 88.25 295 ASP B CA 1
ATOM 4552 C C . ASP B 1 295 ? 10.5 21.656 23.344 1 88.25 295 ASP B C 1
ATOM 4554 O O . ASP B 1 295 ? 9.797 21.734 22.344 1 88.25 295 ASP B O 1
ATOM 4558 N N . LYS B 1 296 ? 11.117 22.625 24.047 1 89.25 296 LYS B N 1
ATOM 4559 C CA . LYS B 1 296 ? 11 23.984 23.516 1 89.25 296 LYS B CA 1
ATOM 4560 C C . LYS B 1 296 ? 11.852 24.172 22.266 1 89.25 296 LYS B C 1
ATOM 4562 O O . LYS B 1 296 ? 12.984 23.688 22.203 1 89.25 296 LYS B O 1
ATOM 4567 N N . PRO B 1 297 ? 11.227 24.891 21.391 1 96.12 297 PRO B N 1
ATOM 4568 C CA . PRO B 1 297 ? 12 25.156 20.172 1 96.12 297 PRO B CA 1
ATOM 4569 C C . PRO B 1 297 ? 13.258 25.984 20.438 1 96.12 297 PRO B C 1
ATOM 4571 O O . PRO B 1 297 ? 13.258 26.844 21.328 1 96.12 297 PRO B O 1
ATOM 4574 N N . GLY B 1 298 ? 14.281 25.703 19.688 1 95.25 298 GLY B N 1
ATOM 4575 C CA . GLY B 1 298 ? 15.469 26.531 19.734 1 95.25 298 GLY B CA 1
ATOM 4576 C C . GLY B 1 298 ? 15.273 27.891 19.094 1 95.25 298 GLY B C 1
ATOM 4577 O O . GLY B 1 298 ? 14.18 28.219 18.625 1 95.25 298 GLY B O 1
ATOM 4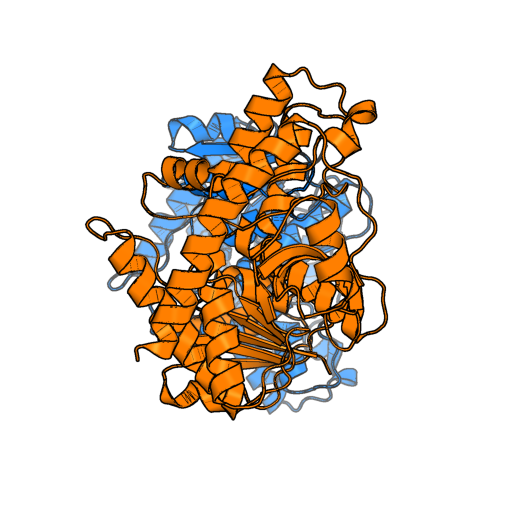578 N N . ALA B 1 299 ? 16.359 28.719 19.078 1 94.38 299 ALA B N 1
ATOM 4579 C CA . ALA B 1 299 ? 16.281 30.094 18.578 1 94.38 299 ALA B CA 1
ATOM 4580 C C . ALA B 1 299 ? 15.883 30.125 17.109 1 94.38 299 ALA B C 1
ATOM 4582 O O . ALA B 1 299 ? 15.016 30.906 16.703 1 94.38 299 ALA B O 1
ATOM 4583 N N . ARG B 1 300 ? 16.531 29.344 16.359 1 94.88 300 ARG B N 1
ATOM 4584 C CA . ARG B 1 300 ? 16.234 29.297 14.93 1 94.88 300 ARG B CA 1
ATOM 4585 C C . ARG B 1 300 ? 14.797 28.859 14.68 1 94.88 300 ARG B C 1
ATOM 4587 O O . ARG B 1 300 ? 14.109 29.438 13.836 1 94.88 300 ARG B O 1
ATOM 4594 N N . GLU B 1 301 ? 14.336 27.812 15.344 1 97.62 301 GLU B N 1
ATOM 4595 C CA . GLU B 1 301 ? 12.977 27.312 15.203 1 97.62 301 GLU B CA 1
ATOM 4596 C C . GLU B 1 301 ? 11.953 28.344 15.664 1 97.62 301 GLU B C 1
ATOM 4598 O O . GLU B 1 301 ? 10.867 28.453 15.086 1 97.62 301 GLU B O 1
ATOM 4603 N N . ALA B 1 302 ? 12.312 29.156 16.656 1 96.88 302 ALA B N 1
ATOM 4604 C CA . ALA B 1 302 ? 11.438 30.234 17.109 1 96.88 302 ALA B CA 1
ATOM 4605 C C . ALA B 1 302 ? 11.219 31.266 16.016 1 96.88 302 ALA B C 1
ATOM 4607 O O . ALA B 1 302 ? 10.125 31.812 15.875 1 96.88 302 ALA B O 1
ATOM 4608 N N . GLU B 1 303 ? 12.25 31.531 15.281 1 96.94 303 GLU B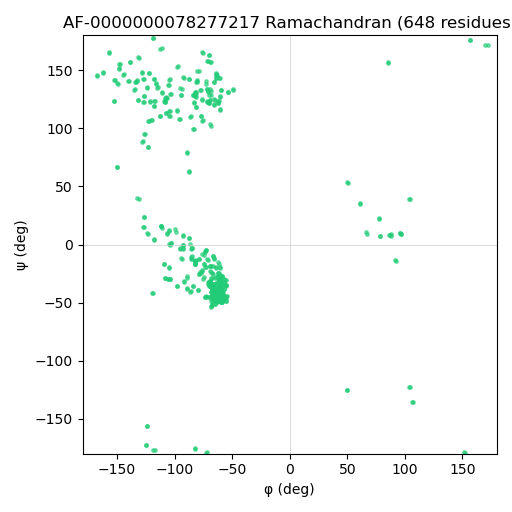 N 1
ATOM 4609 C CA . GLU B 1 303 ? 12.125 32.438 14.156 1 96.94 303 GLU B CA 1
ATOM 4610 C C . GLU B 1 303 ? 11.227 31.875 13.07 1 96.94 303 GLU B C 1
ATOM 4612 O O . GLU B 1 303 ? 10.43 32.594 12.469 1 96.94 303 GLU B O 1
ATOM 4617 N N . LEU B 1 304 ? 11.414 30.562 12.797 1 97.62 304 LEU B N 1
ATOM 4618 C CA . LEU B 1 304 ? 10.57 29.906 11.812 1 97.62 304 LEU B CA 1
ATOM 4619 C C . LEU B 1 304 ? 9.102 29.953 12.234 1 97.62 304 LEU B C 1
ATOM 4621 O O . LEU B 1 304 ? 8.219 30.094 11.391 1 97.62 304 LEU B O 1
ATOM 4625 N N . ILE B 1 305 ? 8.883 29.812 13.531 1 98.12 305 ILE B N 1
ATOM 4626 C CA . ILE B 1 305 ? 7.527 29.844 14.07 1 98.12 305 ILE B CA 1
ATOM 4627 C C . ILE B 1 305 ? 6.895 31.203 13.789 1 98.12 305 ILE B C 1
ATOM 4629 O O . ILE B 1 305 ? 5.746 31.281 13.344 1 98.12 305 ILE B O 1
ATOM 4633 N N . LYS B 1 306 ? 7.617 32.25 13.984 1 96.75 306 LYS B N 1
ATOM 4634 C CA . LYS B 1 306 ? 7.109 33.625 13.742 1 96.75 306 LYS B CA 1
ATOM 4635 C C . LYS B 1 306 ? 6.66 33.781 12.297 1 96.75 306 LYS B C 1
ATOM 4637 O O . LYS B 1 306 ? 5.605 34.344 12.031 1 96.75 306 LYS B O 1
ATOM 4642 N N . GLU B 1 307 ? 7.473 33.25 11.453 1 96.06 307 GLU B N 1
ATOM 4643 C CA . GLU B 1 307 ? 7.141 33.312 10.031 1 96.06 307 GLU B CA 1
ATOM 4644 C C . GLU B 1 307 ? 5.934 32.469 9.703 1 96.06 307 GLU B C 1
ATOM 4646 O O . GLU B 1 307 ? 5.055 32.875 8.945 1 96.06 307 GLU B O 1
ATOM 4651 N N . ALA B 1 308 ? 5.906 31.281 10.242 1 97.69 308 ALA B N 1
ATOM 4652 C CA . ALA B 1 308 ? 4.84 30.328 9.977 1 97.69 308 ALA B CA 1
ATOM 4653 C C . ALA B 1 308 ? 3.49 30.859 10.453 1 97.69 308 ALA B C 1
ATOM 4655 O O . ALA B 1 308 ? 2.463 30.625 9.812 1 97.69 308 ALA B O 1
ATOM 4656 N N . VAL B 1 309 ? 3.531 31.578 11.594 1 97.81 309 VAL B N 1
ATOM 4657 C CA . VAL B 1 309 ? 2.309 32.062 12.211 1 97.81 309 VAL B CA 1
ATOM 4658 C C . VAL B 1 309 ? 1.594 33.031 11.25 1 97.81 309 VAL B C 1
ATOM 4660 O O . VAL B 1 309 ? 0.368 32.969 11.117 1 97.81 309 VAL B O 1
ATOM 4663 N N . VAL B 1 310 ? 2.301 33.844 10.508 1 96.94 310 VAL B N 1
ATOM 4664 C CA . VAL B 1 310 ? 1.729 34.781 9.562 1 96.94 310 VAL B CA 1
ATOM 4665 C C . VAL B 1 310 ? 1.03 34.031 8.43 1 96.94 310 VAL B C 1
ATOM 4667 O O . VAL B 1 310 ? -0.123 34.344 8.109 1 96.94 310 VAL B O 1
ATOM 4670 N N . ALA B 1 311 ? 1.725 33.094 7.895 1 97 311 ALA B N 1
ATOM 4671 C CA . ALA B 1 311 ? 1.177 32.312 6.785 1 97 311 ALA B CA 1
ATOM 4672 C C . ALA B 1 311 ? -0.031 31.484 7.23 1 97 311 ALA B C 1
ATOM 4674 O O . ALA B 1 311 ? -1.046 31.438 6.531 1 97 311 ALA B O 1
ATOM 4675 N N . ILE B 1 312 ? 0.074 30.859 8.375 1 98.5 312 ILE B N 1
ATOM 4676 C CA . ILE B 1 312 ? -0.993 30 8.883 1 98.5 312 ILE B CA 1
ATOM 4677 C C . ILE B 1 312 ? -2.236 30.844 9.164 1 98.5 312 ILE B C 1
ATOM 4679 O O . ILE B 1 312 ? -3.359 30.406 8.891 1 98.5 312 ILE B O 1
ATOM 4683 N N . LYS B 1 313 ? -2.006 32.031 9.734 1 98.06 313 LYS B N 1
ATOM 4684 C CA . LYS B 1 313 ? -3.123 32.938 10 1 98.06 313 LYS B CA 1
ATOM 4685 C C . LYS B 1 313 ? -3.898 33.25 8.719 1 98.06 313 LYS B C 1
ATOM 4687 O O . LYS B 1 313 ? -5.133 33.219 8.711 1 98.06 313 LYS B O 1
ATOM 4692 N N . SER B 1 314 ? -3.188 33.531 7.68 1 97.31 314 SER B N 1
ATOM 4693 C CA . SER B 1 314 ? -3.801 33.812 6.387 1 97.31 314 SER B CA 1
ATOM 4694 C C . SER B 1 314 ? -4.535 32.594 5.852 1 97.31 314 SER B C 1
ATOM 4696 O O . SER B 1 314 ? -5.625 32.688 5.285 1 97.31 314 SER B O 1
ATOM 4698 N N . ASN B 1 315 ? -3.945 31.391 5.973 1 97.44 315 ASN B N 1
ATOM 4699 C CA . ASN B 1 315 ? -4.566 30.156 5.508 1 97.44 315 ASN B CA 1
ATOM 4700 C C . ASN B 1 315 ? -5.871 29.859 6.246 1 97.44 315 ASN B C 1
ATOM 4702 O O . ASN B 1 315 ? -6.863 29.469 5.633 1 97.44 315 ASN B O 1
ATOM 4706 N N . ILE B 1 316 ? -5.82 30.047 7.586 1 98.44 316 ILE B N 1
ATOM 4707 C CA . ILE B 1 316 ? -7.008 29.844 8.406 1 98.44 316 ILE B CA 1
ATOM 4708 C C . ILE B 1 316 ? -8.109 30.797 7.969 1 98.44 316 ILE B C 1
ATOM 4710 O O . ILE B 1 316 ? -9.258 30.391 7.785 1 98.44 316 ILE B O 1
ATOM 4714 N N . ALA B 1 317 ? -7.742 32.031 7.77 1 97.81 317 ALA B N 1
ATOM 4715 C CA . ALA B 1 317 ? -8.703 33.062 7.363 1 97.81 317 ALA B CA 1
ATOM 4716 C C . ALA B 1 317 ? -9.344 32.719 6.023 1 97.81 317 ALA B C 1
ATOM 4718 O O . ALA B 1 317 ? -10.555 32.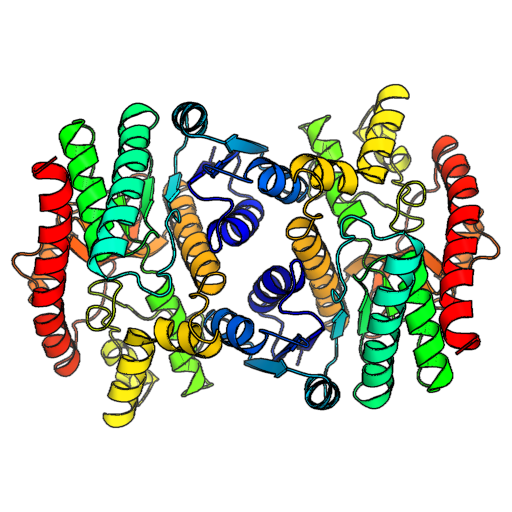906 5.836 1 97.81 317 ALA B O 1
ATOM 4719 N N . ALA B 1 318 ? -8.547 32.281 5.105 1 96.81 318 ALA B N 1
ATOM 4720 C CA . ALA B 1 318 ? -9.055 31.891 3.793 1 96.81 318 ALA B CA 1
ATOM 4721 C C . ALA B 1 318 ? -10.062 30.75 3.914 1 96.81 318 ALA B C 1
ATOM 4723 O O . ALA B 1 318 ? -11.109 30.766 3.262 1 96.81 318 ALA B O 1
ATOM 4724 N N . GLY B 1 319 ? -9.758 29.734 4.734 1 97.38 319 GLY B N 1
ATOM 4725 C CA . GLY B 1 319 ? -10.664 28.609 4.945 1 97.38 319 GLY B CA 1
ATOM 4726 C C . GLY B 1 319 ? -11.969 29.031 5.594 1 97.38 319 GLY B C 1
ATOM 4727 O O . GLY B 1 319 ? -13.047 28.641 5.133 1 97.38 319 GLY B O 1
ATOM 4728 N N . THR B 1 320 ? -11.844 29.844 6.629 1 97 320 THR B N 1
ATOM 4729 C CA . THR B 1 320 ? -13.016 30.297 7.359 1 97 320 THR B CA 1
ATOM 4730 C C . THR B 1 320 ? -13.906 31.172 6.477 1 97 320 THR B C 1
ATOM 4732 O O . THR B 1 320 ? -15.125 31.016 6.469 1 97 320 THR B O 1
ATOM 4735 N N . ALA B 1 321 ? -13.297 32.031 5.711 1 96.44 321 ALA B N 1
ATOM 4736 C CA . ALA B 1 321 ? -14.031 32.938 4.836 1 96.44 321 ALA B CA 1
ATOM 4737 C C . ALA B 1 321 ? -14.758 32.156 3.732 1 96.44 321 ALA B C 1
ATOM 4739 O O . ALA B 1 321 ? -15.844 32.531 3.311 1 96.44 321 ALA B O 1
ATOM 4740 N N . PHE B 1 322 ? -14.148 31.141 3.26 1 96 322 PHE B N 1
ATOM 4741 C CA . PHE B 1 322 ? -14.75 30.328 2.207 1 96 322 PHE B CA 1
ATOM 4742 C C . PHE B 1 322 ? -16.125 29.828 2.631 1 96 322 PHE B C 1
ATOM 4744 O O . PHE B 1 322 ? -17.062 29.812 1.831 1 96 322 PHE B O 1
ATOM 4751 N N . VAL B 1 323 ? -16.266 29.344 3.881 1 95 323 VAL B N 1
ATOM 4752 C CA . VAL B 1 323 ? -17.5 28.766 4.375 1 95 323 VAL B CA 1
ATOM 4753 C C . VAL B 1 323 ? -18.484 29.875 4.77 1 95 323 VAL B C 1
ATOM 4755 O O . VAL B 1 323 ? -19.672 29.781 4.504 1 95 323 VAL B O 1
ATOM 4758 N N . LEU B 1 324 ? -17.969 30.922 5.371 1 91.06 324 LEU B N 1
ATOM 4759 C CA . LEU B 1 324 ? -18.828 31.969 5.906 1 91.06 324 LEU B CA 1
ATOM 4760 C C . LEU B 1 324 ? -19.391 32.844 4.789 1 91.06 324 LEU B C 1
ATOM 4762 O O . LEU B 1 324 ? -20.469 33.438 4.93 1 91.06 324 LEU B O 1
ATOM 4766 N N . ASN B 1 325 ? -18.703 33 3.73 1 82.19 325 ASN B N 1
ATOM 4767 C CA . ASN B 1 325 ? -19.172 33.812 2.623 1 82.19 325 ASN B CA 1
ATOM 4768 C C . ASN B 1 325 ? -20.062 33.031 1.672 1 82.19 325 ASN B C 1
ATOM 4770 O O . ASN B 1 325 ? -20.562 33.594 0.686 1 82.19 325 ASN B O 1
ATOM 4774 N N . LYS B 1 326 ? -20.203 31.844 1.915 1 68.62 326 LYS B N 1
ATOM 4775 C CA . LYS B 1 326 ? -21.062 31 1.081 1 68.62 326 LYS B CA 1
ATOM 4776 C C . LYS B 1 326 ? -22.219 30.422 1.888 1 68.62 326 LYS B C 1
ATOM 4778 O O . LYS B 1 326 ? -22.062 30.125 3.078 1 68.62 326 LYS B O 1
#

Radius of gyration: 25.71 Å; Cα contacts (8 Å, |Δi|>4): 1454; chains: 2; bounding box: 52×73×59 Å

InterPro domains:
  IPR001236 Lactate/malate dehydrogenase, N-terminal [PF00056] (4-145)
  IPR001252 Malate dehydrogenase, active site [PS00068] (146-158)
  IPR001557 L-lactate/malate dehydrogenase [PIRSF000102] (2-311)
  IPR010097 Malate dehydrogenase, type 1 [TIGR01772] (4-324)
  IPR010097 Malate dehydrogenase, type 1 [cd01337] (4-323)
  IPR015955 Lactate dehydrogenase/glycoside hydrolase, family 4, C-terminal [G3DSA:3.90.110.10] (147-326)
  IPR015955 Lactate dehydrogenase/glycoside hydrolase, family 4, C-terminal [SSF56327] (146-322)
  IPR022383 Lactate/malate dehydrogenase, C-terminal [PF02866] (147-323)
  IPR036291 NAD(P)-binding domain superfamily [SSF51735] (4-145)

Foldseek 3Di:
DAAEEEEALVDLQNLLLLLLLLVVLLAAEYEYEYQDPFVVSQVVSCVDPHNHHYDYYHRPVCLLVSQAPHAAYEYQDADDDDPPDDPVNRCLRLLVVLLSNLLSCLVRPLQHQYEYAGPPLLQNQLLSQLSNVVSVSHQLQRYWHQLLLLQQLLLVLLCVVVVVRDSVDTWWWKAGRAALRTFTQCVQCCVPSVDDPVRVVVSRNCSRCVQVVQCVVVVNPDTDRNSSSVSSSVVVVQQSCQLVPHKHKGWTWTQCVNDVQSVVVCVVLPQPDDRIMTATFIAHSSGGPHGDDDDHGDPVSSVSNVVSSVVSNVSSVVNNCSNVVD/DAAEEEEALVDLQNLLLLLLLLVVLLAAEYEYEYQDPFVVSQVVSCPDPHNHHYDYYHRPVCLLVSQAPHAAYEYQDADDDDPPDDPVNRCLRLLVVLLSNLLSCLVRPLQHQYEYAGPPLLQSQLLSQLSNVVSVSHQLQRYWYQLLLLQQLLLVLLCVVVVVRDSPDTWWWKAGRAALRTFTQCVQCCVPSVDDPVRVVVSRNCSRCVQVVQCVVVVNPDTDRNSSSVSSSVVVVQQSCQLVPHKHKGWTWTFCVNDVQSVVVCVVQPQPDDRIMTATFIAHSSGGPHGDDDDHGDPVSSVSNVVSSVVSNVSSVVNNCSNVVD

pLDDT: mean 96.61, std 3.89, range [68.62, 99.0]

Sequence (652 aa):
MVAVAVLGAAGGIGQPISLLLKLNTEITKLHLYDIVRCPGVGADVSHINTDSEVKTFQGATQLKECLEGMQIVVIPAGVPRKPGMTRDDLFNINAGIVRDLVQAVAEACPKAFVCIISNPVNSTVPIAAEVLKKNGVYDPRRVFGVTTLDVVRSSRFIRDIRPEFSCSRSVTVIGGHSGNTIIPILSSLAAELNLSTEEVDALTHRIQFGGDEVVKAKNGEGSATLSMAYAGSRFVSSLIAAVKGRPASECSYIDLDAHPSAAESAAHIGVTGLSHFSLPVALGPDGVDGIAPHDKPGAREAELIKEAVVAIKSNIAAGTAFVLNKMVAVAVLGAAGGIGQPISLLLKLNTEITKLHLYDIVRCPGVGADVSHINTDSEVKTFQGATQLKECLEGMQIVVIPAGVPRKPGMTRDDLFNINAGIVRDLVQAVAEACPKAFVCIISNPVNSTVPIAAEVLKKNGVYDPRRVFGVTTLDVVRSSRFIRDIRPEFSCSRSVTVIGGHSGNTIIPILSSLAAELNLSTEEVDALTHRIQFGGDEVVKAKNGEGSATLSMAYAGSRFVSSLIAAVKGRPASECSYIDLDAHPSAAESAAHIGVTGLSHFSLPVALGPDGVDGIAPHDKPGAREAELIKEAVVAIKSNIAAGTAFVLNK

Organism: Zancudomyces culisetae (NCBI:txid1213189)

Nearest PDB structures (foldseek):
  2dfd-assembly1_A  TM=9.513E-01  e=1.166E-36  Homo sapiens
  1smk-assembly4_G  TM=9.659E-01  e=1.235E-35  Citrullus lanatus
  1mld-assembly1_B  TM=9.561E-01  e=4.720E-35  Sus scrofa
  8j5d-assembly1_C  TM=9.559E-01  e=1.313E-33  Arabidopsis thaliana
  6itl-assembly1_A-2  TM=9.450E-01  e=1.812E-33  [Mannheimia] succiniciproducens MBEL55E

Solvent-accessible surface area (backbone atoms only — not comparable to full-atom values): 31905 Å² total; per-residue (Å²): 136,36,29,37,28,33,41,21,24,51,42,74,34,16,42,53,24,50,48,53,46,54,68,38,77,73,36,47,32,39,28,33,24,18,74,54,70,16,52,19,50,36,47,19,50,52,38,40,36,43,79,38,46,65,46,59,25,56,31,81,87,28,48,47,68,50,34,54,76,30,45,32,37,37,32,52,38,68,73,78,81,47,92,89,57,48,71,65,55,46,41,54,53,25,43,50,49,47,44,55,52,41,47,41,35,50,72,39,24,47,81,28,35,37,36,35,55,25,61,54,33,53,22,40,45,38,26,39,49,51,50,22,46,75,68,73,47,59,53,50,29,29,44,36,17,63,36,35,42,52,29,33,30,41,17,26,57,47,24,74,81,35,77,84,49,58,31,81,50,83,44,59,38,29,42,46,69,52,45,73,19,35,43,67,47,57,61,75,41,38,89,78,65,68,64,51,73,66,50,48,53,53,49,49,50,45,50,27,43,45,59,54,55,17,17,57,46,35,71,64,75,46,67,59,23,62,30,44,14,50,27,50,39,52,51,52,50,36,51,52,33,5,54,70,71,38,90,27,69,47,40,28,32,27,39,31,80,30,30,72,51,36,44,50,53,38,45,74,70,68,50,72,93,59,62,60,44,20,38,46,28,22,39,32,66,76,27,47,68,37,51,46,91,72,74,76,67,41,74,69,50,47,54,44,47,60,56,20,50,57,54,48,45,53,32,32,49,52,18,42,46,59,55,73,76,96,136,35,29,37,26,32,42,22,24,53,42,74,34,17,40,53,23,50,46,52,48,53,68,38,76,73,36,46,33,40,28,33,24,17,73,53,71,16,51,19,50,37,47,20,50,51,38,40,37,43,80,39,46,63,47,61,23,56,30,82,88,28,46,46,68,50,34,51,76,30,46,34,37,38,31,53,37,68,73,78,81,47,93,90,57,48,71,65,56,47,42,54,52,25,44,51,51,48,44,54,52,39,46,40,34,51,72,40,26,48,82,27,34,36,35,36,57,24,60,55,33,54,21,41,45,37,26,40,48,50,50,23,48,76,67,72,47,60,51,51,27,27,44,35,17,64,36,36,43,52,31,32,31,40,18,26,56,48,24,73,79,33,77,85,48,58,32,81,50,81,46,60,39,29,41,46,68,52,44,72,20,34,43,66,48,59,62,73,43,38,90,78,65,67,65,50,74,68,52,48,51,52,49,49,49,45,48,27,42,45,58,53,55,17,17,58,45,37,72,64,73,45,67,59,22,63,30,42,14,50,24,51,38,52,51,52,50,35,50,52,34,5,55,71,71,38,90,26,69,48,40,29,32,26,42,31,80,29,30,73,51,38,43,50,52,37,45,73,72,69,50,72,91,57,62,60,45,18,39,44,29,23,38,32,66,77,26,47,66,36,53,46,89,72,74,77,69,39,75,70,50,47,53,44,46,59,56,19,49,56,54,47,45,52,31,32,50,53,16,42,45,58,54,71,76,94

Secondary structure (DSSP, 8-state):
--EEEEETTTSTTHHHHHHHHHH-TT--EEEEEESSSHHHHHHHHHTS-SS-EEEEEESGGGHHHHHTT-SEEEE----PPPTT--HHHHHHHHHHHHHHHHHHHHHH-TTSEEEE-SSPHHHHHHHHHHHHHHTT---GGGEEEE-HHHHHHHHHHHHHH-TTS-TTS---EEE-SSGGGEEE-GGGGHHHH---HHHHHHHHHHHHTHHHHHHHHTTTS----HHHHHHHHHHHHHHHHHHTT--EEEEEEEEGGG-HHHHHHHHHTT--S-SEEEEEEEEETTEEEEE---PPP-HHHHHHHHHHHHHHHHHHHHHHHHHHT-/--EEEEETTTSTTHHHHHHHHHH-TT--EEEEEESSSHHHHHHHHHTS-SS-EEEEEESGGGHHHHHTT-SEEEE----PPPTT--HHHHHHHHHHHHHHHHHHHHHH-TTSEEEE-SSPHHHHHHHHHHHHHHTT---GGGEEEE-HHHHHHHHHHHHHH-TTS-TTS---EEE-SSGGGEEE-GGGGHHHH---HHHHHHHHHHHHTHHHHHHHHTTTS----HHHHHHHHHHHHHHHHHHTT--EEEEEEEEGGG-HHHHHHHHHTT--S-SEEEEEEEEETTEEEEE---PPP-HHHHHHHHHHHHHHHHHHHHHHHHHHT-